Protein AF-0000000087712975 (afdb_homodimer)

Secondary structure (DSSP, 8-state):
-----TTS-----SS-S-S-------HHHHHHHHHHHHT---GGGS-HHHHHHHHHTS-HHHHHHHHHHHHHHHHHH--HHHHHHHHHHHHHTT--HHHHHHHHHHHHHHHHHHHHHHHHHHHHSTTTTTT---SSHHHHHHHHHHHHHHHHHHHHHHHHHHHHHHS-HHHHHHHHHHHHHHHHHHHHHHHHH-S-HHHHHHHHHHHHHHHHHHHHHHHHHHHHGGG--HHHHHHHHHHHHHHHHHHHHHHS---TTT----TTHHHHHHHHHHHHHHTT-----HHHHHHHHHHHHHHHHHHHHTTTPPPBPBGGGTB--B-----TTT-----/-----TTS-----SS-S-S-------HHHHHHHHHHHHT---GGGS-HHHHHHHHHTS-HHHHHHHHHHHHHHHHHH--HHHHHHHHHHHHHTT--HHHHHHHHHHHHHHHHHHHHHHHHHHHHSTTTTTT---SSHHHHHHHHHHHHHHHHHHHHHHHHHHHHHHS-HHHHHHHHHHHHHHHHHHHHHHHHH-S-HHHHHHHHHHHHHHHHHHHHHHHHHHHHGGG--HHHHHHHHHHHHHHHHHHHHHHS---TTT----TTHHHHHHHHHHHHHHTT-----HHHHHHHHHHHHHHHHHHHHTTTPPPBPBGGGTB--B-----TTT-----

Nearest PDB structures (foldseek):
  6f6f-assembly1_A-2  TM=6.520E-01  e=4.784E-04  Geobacillus kaustophilus HTA426
  6f6l-assembly1_B  TM=7.076E-01  e=1.987E-03  Geobacillus kaustophilus HTA426
  6i90-assembly1_A-2  TM=5.930E-01  e=4.377E-04  Geobacillus kaustophilus HTA426
  6qk1-assembly1_A-2  TM=6.356E-01  e=1.114E-03  Geobacillus kaustophilus HTA426
  6qjv-assembly1_A  TM=6.349E-01  e=1.455E-03  Geobacillus kaustophilus HTA426

InterPro domains:
  IPR009078 Ferritin-like superfamily [SSF47240] (3-262)
  IPR012348 Ribonucleotide reductase-like [G3DSA:1.10.620.20] (21-248)

Structure (mmCIF, N/CA/C/O backbone):
data_AF-0000000087712975-model_v1
#
loop_
_entity.id
_entity.type
_entity.pdbx_description
1 polymer 'Aminobenzoate oxygenase'
#
loop_
_atom_site.group_PDB
_atom_site.id
_atom_site.type_symbol
_atom_site.label_atom_id
_atom_site.label_alt_id
_atom_site.label_comp_id
_atom_site.label_asym_id
_atom_site.label_entity_id
_atom_site.label_seq_id
_atom_site.pdbx_PDB_ins_code
_atom_site.Cartn_x
_atom_site.Cartn_y
_atom_site.Cartn_z
_atom_site.occupancy
_atom_site.B_iso_or_equiv
_atom_site.auth_seq_id
_atom_site.auth_comp_id
_atom_site.auth_asym_id
_atom_site.auth_atom_id
_atom_site.pdbx_PDB_model_num
ATOM 1 N N . MET A 1 1 ? 2.123 -36.719 13.398 1 41.59 1 MET A N 1
ATOM 2 C CA . MET A 1 1 ? 1.672 -35.688 12.477 1 41.59 1 MET A CA 1
ATOM 3 C C . MET A 1 1 ? 0.55 -36.188 11.586 1 41.59 1 MET A C 1
ATOM 5 O O . MET A 1 1 ? 0.686 -37.25 10.953 1 41.59 1 MET A O 1
ATOM 9 N N . SER A 1 2 ? -0.653 -35.969 11.922 1 53.62 2 SER A N 1
ATOM 10 C CA . SER A 1 2 ? -1.784 -36.594 11.219 1 53.62 2 SER A CA 1
ATOM 11 C C . SER A 1 2 ? -1.563 -36.594 9.711 1 53.62 2 SER A C 1
ATOM 13 O O . SER A 1 2 ? -0.982 -35.656 9.164 1 53.62 2 SER A O 1
ATOM 15 N N . GLU A 1 3 ? -1.509 -37.594 9.039 1 76.5 3 GLU A N 1
ATOM 16 C CA . GLU A 1 3 ? -1.251 -37.875 7.625 1 76.5 3 GLU A CA 1
ATOM 17 C C . GLU A 1 3 ? -2.123 -37 6.734 1 76.5 3 GLU A C 1
ATOM 19 O O . GLU A 1 3 ? -3.342 -36.938 6.91 1 76.5 3 GLU A O 1
ATOM 24 N N . ILE A 1 4 ? -1.641 -35.969 6.012 1 86.31 4 ILE A N 1
ATOM 25 C CA . ILE A 1 4 ? -2.338 -35.094 5.082 1 86.31 4 ILE A CA 1
ATOM 26 C C . ILE A 1 4 ? -3.057 -35.906 4.02 1 86.31 4 ILE A C 1
ATOM 28 O O . ILE A 1 4 ? -2.469 -36.812 3.426 1 86.31 4 ILE A O 1
ATOM 32 N N . ASP A 1 5 ? -4.355 -35.875 3.984 1 94.31 5 ASP A N 1
ATOM 33 C CA . ASP A 1 5 ? -5.109 -36.469 2.885 1 94.31 5 ASP A CA 1
ATOM 34 C C . ASP A 1 5 ? -5.223 -35.5 1.711 1 94.31 5 ASP A C 1
ATOM 36 O O . ASP A 1 5 ? -6.109 -34.656 1.688 1 94.31 5 ASP A O 1
ATOM 40 N N . TYR A 1 6 ? -4.363 -35.719 0.709 1 95.69 6 TYR A N 1
ATOM 41 C CA . TYR A 1 6 ? -4.254 -34.781 -0.417 1 95.69 6 TYR A CA 1
ATOM 42 C C . TYR A 1 6 ? -5.445 -34.938 -1.359 1 95.69 6 TYR A C 1
ATOM 44 O O . TYR A 1 6 ? -5.594 -34.156 -2.305 1 95.69 6 TYR A O 1
ATOM 52 N N . TYR A 1 7 ? -6.352 -35.875 -1.099 1 95.25 7 TYR A N 1
ATOM 53 C CA . TYR A 1 7 ? -7.52 -36.062 -1.947 1 95.25 7 TYR A CA 1
ATOM 54 C C . TYR A 1 7 ? -8.703 -35.25 -1.451 1 95.25 7 TYR A C 1
ATOM 56 O O . TYR A 1 7 ? -9.766 -35.25 -2.072 1 95.25 7 TYR A O 1
ATOM 64 N N . THR A 1 8 ? -8.422 -34.562 -0.424 1 95.12 8 THR A N 1
ATOM 65 C CA . THR A 1 8 ? -9.445 -33.656 0.104 1 95.12 8 THR A CA 1
ATOM 66 C C . THR A 1 8 ? -8.992 -32.219 0.002 1 95.12 8 THR A C 1
ATOM 68 O O . THR A 1 8 ? -7.797 -31.922 -0.064 1 95.12 8 THR A O 1
ATOM 71 N N . ASP A 1 9 ? -9.969 -31.297 -0.095 1 94.81 9 ASP A N 1
ATOM 72 C CA . ASP A 1 9 ? -9.656 -29.875 -0.109 1 94.81 9 ASP A CA 1
ATOM 73 C C . ASP A 1 9 ? -8.961 -29.453 1.185 1 94.81 9 ASP A C 1
ATOM 75 O O . ASP A 1 9 ? -9.367 -29.859 2.275 1 94.81 9 ASP A O 1
ATOM 79 N N . PRO A 1 10 ? -7.887 -28.719 1.038 1 96.5 10 PRO A N 1
ATOM 80 C CA . PRO A 1 10 ? -7.238 -28.25 2.268 1 96.5 10 PRO A CA 1
ATOM 81 C C . PRO A 1 10 ? -8.07 -27.219 3.027 1 96.5 10 PRO A C 1
ATOM 83 O O . PRO A 1 10 ? -8.984 -26.625 2.455 1 96.5 10 PRO A O 1
ATOM 86 N N . VAL A 1 11 ? -7.762 -27.047 4.305 1 94.81 11 VAL A N 1
ATOM 87 C CA . VAL A 1 11 ? -8.367 -26.031 5.156 1 94.81 11 VAL A CA 1
ATOM 88 C C . VAL A 1 11 ? -7.379 -24.891 5.367 1 94.81 11 VAL A C 1
ATOM 90 O O . VAL A 1 11 ? -6.223 -25.109 5.73 1 94.81 11 VAL A O 1
ATOM 93 N N . TYR A 1 12 ? -7.816 -23.719 5.141 1 95.31 12 TYR A N 1
ATOM 94 C CA . TYR A 1 12 ? -6.977 -22.531 5.293 1 95.31 12 TYR A CA 1
ATOM 95 C C . TYR A 1 12 ? -7.223 -21.859 6.637 1 95.31 12 TYR A C 1
ATOM 97 O O . TYR A 1 12 ? -8.375 -21.703 7.062 1 95.31 12 TYR A O 1
ATOM 105 N N . PRO A 1 13 ? -6.164 -21.484 7.266 1 92.56 13 PRO A N 1
ATOM 106 C CA . PRO A 1 13 ? -6.367 -20.703 8.492 1 92.56 13 PRO A CA 1
ATOM 107 C C . PRO A 1 13 ? -6.969 -19.328 8.227 1 92.56 13 PRO A C 1
ATOM 109 O O . PRO A 1 13 ? -6.812 -18.781 7.129 1 92.56 13 PRO A O 1
ATOM 112 N N . THR A 1 14 ? -7.73 -18.766 9.234 1 90.31 14 THR A N 1
ATOM 113 C CA . THR A 1 14 ? -8.273 -17.422 9.18 1 90.31 14 THR A CA 1
ATOM 114 C C . THR A 1 14 ? -7.855 -16.609 10.406 1 90.31 14 THR A C 1
ATOM 116 O O . THR A 1 14 ? -7.793 -17.141 11.516 1 90.31 14 THR A O 1
ATOM 119 N N . PRO A 1 15 ? -7.523 -15.398 10.234 1 92.12 15 PRO A N 1
ATOM 120 C CA . PRO A 1 15 ? -7.406 -14.695 8.961 1 92.12 15 PRO A CA 1
ATOM 121 C C . PRO A 1 15 ? -6.137 -15.055 8.195 1 92.12 15 PRO A C 1
ATOM 123 O O . PRO A 1 15 ? -5.113 -15.367 8.805 1 92.12 15 PRO A O 1
ATOM 126 N N . ASN A 1 16 ? -6.219 -15.102 6.875 1 96.5 16 ASN A N 1
ATOM 127 C CA . ASN A 1 16 ? -5.094 -15.406 5.992 1 96.5 16 ASN A CA 1
ATOM 128 C C . ASN A 1 16 ? -5.281 -14.789 4.613 1 96.5 16 ASN A C 1
ATOM 130 O O . ASN A 1 16 ? -6.41 -14.57 4.168 1 96.5 16 ASN A O 1
ATOM 134 N N . VAL A 1 17 ? -4.188 -14.484 3.943 1 97.12 17 VAL A N 1
ATOM 135 C CA . VAL A 1 17 ? -4.301 -13.867 2.625 1 97.12 17 VAL A CA 1
ATOM 136 C C . VAL A 1 17 ? -4.512 -14.953 1.567 1 97.12 17 VAL A C 1
ATOM 138 O O . VAL A 1 17 ? -4.746 -14.641 0.396 1 97.12 17 VAL A O 1
ATOM 141 N N . TYR A 1 18 ? -4.422 -16.234 1.987 1 97.19 18 TYR A N 1
ATOM 142 C CA . TYR A 1 18 ? -4.699 -17.375 1.114 1 97.19 18 TYR A CA 1
ATOM 143 C C . TYR A 1 18 ? -5.988 -18.078 1.526 1 97.19 18 TYR A C 1
ATOM 145 O O . TYR A 1 18 ? -6.359 -18.062 2.701 1 97.19 18 TYR A O 1
ATOM 153 N N . PRO A 1 19 ? -6.59 -18.797 0.559 1 97.31 19 PRO A N 1
ATOM 154 C CA . PRO A 1 19 ? -6.281 -18.766 -0.873 1 97.31 19 PRO A CA 1
ATOM 155 C C . PRO A 1 19 ? -6.594 -17.406 -1.517 1 97.31 19 PRO A C 1
ATOM 157 O O . PRO A 1 19 ? -7.395 -16.641 -0.984 1 97.31 19 PRO A O 1
ATOM 160 N N . PRO A 1 20 ? -5.867 -17.109 -2.645 1 96.38 20 PRO A N 1
ATOM 161 C CA . PRO A 1 20 ? -6.344 -15.93 -3.377 1 96.38 20 PRO A CA 1
ATOM 162 C C . PRO A 1 20 ? -7.766 -16.094 -3.906 1 96.38 20 PRO A C 1
ATOM 164 O O . PRO A 1 20 ? -8.141 -17.188 -4.336 1 96.38 20 PRO A O 1
ATOM 167 N N . LYS A 1 21 ? -8.531 -15.141 -3.752 1 95 21 LYS A N 1
ATOM 168 C CA . LYS A 1 21 ? -9.906 -15.125 -4.246 1 95 21 LYS A CA 1
ATOM 169 C C . LYS A 1 21 ? -10.188 -13.859 -5.047 1 95 21 LYS A C 1
ATOM 171 O O . LYS A 1 21 ? -9.656 -12.789 -4.73 1 95 21 LYS A O 1
ATOM 176 N N . TRP A 1 22 ? -11 -14.086 -6.066 1 96.88 22 TRP A N 1
ATOM 177 C CA . TRP A 1 22 ? -11.336 -12.938 -6.902 1 96.88 22 TRP A CA 1
ATOM 178 C C . TRP A 1 22 ? -12.836 -12.883 -7.18 1 96.88 22 TRP A C 1
ATOM 180 O O . TRP A 1 22 ? -13.477 -13.922 -7.379 1 96.88 22 TRP A O 1
ATOM 190 N N . THR A 1 23 ? -13.391 -11.703 -7.039 1 94.19 23 THR A N 1
ATOM 191 C CA . THR A 1 23 ? -14.719 -11.383 -7.531 1 94.19 23 THR A CA 1
ATOM 192 C C . THR A 1 23 ? -14.664 -10.203 -8.5 1 94.19 23 THR A C 1
ATOM 194 O O . THR A 1 23 ? -13.914 -9.25 -8.289 1 94.19 23 THR A O 1
ATOM 197 N N . PHE A 1 24 ? -15.414 -10.32 -9.617 1 94.12 24 PHE A N 1
ATOM 198 C CA . PHE A 1 24 ? -15.344 -9.281 -10.641 1 94.12 24 PHE A CA 1
ATOM 199 C C . PHE A 1 24 ? -16.734 -8.742 -10.961 1 94.12 24 PHE A C 1
ATOM 201 O O . PHE A 1 24 ? -16.922 -8.086 -11.984 1 94.12 24 PHE A O 1
ATOM 208 N N . ASP A 1 25 ? -17.672 -8.953 -10.047 1 93.19 25 ASP A N 1
ATOM 209 C CA . ASP A 1 25 ? -19.062 -8.656 -10.344 1 93.19 25 ASP A CA 1
ATOM 210 C C . ASP A 1 25 ? -19.516 -7.383 -9.633 1 93.19 25 ASP A C 1
ATOM 212 O O . ASP A 1 25 ? -20.656 -6.934 -9.812 1 93.19 25 ASP A O 1
ATOM 216 N N . ASN A 1 26 ? -18.719 -6.711 -8.836 1 95.12 26 ASN A N 1
ATOM 217 C CA . ASN A 1 26 ? -19.062 -5.477 -8.141 1 95.12 26 ASN A CA 1
ATOM 218 C C . ASN A 1 26 ? -18.797 -4.25 -9.008 1 95.12 26 ASN A C 1
ATOM 220 O O . ASN A 1 26 ? -17.828 -3.527 -8.789 1 95.12 26 ASN A O 1
ATOM 224 N N . GLU A 1 27 ? -19.719 -3.924 -9.898 1 96 27 GLU A N 1
ATOM 225 C CA . GLU A 1 27 ? -19.5 -2.92 -10.938 1 96 27 GLU A CA 1
ATOM 226 C C . GLU A 1 27 ? -19.297 -1.536 -10.328 1 96 27 GLU A C 1
ATOM 228 O O . GLU A 1 27 ? -18.484 -0.753 -10.82 1 96 27 GLU A O 1
ATOM 233 N N . LYS A 1 28 ? -20.047 -1.222 -9.273 1 95.56 28 LYS A N 1
ATOM 234 C CA . LYS A 1 28 ? -19.859 0.078 -8.633 1 95.56 28 LYS A CA 1
ATOM 235 C C . LYS A 1 28 ? -18.438 0.24 -8.102 1 95.56 28 LYS A C 1
ATOM 237 O O . LYS A 1 28 ? -17.812 1.281 -8.297 1 95.56 28 LYS A O 1
ATOM 242 N N . ALA A 1 29 ? -17.922 -0.787 -7.441 1 96.75 29 ALA A N 1
ATOM 243 C CA . ALA A 1 29 ? -16.562 -0.75 -6.934 1 96.75 29 ALA A CA 1
ATOM 244 C C . ALA A 1 29 ? -15.547 -0.682 -8.078 1 96.75 29 ALA A C 1
ATOM 246 O O . ALA A 1 29 ? -14.555 0.04 -7.996 1 96.75 29 ALA A O 1
ATOM 247 N N . TRP A 1 30 ? -15.828 -1.368 -9.133 1 97.38 30 TRP A N 1
ATOM 248 C CA . TRP A 1 30 ? -14.906 -1.392 -10.266 1 97.38 30 TRP A CA 1
ATOM 249 C C . TRP A 1 30 ? -14.852 -0.029 -10.945 1 97.38 30 TRP A C 1
ATOM 251 O O . TRP A 1 30 ? -13.789 0.399 -11.406 1 97.38 30 TRP A O 1
ATOM 261 N N . GLN A 1 31 ? -16 0.615 -11.062 1 97.44 31 GLN A N 1
ATOM 262 C CA . GLN A 1 31 ? -16.016 1.95 -11.656 1 97.44 31 GLN A CA 1
ATOM 263 C C . GLN A 1 31 ? -15.141 2.914 -10.859 1 97.44 31 GLN A C 1
ATOM 265 O O . GLN A 1 31 ? -14.398 3.707 -11.438 1 97.44 31 GLN A O 1
ATOM 270 N N . LEU A 1 32 ? -15.289 2.801 -9.555 1 97.81 32 LEU A N 1
ATOM 271 C CA . LEU A 1 32 ? -14.469 3.648 -8.703 1 97.81 32 LEU A CA 1
ATOM 272 C C . LEU A 1 32 ? -12.992 3.287 -8.836 1 97.81 32 LEU A C 1
ATOM 274 O O . LEU A 1 32 ? -12.133 4.172 -8.875 1 97.81 32 LEU A O 1
ATOM 278 N N . TYR A 1 33 ? -12.656 2.014 -8.891 1 98.25 33 TYR A N 1
ATOM 279 C CA . TYR A 1 33 ? -11.281 1.556 -9.055 1 98.25 33 TYR A CA 1
ATOM 280 C C . TYR A 1 33 ? -10.695 2.051 -10.375 1 98.25 33 TYR A C 1
ATOM 282 O O . TYR A 1 33 ? -9.57 2.557 -10.414 1 98.25 33 TYR A O 1
ATOM 290 N N . ARG A 1 34 ? -11.445 1.94 -11.43 1 97.75 34 ARG A N 1
ATOM 291 C CA . ARG A 1 34 ? -11.008 2.416 -12.742 1 97.75 34 ARG A CA 1
ATOM 292 C C . ARG A 1 34 ? -10.75 3.916 -12.719 1 97.75 34 ARG A C 1
ATOM 294 O O . ARG A 1 34 ? -9.75 4.383 -13.273 1 97.75 34 ARG A O 1
ATOM 301 N N . ARG A 1 35 ? -11.633 4.625 -12.086 1 97.69 35 ARG A N 1
ATOM 302 C CA . ARG A 1 35 ? -11.461 6.066 -11.961 1 97.69 35 ARG A CA 1
ATOM 303 C C . ARG A 1 35 ? -10.188 6.402 -11.195 1 97.69 35 ARG A C 1
ATOM 305 O O . ARG A 1 35 ? -9.461 7.328 -11.562 1 97.69 35 ARG A O 1
ATOM 312 N N . SER A 1 36 ? -9.961 5.637 -10.133 1 97.88 36 SER A N 1
ATOM 313 C CA . SER A 1 36 ? -8.781 5.875 -9.305 1 97.88 36 SER A CA 1
ATOM 314 C C . SER A 1 36 ? -7.496 5.684 -10.109 1 97.88 36 SER A C 1
ATOM 316 O O . SER A 1 36 ? -6.52 6.41 -9.914 1 97.88 36 SER A O 1
ATOM 318 N N . LYS A 1 37 ? -7.453 4.746 -11.016 1 97.5 37 LYS A N 1
ATOM 319 C CA . LYS A 1 37 ? -6.273 4.508 -11.844 1 97.5 37 LYS A CA 1
ATOM 320 C C . LYS A 1 37 ? -6.102 5.602 -12.891 1 97.5 37 LYS A C 1
ATOM 322 O O . LYS A 1 37 ? -4.988 6.078 -13.125 1 97.5 37 LYS A O 1
ATOM 327 N N . ARG A 1 38 ? -7.156 6.066 -13.406 1 96.56 38 ARG A N 1
ATOM 328 C CA . ARG A 1 38 ? -7.129 7.043 -14.492 1 96.56 38 ARG A CA 1
ATOM 329 C C . ARG A 1 38 ? -6.746 8.422 -13.977 1 96.56 38 ARG A C 1
ATOM 331 O O . ARG A 1 38 ? -6.098 9.203 -14.68 1 96.56 38 ARG A O 1
ATOM 338 N N . GLU A 1 39 ? -7.109 8.703 -12.75 1 97.19 39 GLU A N 1
ATOM 339 C CA . GLU A 1 39 ? -6.992 10.062 -12.242 1 97.19 39 GLU A CA 1
ATOM 340 C C . GLU A 1 39 ? -5.75 10.227 -11.375 1 97.19 39 GLU A C 1
ATOM 342 O O . GLU A 1 39 ? -5.629 11.203 -10.633 1 97.19 39 GLU A O 1
ATOM 347 N N . GLN A 1 40 ? -4.84 9.25 -11.469 1 97.19 40 GLN A N 1
ATOM 348 C CA . GLN A 1 40 ? -3.574 9.414 -10.766 1 97.19 40 GLN A CA 1
ATOM 349 C C . GLN A 1 40 ? -2.809 10.625 -11.289 1 97.19 40 GLN A C 1
ATOM 351 O O . GLN A 1 40 ? -2.906 10.969 -12.469 1 97.19 40 GLN A O 1
ATOM 356 N N . TRP A 1 41 ? -2.129 11.281 -10.461 1 97.69 41 TRP A N 1
ATOM 357 C CA . TRP A 1 41 ? -1.255 12.398 -10.812 1 97.69 41 TRP A CA 1
ATOM 358 C C . TRP A 1 41 ? 0.092 12.273 -10.102 1 97.69 41 TRP A C 1
ATOM 360 O O . TRP A 1 41 ? 0.287 11.383 -9.273 1 97.69 41 TRP A O 1
ATOM 370 N N . ASP A 1 42 ? 1.101 13.07 -10.578 1 97.62 42 ASP A N 1
ATOM 371 C CA . ASP A 1 42 ? 2.479 13.016 -10.102 1 97.62 42 ASP A CA 1
ATOM 372 C C . ASP A 1 42 ? 2.848 14.281 -9.328 1 97.62 42 ASP A C 1
ATOM 374 O O . ASP A 1 42 ? 2.73 15.391 -9.852 1 97.62 42 ASP A O 1
ATOM 378 N N . GLU A 1 43 ? 3.229 14.117 -8.047 1 97.62 43 GLU A N 1
ATOM 379 C CA . GLU A 1 43 ? 3.613 15.266 -7.227 1 97.62 43 GLU A CA 1
ATOM 380 C C . GLU A 1 43 ? 4.75 16.047 -7.875 1 97.62 43 GLU A C 1
ATOM 382 O O . GLU A 1 43 ? 4.898 17.25 -7.641 1 97.62 43 GLU A O 1
ATOM 387 N N . GLU A 1 44 ? 5.512 15.438 -8.766 1 95.62 44 GLU A N 1
ATOM 388 C CA . GLU A 1 44 ? 6.621 16.125 -9.414 1 95.62 44 GLU A CA 1
ATOM 389 C C . GLU A 1 44 ? 6.133 16.984 -10.578 1 95.62 44 GLU A C 1
ATOM 391 O O . GLU A 1 44 ? 6.895 17.781 -11.133 1 95.62 44 GLU A O 1
ATOM 396 N N . ASP A 1 45 ? 4.875 16.828 -10.906 1 96.06 45 ASP A N 1
ATOM 397 C CA . ASP A 1 45 ? 4.297 17.703 -11.922 1 96.06 45 ASP A CA 1
ATOM 398 C C . ASP A 1 45 ? 4.027 19.094 -11.352 1 96.06 45 ASP A C 1
ATOM 400 O O . ASP A 1 45 ? 3.779 20.047 -12.102 1 96.06 45 ASP A O 1
ATOM 404 N N . ILE A 1 46 ? 3.938 19.25 -10.016 1 98 46 ILE A N 1
ATOM 405 C CA . ILE A 1 46 ? 3.969 20.562 -9.398 1 98 46 ILE A CA 1
ATOM 406 C C . ILE A 1 46 ? 5.328 21.219 -9.641 1 98 46 ILE A C 1
ATOM 408 O O . ILE A 1 46 ? 6.367 20.578 -9.477 1 98 46 ILE A O 1
ATOM 412 N N . ASN A 1 47 ? 5.316 22.438 -10.086 1 98.25 47 ASN A N 1
ATOM 413 C CA . ASN A 1 47 ? 6.57 23.141 -10.344 1 98.25 47 ASN A CA 1
ATOM 414 C C . ASN A 1 47 ? 7.207 23.656 -9.055 1 98.25 47 ASN A C 1
ATOM 416 O O . ASN A 1 47 ? 7.07 24.828 -8.719 1 98.25 47 ASN A O 1
ATOM 420 N N . TRP A 1 48 ? 7.977 22.844 -8.406 1 97.81 48 TRP A N 1
ATOM 421 C CA . TRP A 1 48 ? 8.562 23.156 -7.102 1 97.81 48 TRP A CA 1
ATOM 422 C C . TRP A 1 48 ? 9.609 24.25 -7.23 1 97.81 48 TRP A C 1
ATOM 424 O O . TRP A 1 48 ? 9.852 25 -6.285 1 97.81 48 TRP A O 1
ATOM 434 N N . GLU A 1 49 ? 10.25 24.328 -8.406 1 97.75 49 GLU A N 1
ATOM 435 C CA . GLU A 1 49 ? 11.188 25.422 -8.648 1 97.75 49 GLU A CA 1
ATOM 436 C C . GLU A 1 49 ? 10.484 26.766 -8.617 1 97.75 49 GLU A C 1
ATOM 438 O O . GLU A 1 49 ? 11 27.734 -8.055 1 97.75 49 GLU A O 1
ATOM 443 N N . LYS A 1 50 ? 9.359 26.797 -9.211 1 98.12 50 LYS A N 1
ATOM 444 C CA . LYS A 1 50 ? 8.57 28.031 -9.18 1 98.12 50 LYS A CA 1
ATOM 445 C C . LYS A 1 50 ? 8.148 28.391 -7.758 1 98.12 50 LYS A C 1
ATOM 447 O O . LYS A 1 50 ? 8.141 29.562 -7.383 1 98.12 50 LYS A O 1
ATOM 452 N N . ILE A 1 51 ? 7.797 27.422 -6.949 1 97.94 51 ILE A N 1
ATOM 453 C CA . ILE A 1 51 ? 7.434 27.641 -5.555 1 97.94 51 ILE A CA 1
ATOM 454 C C . ILE A 1 51 ? 8.633 28.203 -4.793 1 97.94 51 ILE A C 1
ATOM 456 O O . ILE A 1 51 ? 8.484 29.156 -4.016 1 97.94 51 ILE A O 1
ATOM 460 N N . ARG A 1 52 ? 9.773 27.688 -5.074 1 98.12 52 ARG A N 1
ATOM 461 C CA . ARG A 1 52 ? 10.977 28.203 -4.422 1 98.12 52 ARG A CA 1
ATOM 462 C C . ARG A 1 52 ? 11.281 29.625 -4.871 1 98.12 52 ARG A C 1
ATOM 464 O O . ARG A 1 52 ? 11.75 30.438 -4.078 1 98.12 52 ARG A O 1
ATOM 471 N N . GLU A 1 53 ? 11.023 29.859 -6.113 1 98.12 53 GLU A N 1
ATOM 472 C CA . GLU A 1 53 ? 11.18 31.219 -6.617 1 98.12 53 GLU A CA 1
ATOM 473 C C . GLU A 1 53 ? 10.234 32.188 -5.906 1 98.12 53 GLU A C 1
ATOM 475 O O . GLU A 1 53 ? 10.633 33.281 -5.5 1 98.12 53 GLU A O 1
ATOM 480 N N . ILE A 1 54 ? 9.008 31.844 -5.746 1 97.5 54 ILE A N 1
ATOM 481 C CA . ILE A 1 54 ? 8.023 32.656 -5.023 1 97.5 54 ILE A CA 1
ATOM 482 C C . ILE A 1 54 ? 8.477 32.844 -3.58 1 97.5 54 ILE A C 1
ATOM 484 O O . ILE A 1 54 ? 8.438 33.938 -3.049 1 97.5 54 ILE A O 1
ATOM 488 N N . ALA A 1 55 ? 8.938 31.781 -2.959 1 97.88 55 ALA A N 1
ATOM 489 C CA . ALA A 1 55 ? 9.406 31.812 -1.577 1 97.88 55 ALA A CA 1
ATOM 490 C C . ALA A 1 55 ? 10.547 32.812 -1.409 1 97.88 55 ALA A C 1
ATOM 492 O O . ALA A 1 55 ? 10.625 33.5 -0.396 1 97.88 55 ALA A O 1
ATOM 493 N N . SER A 1 56 ? 11.422 32.844 -2.4 1 97.81 56 SER A N 1
ATOM 494 C CA . SER A 1 56 ? 12.578 33.75 -2.318 1 97.81 56 SER A CA 1
ATOM 495 C C . SER A 1 56 ? 12.148 35.188 -2.287 1 97.81 56 SER A C 1
ATOM 497 O O . SER A 1 56 ? 12.906 36.062 -1.847 1 97.81 56 SER A O 1
ATOM 499 N N . GLY A 1 57 ? 10.922 35.469 -2.711 1 97.56 57 GLY A N 1
ATOM 500 C CA . GLY A 1 57 ? 10.414 36.844 -2.701 1 97.56 57 GLY A CA 1
ATOM 501 C C . GLY A 1 57 ? 9.578 37.156 -1.475 1 97.56 57 GLY A C 1
ATOM 502 O O . GLY A 1 57 ? 9.164 38.281 -1.277 1 97.56 57 GLY A O 1
ATOM 503 N N . LEU A 1 58 ? 9.375 36.219 -0.601 1 97.81 58 LEU A N 1
ATOM 504 C CA . LEU A 1 58 ? 8.57 36.406 0.602 1 97.81 58 LEU A CA 1
ATOM 505 C C . LEU A 1 58 ? 9.453 36.688 1.812 1 97.81 58 LEU A C 1
ATOM 507 O O . LEU A 1 58 ? 10.625 36.312 1.837 1 97.81 58 LEU A O 1
ATOM 511 N N . ASP A 1 59 ? 8.867 37.375 2.746 1 97.38 59 ASP A N 1
ATOM 512 C CA . ASP A 1 59 ? 9.578 37.531 4.012 1 97.38 59 ASP A CA 1
ATOM 513 C C . ASP A 1 59 ? 9.68 36.219 4.77 1 97.38 59 ASP A C 1
ATOM 515 O O . ASP A 1 59 ? 8.922 35.281 4.508 1 97.38 59 ASP A O 1
ATOM 519 N N . ARG A 1 60 ? 10.625 36.156 5.652 1 98.06 60 ARG A N 1
ATOM 520 C CA . ARG A 1 60 ? 10.922 34.938 6.414 1 98.06 60 ARG A CA 1
ATOM 521 C C . ARG A 1 60 ? 9.68 34.406 7.113 1 98.06 60 ARG A C 1
ATOM 523 O O . ARG A 1 60 ? 9.383 33.219 7.059 1 98.06 60 ARG A O 1
ATOM 530 N N . LYS A 1 61 ? 8.914 35.344 7.703 1 98.5 61 LYS A N 1
ATOM 531 C CA . LYS A 1 61 ? 7.75 34.906 8.477 1 98.5 61 LYS A CA 1
ATOM 532 C C . LYS A 1 61 ? 6.648 34.375 7.562 1 98.5 61 LYS A C 1
ATOM 534 O O . LYS A 1 61 ? 5.91 33.469 7.938 1 98.5 61 LYS A O 1
ATOM 539 N N . GLN A 1 62 ? 6.59 35 6.406 1 98.56 62 GLN A N 1
ATOM 540 C CA . GLN A 1 62 ? 5.625 34.5 5.43 1 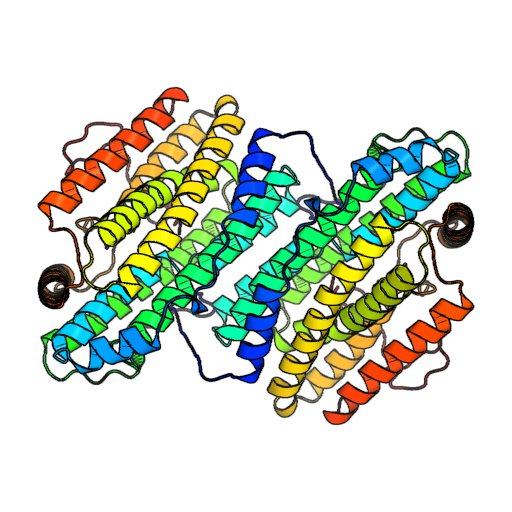98.56 62 GLN A CA 1
ATOM 541 C C . GLN A 1 62 ? 5.969 33.094 4.98 1 98.56 62 GLN A C 1
ATOM 543 O O . GLN A 1 62 ? 5.098 32.219 4.922 1 98.56 62 GLN A O 1
ATOM 548 N N . ARG A 1 63 ? 7.273 32.875 4.695 1 98.69 63 ARG A N 1
ATOM 549 C CA . ARG A 1 63 ? 7.727 31.531 4.324 1 98.69 63 ARG A CA 1
ATOM 550 C C . ARG A 1 63 ? 7.465 30.531 5.445 1 98.69 63 ARG A C 1
ATOM 552 O O . ARG A 1 63 ? 6.945 29.438 5.203 1 98.69 63 ARG A O 1
ATOM 559 N N . LEU A 1 64 ? 7.742 30.938 6.652 1 98.81 64 LEU A N 1
ATOM 560 C CA . LEU A 1 64 ? 7.551 30.078 7.816 1 98.81 64 LEU A CA 1
ATOM 561 C C . LEU A 1 64 ? 6.07 29.75 8.016 1 98.81 64 LEU A C 1
ATOM 563 O O . LEU A 1 64 ? 5.719 28.609 8.328 1 98.81 64 LEU A O 1
ATOM 567 N N . ALA A 1 65 ? 5.27 30.75 7.844 1 98.75 65 ALA A N 1
ATOM 568 C CA . ALA A 1 65 ? 3.84 30.562 8.078 1 98.75 65 ALA A CA 1
ATOM 569 C C . ALA A 1 65 ? 3.256 29.547 7.098 1 98.75 65 ALA A C 1
ATOM 571 O O . ALA A 1 65 ? 2.41 28.719 7.477 1 98.75 65 ALA A O 1
ATOM 572 N N . ILE A 1 66 ? 3.678 29.578 5.859 1 98.62 66 ILE A N 1
ATOM 573 C CA . ILE A 1 66 ? 3.215 28.625 4.863 1 98.62 66 ILE A CA 1
ATOM 574 C C . ILE A 1 66 ? 3.746 27.234 5.207 1 98.62 66 ILE A C 1
ATOM 576 O O . ILE A 1 66 ? 2.996 26.25 5.191 1 98.62 66 ILE A O 1
ATOM 580 N N . ALA A 1 67 ? 5.004 27.141 5.543 1 98.81 67 ALA A N 1
ATOM 581 C CA . ALA A 1 67 ? 5.582 25.859 5.969 1 98.81 67 ALA A CA 1
ATOM 582 C C . ALA A 1 67 ? 4.859 25.312 7.199 1 98.81 67 ALA A C 1
ATOM 584 O O . ALA A 1 67 ? 4.633 24.109 7.309 1 98.81 67 ALA A O 1
ATOM 585 N N . TYR A 1 68 ? 4.516 26.219 8.086 1 98.62 68 TYR A N 1
ATOM 586 C CA . TYR A 1 68 ? 3.775 25.875 9.297 1 98.62 68 TYR A CA 1
ATOM 587 C C . TYR A 1 68 ? 2.445 25.219 8.953 1 98.62 68 TYR A C 1
ATOM 589 O O . TYR A 1 68 ? 2.117 24.156 9.492 1 98.62 68 TYR A O 1
ATOM 597 N N . TRP A 1 69 ? 1.734 25.812 8.062 1 97.75 69 TRP A N 1
ATOM 598 C CA . TRP A 1 69 ? 0.438 25.25 7.68 1 97.75 69 TRP A CA 1
ATOM 599 C C . TRP A 1 69 ? 0.595 23.859 7.086 1 97.75 69 TRP A C 1
ATOM 601 O O . TRP A 1 69 ? -0.134 22.938 7.457 1 97.75 69 TRP A O 1
ATOM 611 N N . TRP A 1 70 ? 1.537 23.703 6.195 1 98.12 70 TRP A N 1
ATOM 612 C CA . TRP A 1 70 ? 1.782 22.406 5.57 1 98.12 70 TRP A CA 1
ATOM 613 C C . TRP A 1 70 ? 2.215 21.375 6.605 1 98.12 70 TRP A C 1
ATOM 615 O O . TRP A 1 70 ? 1.908 20.188 6.477 1 98.12 70 TRP A O 1
ATOM 625 N N . SER A 1 71 ? 2.904 21.797 7.617 1 98.12 71 SER A N 1
ATOM 626 C CA . SER A 1 71 ? 3.334 20.891 8.672 1 98.12 71 SER A CA 1
ATOM 627 C C . SER A 1 71 ? 2.145 20.391 9.484 1 98.12 71 SER A C 1
ATOM 629 O O . SER A 1 71 ? 2.068 19.203 9.82 1 98.12 71 SER A O 1
ATOM 631 N N . LEU A 1 72 ? 1.26 21.297 9.805 1 96.56 72 LEU A N 1
ATOM 632 C CA . LEU A 1 72 ? 0.057 20.859 10.508 1 96.56 72 LEU A CA 1
ATOM 633 C C . LEU A 1 72 ? -0.737 19.875 9.648 1 96.56 72 LEU A C 1
ATOM 635 O O . LEU A 1 72 ? -1.208 18.859 10.148 1 96.56 72 LEU A O 1
ATOM 639 N N . LEU A 1 73 ? -0.885 20.188 8.359 1 96 73 LEU A N 1
ATOM 640 C CA . LEU A 1 73 ? -1.603 19.312 7.438 1 96 73 LEU A CA 1
ATOM 641 C C . LEU A 1 73 ? -0.962 17.938 7.387 1 96 73 LEU A C 1
ATOM 643 O O . LEU A 1 73 ? -1.663 16.922 7.281 1 96 73 LEU A O 1
ATOM 647 N N . SER A 1 74 ? 0.35 17.859 7.434 1 96.88 74 SER A N 1
ATOM 648 C CA . SER A 1 74 ? 1.083 16.609 7.27 1 96.88 74 SER A CA 1
ATOM 649 C C . SER A 1 74 ? 0.752 15.625 8.391 1 96.88 74 SER A C 1
ATOM 651 O O . SER A 1 74 ? 0.944 14.414 8.234 1 96.88 74 SER A O 1
ATOM 653 N N . ASN A 1 75 ? 0.33 16.141 9.547 1 95.06 75 ASN A N 1
ATOM 654 C CA . ASN A 1 75 ? -0.11 15.242 10.617 1 95.06 75 ASN A CA 1
ATOM 655 C C . ASN A 1 75 ? -1.229 14.32 10.148 1 95.06 75 ASN A C 1
ATOM 657 O O . ASN A 1 75 ? -1.285 13.156 10.547 1 95.06 75 ASN A O 1
ATOM 661 N N . PHE A 1 76 ? -2.039 14.852 9.32 1 92.12 76 PHE A N 1
ATOM 662 C CA . PHE A 1 76 ? -3.227 14.125 8.883 1 92.12 76 PHE A CA 1
ATOM 663 C C . PHE A 1 76 ? -2.971 13.406 7.57 1 92.12 76 PHE A C 1
ATOM 665 O O . PHE A 1 76 ? -3.557 12.352 7.309 1 92.12 76 PHE A O 1
ATOM 672 N N . ASP A 1 77 ? -2.053 13.945 6.785 1 94 77 ASP A N 1
ATOM 673 C CA . ASP A 1 77 ? -1.761 13.367 5.477 1 94 77 ASP A CA 1
ATOM 674 C C . ASP A 1 77 ? -0.698 12.273 5.586 1 94 77 ASP A C 1
ATOM 676 O O . ASP A 1 77 ? -0.291 11.695 4.578 1 94 77 ASP A O 1
ATOM 680 N N . ASN A 1 78 ? -0.256 12.023 6.781 1 94.94 78 ASN A N 1
ATOM 681 C CA . ASN A 1 78 ? 0.605 10.867 7.008 1 94.94 78 ASN A CA 1
ATOM 682 C C . ASN A 1 78 ? -0.207 9.586 7.188 1 94.94 78 ASN A C 1
ATOM 684 O O . ASN A 1 78 ? -0.011 8.852 8.156 1 94.94 78 ASN A O 1
ATOM 688 N N . ALA A 1 79 ? -1.073 9.328 6.242 1 93.69 79 ALA A N 1
ATOM 689 C CA . ALA A 1 79 ? -2.08 8.281 6.383 1 93.69 79 ALA A CA 1
ATOM 690 C C . ALA A 1 79 ? -1.686 7.027 5.602 1 93.69 79 ALA A C 1
ATOM 692 O O . ALA A 1 79 ? -2.395 6.02 5.629 1 93.69 79 ALA A O 1
ATOM 693 N N . THR A 1 80 ? -0.526 7.023 4.91 1 97.06 80 THR A N 1
ATOM 694 C CA . THR A 1 80 ? -0.103 5.91 4.066 1 97.06 80 THR A CA 1
ATOM 695 C C . THR A 1 80 ? -0.103 4.602 4.855 1 97.06 80 THR A C 1
ATOM 697 O O . THR A 1 80 ? -0.693 3.611 4.422 1 97.06 80 THR A O 1
ATOM 700 N N . PRO A 1 81 ? 0.505 4.594 6.074 1 96.5 81 PRO A N 1
ATOM 701 C CA . PRO A 1 81 ? 0.535 3.32 6.797 1 96.5 81 PRO A CA 1
ATOM 702 C C . PRO A 1 81 ? -0.848 2.875 7.266 1 96.5 81 PRO A C 1
ATOM 704 O O . PRO A 1 81 ? -1.111 1.675 7.371 1 96.5 81 PRO A O 1
ATOM 707 N N . VAL A 1 82 ? -1.741 3.809 7.52 1 93.38 82 VAL A N 1
ATOM 708 C CA . VAL A 1 82 ? -3.105 3.479 7.914 1 93.38 82 VAL A CA 1
ATOM 709 C C . VAL A 1 82 ? -3.789 2.684 6.805 1 93.38 82 VAL A C 1
ATOM 711 O O . VAL A 1 82 ? -4.387 1.636 7.062 1 93.38 82 VAL A O 1
ATOM 714 N N . PHE A 1 83 ? -3.633 3.148 5.641 1 94.69 83 PHE A N 1
ATOM 715 C CA . PHE A 1 83 ? -4.312 2.49 4.531 1 94.69 83 PHE A CA 1
ATOM 716 C C . PHE A 1 83 ? -3.562 1.231 4.109 1 94.69 83 PHE A C 1
ATOM 718 O O . PHE A 1 83 ? -4.164 0.287 3.596 1 94.69 83 PHE A O 1
ATOM 725 N N . ALA A 1 84 ? -2.219 1.196 4.352 1 96.88 84 ALA A N 1
ATOM 726 C CA . ALA A 1 84 ? -1.505 -0.061 4.148 1 96.88 84 ALA A CA 1
ATOM 727 C C . ALA A 1 84 ? -2.064 -1.163 5.043 1 96.88 84 ALA A C 1
ATOM 729 O O . ALA A 1 84 ? -2.23 -2.303 4.605 1 96.88 84 ALA A O 1
ATOM 730 N N . TYR A 1 85 ? -2.408 -0.812 6.25 1 95.25 85 TYR A N 1
ATOM 731 C CA . TYR A 1 85 ? -3.051 -1.773 7.141 1 95.25 85 TYR A CA 1
ATOM 732 C C . TYR A 1 85 ? -4.41 -2.195 6.598 1 95.25 85 TYR A C 1
ATOM 734 O O . TYR A 1 85 ? -4.801 -3.359 6.719 1 95.25 85 TYR A O 1
ATOM 742 N N . ALA A 1 86 ? -5.102 -1.256 6.035 1 93.81 86 ALA A N 1
ATOM 743 C CA . ALA A 1 86 ? -6.402 -1.579 5.457 1 93.81 86 ALA A CA 1
ATOM 744 C C . ALA A 1 86 ? -6.262 -2.564 4.301 1 93.81 86 ALA A C 1
ATOM 746 O O . ALA A 1 86 ? -7.094 -3.459 4.137 1 93.81 86 ALA A O 1
ATOM 747 N N . VAL A 1 87 ? -5.223 -2.42 3.494 1 96.56 87 VAL A N 1
ATOM 748 C CA . VAL A 1 87 ? -4.945 -3.35 2.404 1 96.56 87 VAL A CA 1
ATOM 749 C C . VAL A 1 87 ? -4.727 -4.754 2.963 1 96.56 87 VAL A C 1
ATOM 751 O O . VAL A 1 87 ? -5.336 -5.719 2.494 1 96.56 87 VAL A O 1
ATOM 754 N N . ILE A 1 88 ? -3.877 -4.82 4.004 1 96.38 88 ILE A N 1
ATOM 755 C CA . ILE A 1 88 ? -3.555 -6.109 4.605 1 96.38 88 ILE A CA 1
ATOM 756 C C . ILE A 1 88 ? -4.832 -6.773 5.113 1 96.38 88 ILE A C 1
ATOM 758 O O . ILE A 1 88 ? -5.105 -7.934 4.797 1 96.38 88 ILE A O 1
ATOM 762 N N . LYS A 1 89 ? -5.641 -6.039 5.793 1 94.75 89 LYS A N 1
ATOM 763 C CA . LYS A 1 89 ? -6.887 -6.57 6.34 1 94.75 89 LYS A CA 1
ATOM 764 C C . LYS A 1 89 ? -7.844 -6.984 5.227 1 94.75 89 LYS A C 1
ATOM 766 O O . LYS A 1 89 ? -8.562 -7.977 5.355 1 94.75 89 LYS A O 1
ATOM 771 N N . GLY A 1 90 ? -7.895 -6.16 4.16 1 94.62 90 GLY A N 1
ATOM 772 C CA . GLY A 1 90 ? -8.719 -6.5 3.012 1 94.62 90 GLY A CA 1
ATOM 773 C C . GLY A 1 90 ? -8.367 -7.844 2.398 1 94.62 90 GLY A C 1
ATOM 774 O O . GLY A 1 90 ? -9.258 -8.617 2.043 1 94.62 90 GLY A O 1
ATOM 775 N N . PHE A 1 91 ? -7.086 -8.141 2.322 1 96.75 91 PHE A N 1
ATOM 776 C CA . PHE A 1 91 ? -6.648 -9.422 1.778 1 96.75 91 PHE A CA 1
ATOM 777 C C . PHE A 1 91 ? -6.926 -10.547 2.762 1 96.75 91 PHE A C 1
ATOM 779 O O . PHE A 1 91 ? -7.41 -11.617 2.373 1 96.75 91 PHE A O 1
ATOM 786 N N . GLU A 1 92 ? -6.68 -10.305 4.008 1 95.81 92 GLU A N 1
ATOM 787 C CA . GLU A 1 92 ? -6.824 -11.344 5.02 1 95.81 92 GLU A CA 1
ATOM 788 C C . GLU A 1 92 ? -8.281 -11.766 5.172 1 95.81 92 GLU A C 1
ATOM 790 O O . GLU A 1 92 ? -8.57 -12.914 5.508 1 95.81 92 GLU A O 1
ATOM 795 N N . HIS A 1 93 ? -9.18 -10.867 4.863 1 93.12 93 HIS A N 1
ATOM 796 C CA . HIS A 1 93 ? -10.602 -11.156 5.004 1 93.12 93 HIS A CA 1
ATOM 797 C C . HIS A 1 93 ? -11.266 -11.336 3.645 1 93.12 93 HIS A C 1
ATOM 799 O O . HIS A 1 93 ? -12.492 -11.367 3.549 1 93.12 93 HIS A O 1
ATOM 805 N N . HIS A 1 94 ? -10.492 -11.359 2.639 1 94.5 94 HIS A N 1
ATOM 806 C CA . HIS A 1 94 ? -10.93 -11.672 1.28 1 94.5 94 HIS A CA 1
ATOM 807 C C . HIS A 1 94 ? -12.047 -10.734 0.83 1 94.5 94 HIS A C 1
ATOM 809 O O . HIS A 1 94 ? -13.086 -11.195 0.347 1 94.5 94 HIS A O 1
ATOM 815 N N . LEU A 1 95 ? -11.797 -9.438 1.018 1 93.5 95 LEU A N 1
ATOM 816 C CA . LEU A 1 95 ? -12.758 -8.453 0.541 1 93.5 95 LEU A CA 1
ATOM 817 C C . LEU A 1 95 ? -12.875 -8.492 -0.979 1 93.5 95 LEU A C 1
ATOM 819 O O . LEU A 1 95 ? -12.055 -9.125 -1.65 1 93.5 95 LEU A O 1
ATOM 823 N N . ASP A 1 96 ? -13.883 -7.805 -1.428 1 94.94 96 ASP A N 1
ATOM 824 C CA . ASP A 1 96 ? -14.117 -7.695 -2.865 1 94.94 96 ASP A CA 1
ATOM 825 C C . ASP A 1 96 ? -12.852 -7.262 -3.596 1 94.94 96 ASP A C 1
ATOM 827 O O . ASP A 1 96 ? -12.117 -6.391 -3.119 1 94.94 96 ASP A O 1
ATOM 831 N N . THR A 1 97 ? -12.641 -7.848 -4.793 1 97.06 97 THR A N 1
ATOM 832 C CA . THR A 1 97 ? -11.422 -7.629 -5.566 1 97.06 97 THR A CA 1
ATOM 833 C C . THR A 1 97 ? -11.211 -6.145 -5.836 1 97.06 97 THR A C 1
ATOM 835 O O . THR A 1 97 ? -10.117 -5.613 -5.613 1 97.06 97 THR A O 1
ATOM 838 N N . ALA A 1 98 ? -12.297 -5.527 -6.262 1 97.12 98 ALA A N 1
ATOM 839 C CA . ALA A 1 98 ? -12.18 -4.113 -6.602 1 97.12 98 ALA A CA 1
ATOM 840 C C . ALA A 1 98 ? -11.938 -3.266 -5.355 1 97.12 98 ALA A C 1
ATOM 842 O O . ALA A 1 98 ? -11.227 -2.258 -5.41 1 97.12 98 ALA A O 1
ATOM 843 N N . VAL A 1 99 ? -12.508 -3.684 -4.207 1 95.31 99 VAL A N 1
ATOM 844 C CA . VAL A 1 99 ? -12.328 -2.963 -2.953 1 95.31 99 VAL A CA 1
ATOM 845 C C . VAL A 1 99 ? -10.852 -3.008 -2.541 1 95.31 99 VAL A C 1
ATOM 847 O O . VAL A 1 99 ? -10.273 -1.982 -2.176 1 95.31 99 VAL A O 1
ATOM 850 N N . ARG A 1 100 ? -10.234 -4.148 -2.686 1 97 100 ARG A N 1
ATOM 851 C CA . ARG A 1 100 ? -8.812 -4.258 -2.385 1 97 100 ARG A CA 1
ATOM 852 C C . ARG A 1 100 ? -7.98 -3.398 -3.332 1 97 100 ARG A C 1
ATOM 854 O O . ARG A 1 100 ? -7 -2.779 -2.918 1 97 100 ARG A O 1
ATOM 861 N N . GLY A 1 101 ? -8.422 -3.373 -4.566 1 97.94 101 GLY A N 1
ATOM 862 C CA . GLY A 1 101 ? -7.766 -2.498 -5.527 1 97.94 101 GLY A CA 1
ATOM 863 C C . GLY A 1 101 ? -7.855 -1.03 -5.156 1 97.94 101 GLY A C 1
ATOM 864 O O . GLY A 1 101 ? -6.855 -0.311 -5.207 1 97.94 101 GLY A O 1
ATOM 865 N N . ILE A 1 102 ? -9.031 -0.605 -4.75 1 97.19 102 ILE A N 1
ATOM 866 C CA . ILE A 1 102 ? -9.242 0.788 -4.375 1 97.19 102 ILE A CA 1
ATOM 867 C C . ILE A 1 102 ? -8.375 1.136 -3.168 1 97.19 102 ILE A C 1
ATOM 869 O O . ILE A 1 102 ? -7.73 2.186 -3.143 1 97.19 102 ILE A O 1
ATOM 873 N N . LEU A 1 103 ? -8.328 0.211 -2.186 1 96.56 103 LEU A N 1
ATOM 874 C CA . LEU A 1 103 ? -7.516 0.446 -0.994 1 96.56 103 LEU A CA 1
ATOM 875 C C . LEU A 1 103 ? -6.047 0.618 -1.36 1 96.56 103 LEU A C 1
ATOM 877 O O . LEU A 1 103 ? -5.352 1.456 -0.781 1 96.56 103 LEU A O 1
ATOM 881 N N . THR A 1 104 ? -5.582 -0.116 -2.289 1 98.25 104 THR A N 1
ATOM 882 C CA . THR A 1 104 ? -4.195 -0.008 -2.727 1 98.25 104 THR A CA 1
ATOM 883 C C . THR A 1 104 ? -3.938 1.346 -3.385 1 98.25 104 THR A C 1
ATOM 885 O O . THR A 1 104 ? -2.885 1.951 -3.18 1 98.25 104 THR A O 1
ATOM 888 N N . THR A 1 105 ? -4.914 1.854 -4.152 1 98.19 105 THR A N 1
ATOM 889 C CA . THR A 1 105 ? -4.742 3.152 -4.797 1 98.19 105 THR A CA 1
ATOM 890 C C . THR A 1 105 ? -4.773 4.273 -3.764 1 98.19 105 THR A C 1
ATOM 892 O O . THR A 1 105 ? -4.07 5.273 -3.904 1 98.19 105 THR A O 1
ATOM 895 N N . ILE A 1 106 ? -5.598 4.109 -2.744 1 96.88 106 ILE A N 1
ATOM 896 C CA . ILE A 1 106 ? -5.648 5.113 -1.69 1 96.88 106 ILE A CA 1
ATOM 897 C C . ILE A 1 106 ? -4.301 5.184 -0.976 1 96.88 106 ILE A C 1
ATOM 899 O O . ILE A 1 106 ? -3.816 6.273 -0.655 1 96.88 106 ILE A O 1
ATOM 903 N N . THR A 1 107 ? -3.684 4.027 -0.727 1 97.88 107 THR A N 1
ATOM 904 C CA . THR A 1 107 ? -2.363 3.998 -0.109 1 97.88 107 THR A CA 1
ATOM 905 C C . THR A 1 107 ? -1.366 4.816 -0.924 1 97.88 107 THR A C 1
ATOM 907 O O . THR A 1 107 ? -0.577 5.582 -0.364 1 97.88 107 THR A O 1
ATOM 910 N N . TYR A 1 108 ? -1.468 4.629 -2.162 1 98 108 TYR A N 1
ATOM 911 C CA . TYR A 1 108 ? -0.6 5.344 -3.09 1 98 108 TYR A CA 1
ATOM 912 C C . TYR A 1 108 ? -0.897 6.84 -3.07 1 98 108 TYR A C 1
ATOM 914 O O . TYR A 1 108 ? 0.022 7.66 -3.051 1 98 108 TYR A O 1
ATOM 922 N N . ASP A 1 109 ? -2.168 7.238 -3.064 1 97.94 109 ASP A N 1
ATOM 923 C CA . ASP A 1 109 ? -2.588 8.633 -2.982 1 97.94 109 ASP A CA 1
ATOM 924 C C . ASP A 1 109 ? -2.033 9.297 -1.727 1 97.94 109 ASP A C 1
ATOM 926 O O . ASP A 1 109 ? -1.488 10.406 -1.793 1 97.94 109 ASP A O 1
ATOM 930 N N . GLU A 1 110 ? -2.221 8.578 -0.657 1 97.12 110 GLU A N 1
ATOM 931 C CA . GLU A 1 110 ? -1.825 9.156 0.623 1 97.12 110 GLU A CA 1
ATOM 932 C C . GLU A 1 110 ? -0.317 9.383 0.683 1 97.12 110 GLU A C 1
ATOM 934 O O . GLU A 1 110 ? 0.148 10.336 1.312 1 97.12 110 GLU A O 1
ATOM 939 N N . ASN A 1 111 ? 0.423 8.5 0.11 1 98.19 111 ASN A N 1
ATOM 940 C CA . ASN A 1 111 ? 1.862 8.734 0.045 1 98.19 111 ASN A CA 1
ATOM 941 C C . ASN A 1 111 ? 2.191 10.008 -0.73 1 98.19 111 ASN A C 1
ATOM 943 O O . ASN A 1 111 ? 3.086 10.766 -0.345 1 98.19 111 ASN A O 1
ATOM 947 N N . ARG A 1 112 ? 1.474 10.211 -1.832 1 98.06 112 ARG A N 1
ATOM 948 C CA . ARG A 1 112 ? 1.671 11.414 -2.629 1 98.06 112 ARG A CA 1
ATOM 949 C C . ARG A 1 112 ? 1.34 12.664 -1.819 1 98.06 112 ARG A C 1
ATOM 951 O O . ARG A 1 112 ? 2.055 13.664 -1.894 1 98.06 112 ARG A O 1
ATOM 958 N N . HIS A 1 113 ? 0.25 12.578 -1.04 1 97.75 113 HIS A N 1
ATOM 959 C CA . HIS A 1 113 ? -0.119 13.695 -0.183 1 97.75 113 HIS A CA 1
ATOM 960 C C . HIS A 1 113 ? 0.992 14.016 0.811 1 97.75 113 HIS A C 1
ATOM 962 O O . HIS A 1 113 ? 1.329 15.188 1.015 1 97.75 113 HIS A O 1
ATOM 968 N N . ASN A 1 114 ? 1.482 12.977 1.394 1 97.56 114 ASN A N 1
ATOM 969 C CA . ASN A 1 114 ? 2.58 13.133 2.344 1 97.56 114 ASN A CA 1
ATOM 970 C C . ASN A 1 114 ? 3.805 13.766 1.687 1 97.56 114 ASN A C 1
ATOM 972 O O . ASN A 1 114 ? 4.422 14.664 2.256 1 97.56 114 ASN A O 1
ATOM 976 N N . MET A 1 115 ? 4.105 13.375 0.503 1 97.31 115 MET A N 1
ATOM 977 C CA . MET A 1 115 ? 5.242 13.906 -0.243 1 97.31 115 MET A CA 1
ATOM 978 C C . MET A 1 115 ? 5.043 15.383 -0.568 1 97.31 115 MET A C 1
ATOM 980 O O . MET A 1 115 ? 5.98 16.172 -0.472 1 97.31 115 MET A O 1
ATOM 984 N N . VAL A 1 116 ? 3.881 15.703 -0.942 1 98.19 116 VAL A N 1
ATOM 985 C CA . VAL A 1 116 ? 3.566 17.094 -1.274 1 98.19 116 VAL A CA 1
ATOM 986 C C . VAL A 1 116 ? 3.779 17.984 -0.049 1 98.19 116 VAL A C 1
ATOM 988 O O . VAL A 1 116 ? 4.352 19.062 -0.154 1 98.19 116 VAL A O 1
ATOM 991 N N . CYS A 1 117 ? 3.352 17.5 1.111 1 98.31 117 CYS A N 1
ATOM 992 C CA . CYS A 1 117 ? 3.578 18.25 2.34 1 98.31 117 CYS A CA 1
ATOM 993 C C . CYS A 1 117 ? 5.066 18.469 2.578 1 98.31 117 CYS A C 1
ATOM 995 O O . CYS A 1 117 ? 5.5 19.594 2.828 1 98.31 117 CYS A O 1
ATOM 997 N N . GLY A 1 118 ? 5.828 17.406 2.463 1 98.31 118 GLY A N 1
ATOM 998 C CA . GLY A 1 118 ? 7.262 17.516 2.678 1 98.31 118 GLY A CA 1
ATOM 999 C C . GLY A 1 118 ? 7.941 18.469 1.708 1 98.31 118 GLY A C 1
ATOM 1000 O O . GLY A 1 118 ? 8.766 19.297 2.111 1 98.31 118 GLY A O 1
ATOM 1001 N N . LEU A 1 119 ? 7.586 18.344 0.453 1 98.25 119 LEU A N 1
ATOM 1002 C CA . LEU A 1 119 ? 8.164 19.188 -0.583 1 98.25 119 LEU A CA 1
ATOM 1003 C C . LEU A 1 119 ? 7.789 20.656 -0.366 1 98.25 119 LEU A C 1
ATOM 1005 O O . LEU A 1 119 ? 8.617 21.547 -0.557 1 98.25 119 LEU A O 1
ATOM 1009 N N . ALA A 1 120 ? 6.543 20.891 0.054 1 98.62 120 ALA A N 1
ATOM 1010 C CA . ALA A 1 120 ? 6.086 22.266 0.316 1 98.62 120 ALA A CA 1
ATOM 1011 C C . ALA A 1 120 ? 6.852 22.875 1.481 1 98.62 120 ALA A C 1
ATOM 1013 O O . ALA A 1 120 ? 7.328 24.016 1.386 1 98.62 120 ALA A O 1
ATOM 1014 N N . ILE A 1 121 ? 6.996 22.125 2.533 1 98.69 121 ILE A N 1
ATOM 1015 C CA . ILE A 1 121 ? 7.711 22.594 3.713 1 98.69 121 ILE A CA 1
ATOM 1016 C C . ILE A 1 121 ? 9.164 22.891 3.352 1 98.69 121 ILE A C 1
ATOM 1018 O O . ILE A 1 121 ? 9.68 23.969 3.65 1 98.69 121 ILE A O 1
ATOM 1022 N N . ASP A 1 122 ? 9.75 21.953 2.656 1 97.88 122 ASP A N 1
ATOM 1023 C CA . ASP A 1 122 ? 11.156 22.078 2.271 1 97.88 122 ASP A CA 1
ATOM 1024 C C . ASP A 1 122 ? 11.367 23.266 1.349 1 97.88 122 ASP A C 1
ATOM 1026 O O . ASP A 1 122 ? 12.383 23.969 1.441 1 97.88 122 ASP A O 1
ATOM 1030 N N . SER A 1 123 ? 10.438 23.516 0.483 1 98 123 SER A N 1
ATOM 1031 C CA . SER A 1 123 ? 10.539 24.594 -0.486 1 98 123 SER A CA 1
ATOM 1032 C C . SER A 1 123 ? 10.352 25.953 0.184 1 98 123 SER A C 1
ATOM 1034 O O . SER A 1 123 ? 11 26.938 -0.197 1 98 123 SER A O 1
ATOM 1036 N N . MET A 1 124 ? 9.531 26.031 1.188 1 98.5 124 MET A N 1
ATOM 1037 C CA . MET A 1 124 ? 9.203 27.312 1.819 1 98.5 124 MET A CA 1
ATOM 1038 C C . MET A 1 124 ? 10.18 27.625 2.945 1 98.5 124 MET A C 1
ATOM 1040 O O . MET A 1 124 ? 10.57 28.781 3.129 1 98.5 124 MET A O 1
ATOM 1044 N N . MET A 1 125 ? 10.57 26.609 3.713 1 98.12 125 MET A N 1
ATOM 1045 C CA . MET A 1 125 ? 11.453 26.797 4.863 1 98.12 125 MET A CA 1
ATOM 1046 C C . MET A 1 125 ? 12.273 25.531 5.121 1 98.12 125 MET A C 1
ATOM 1048 O O . MET A 1 125 ? 11.984 24.781 6.051 1 98.12 125 MET A O 1
ATOM 1052 N N . LYS A 1 126 ? 13.312 25.391 4.363 1 95.81 126 LYS A N 1
ATOM 1053 C CA . LYS A 1 126 ? 14.164 24.203 4.461 1 95.81 126 LYS A CA 1
ATOM 1054 C C . LYS A 1 126 ? 14.641 23.984 5.891 1 95.81 126 LYS A C 1
ATOM 1056 O O . LYS A 1 126 ? 15.086 24.938 6.555 1 95.81 126 LYS A O 1
ATOM 1061 N N . GLY A 1 127 ? 14.508 22.75 6.367 1 95.75 127 GLY A N 1
ATOM 1062 C CA . GLY A 1 127 ? 14.977 22.391 7.699 1 95.75 127 GLY A CA 1
ATOM 1063 C C . GLY A 1 127 ? 13.891 22.484 8.758 1 95.75 127 GLY A C 1
ATOM 1064 O O . GLY A 1 127 ? 14.062 21.969 9.867 1 95.75 127 GLY A O 1
ATOM 1065 N N . PHE A 1 128 ? 12.758 23.219 8.539 1 97.62 128 PHE A N 1
ATOM 1066 C CA . PHE A 1 128 ? 11.664 23.375 9.484 1 97.62 128 PHE A CA 1
ATOM 1067 C C . PHE A 1 128 ? 10.945 22.047 9.711 1 97.62 128 PHE A C 1
ATOM 1069 O O . PHE A 1 128 ? 10.688 21.312 8.766 1 97.62 128 PHE A O 1
ATOM 1076 N N . PRO A 1 129 ? 10.672 21.641 10.914 1 96.88 129 PRO A N 1
ATOM 1077 C CA . PRO A 1 129 ? 10.977 22.422 12.125 1 96.88 129 PRO A CA 1
ATOM 1078 C C . PRO A 1 129 ? 12.227 21.906 12.844 1 96.88 129 PRO A C 1
ATOM 1080 O O . PRO A 1 129 ? 12.727 22.562 13.758 1 96.88 129 PRO A O 1
ATOM 1083 N N . PHE A 1 130 ? 12.742 20.812 12.367 1 95 130 PHE A N 1
ATOM 1084 C CA . PHE A 1 130 ? 13.719 20.094 13.18 1 95 130 PHE A CA 1
ATOM 1085 C C . PHE A 1 130 ? 15.07 20.797 13.133 1 95 130 PHE A C 1
ATOM 1087 O O . PHE A 1 130 ? 15.789 20.828 14.133 1 95 130 PHE A O 1
ATOM 1094 N N . ASP A 1 131 ? 15.492 21.219 12.039 1 95.56 131 ASP A N 1
ATOM 1095 C CA . ASP A 1 131 ? 16.75 21.953 11.859 1 95.56 131 ASP A CA 1
ATOM 1096 C C . ASP A 1 131 ? 16.5 23.453 11.695 1 95.56 131 ASP A C 1
ATOM 1098 O O . ASP A 1 131 ? 17.141 24.109 10.875 1 95.56 131 ASP A O 1
ATOM 1102 N N . PHE A 1 132 ? 15.516 23.938 12.352 1 96.81 132 PHE A N 1
ATOM 1103 C CA . PHE A 1 132 ? 15.062 25.312 12.289 1 96.81 132 PHE A CA 1
ATOM 1104 C C . PHE A 1 132 ? 15.562 26.109 13.492 1 96.81 132 PHE A C 1
ATOM 1106 O O . PHE A 1 132 ? 15.547 25.625 14.617 1 96.81 132 PHE A O 1
ATOM 1113 N N . LYS A 1 133 ? 16.172 27.25 13.312 1 97.25 133 LYS A N 1
ATOM 1114 C CA . LYS A 1 133 ? 16.609 28.156 14.375 1 97.25 133 LYS A CA 1
ATOM 1115 C C . LYS A 1 133 ? 15.68 29.359 14.5 1 97.25 133 LYS A C 1
ATOM 1117 O O . LYS A 1 133 ? 15.82 30.344 13.773 1 97.25 133 LYS A O 1
ATOM 1122 N N . PRO A 1 134 ? 14.812 29.281 15.508 1 97.88 134 PRO A N 1
ATOM 1123 C CA . PRO A 1 134 ? 13.883 30.391 15.672 1 97.88 134 PRO A CA 1
ATOM 1124 C C . PRO A 1 134 ? 14.594 31.719 15.977 1 97.88 134 PRO A C 1
ATOM 1126 O O . PRO A 1 134 ? 15.586 31.734 16.703 1 97.88 134 PRO A O 1
ATOM 1129 N N . GLN A 1 135 ? 14.062 32.781 15.445 1 98.25 135 GLN A N 1
ATOM 1130 C CA . GLN A 1 135 ? 14.68 34.094 15.625 1 98.25 135 GLN A CA 1
ATOM 1131 C C . GLN A 1 135 ? 13.93 34.906 16.656 1 98.25 135 GLN A C 1
ATOM 1133 O O . GLN A 1 135 ? 14.422 35.938 17.125 1 98.25 135 GLN A O 1
ATOM 1138 N N . ASP A 1 136 ? 12.758 34.562 17.047 1 98.19 136 ASP A N 1
ATOM 1139 C CA . ASP A 1 136 ? 11.969 35.188 18.078 1 98.19 136 ASP A CA 1
ATOM 1140 C C . ASP A 1 136 ? 10.961 34.219 18.703 1 98.19 136 ASP A C 1
ATOM 1142 O O . ASP A 1 136 ? 10.969 33.031 18.391 1 98.19 136 ASP A O 1
ATOM 1146 N N . ASP A 1 137 ? 10.172 34.75 19.547 1 98.12 137 ASP A N 1
ATOM 1147 C CA . ASP A 1 137 ? 9.258 33.938 20.312 1 98.12 137 ASP A CA 1
ATOM 1148 C C . ASP A 1 137 ? 8.164 33.344 19.438 1 98.12 137 ASP A C 1
ATOM 1150 O O . ASP A 1 137 ? 7.73 32.188 19.641 1 98.12 137 ASP A O 1
ATOM 1154 N N . LEU A 1 138 ? 7.691 34.062 18.469 1 98.44 138 LEU A N 1
ATOM 1155 C CA . LEU A 1 138 ? 6.652 33.562 17.562 1 98.44 138 LEU A CA 1
ATOM 1156 C C . LEU A 1 138 ? 7.141 32.344 16.766 1 98.44 138 LEU A C 1
ATOM 1158 O O . LEU A 1 138 ? 6.438 31.359 16.656 1 98.44 138 LEU A O 1
ATOM 1162 N N . GLU A 1 139 ? 8.367 32.469 16.281 1 98.5 139 GLU A N 1
ATOM 1163 C CA . GLU A 1 139 ? 8.953 31.391 15.508 1 98.5 139 GLU A CA 1
ATOM 1164 C C . GLU A 1 139 ? 9.156 30.141 16.375 1 98.5 139 GLU A C 1
ATOM 1166 O O . GLU A 1 139 ? 8.891 29.031 15.938 1 98.5 139 GLU A O 1
ATOM 1171 N N . ARG A 1 140 ? 9.617 30.391 17.562 1 98.31 140 ARG A N 1
ATOM 1172 C CA . ARG A 1 140 ? 9.836 29.281 18.484 1 98.31 140 ARG A CA 1
ATOM 1173 C C . ARG A 1 140 ? 8.523 28.562 18.797 1 98.31 140 ARG A C 1
ATOM 1175 O O . ARG A 1 140 ? 8.461 27.328 18.75 1 98.31 140 ARG A O 1
ATOM 1182 N N . LYS A 1 141 ? 7.543 29.344 19.062 1 98.62 141 LYS A N 1
ATOM 1183 C CA . LYS A 1 141 ? 6.242 28.781 19.422 1 98.62 141 LYS A CA 1
ATOM 1184 C C . LYS A 1 141 ? 5.602 28.094 18.219 1 98.62 141 LYS A C 1
ATOM 1186 O O . LYS A 1 141 ? 4.922 27.078 18.359 1 98.62 141 LYS A O 1
ATOM 1191 N N . ALA A 1 142 ? 5.832 28.594 17.016 1 98.69 142 ALA A N 1
ATOM 1192 C CA . ALA A 1 142 ? 5.332 27.938 15.797 1 98.69 142 ALA A CA 1
ATOM 1193 C C . ALA A 1 142 ? 5.957 26.562 15.609 1 98.69 142 ALA A C 1
ATOM 1195 O O . ALA A 1 142 ? 5.258 25.594 15.305 1 98.69 142 ALA A O 1
ATOM 1196 N N . ALA A 1 143 ? 7.262 26.531 15.82 1 98.69 143 ALA A N 1
ATOM 1197 C CA . ALA A 1 143 ? 7.953 25.25 15.703 1 98.69 143 ALA A CA 1
ATOM 1198 C C . ALA A 1 143 ? 7.43 24.25 16.734 1 98.69 143 ALA A C 1
ATOM 1200 O O . ALA A 1 143 ? 7.184 23.078 16.406 1 98.69 143 ALA A O 1
ATOM 1201 N N . LEU A 1 144 ? 7.199 24.719 17.922 1 98.31 144 LEU A N 1
ATOM 1202 C CA . LEU A 1 144 ? 6.711 23.844 19 1 98.31 144 LEU A CA 1
ATOM 1203 C C . LEU A 1 144 ? 5.277 23.406 18.734 1 98.31 144 LEU A C 1
ATOM 1205 O O . LEU A 1 144 ? 4.895 22.281 19.047 1 98.31 144 LEU A O 1
ATOM 1209 N N . ASN A 1 145 ? 4.434 24.297 18.172 1 97.75 145 ASN A N 1
ATOM 1210 C CA . ASN A 1 145 ? 3.09 23.906 17.766 1 97.75 145 ASN A CA 1
ATOM 1211 C C . ASN A 1 145 ? 3.117 22.703 16.844 1 97.75 145 ASN A C 1
ATOM 1213 O O . ASN A 1 145 ? 2.342 21.75 17.016 1 97.75 145 ASN A O 1
ATOM 1217 N N . VAL A 1 146 ? 4.008 22.734 15.844 1 98.19 146 VAL A N 1
ATOM 1218 C CA . VAL A 1 146 ? 4.102 21.656 14.859 1 98.19 146 VAL A CA 1
ATOM 1219 C C . VAL A 1 146 ? 4.547 20.359 15.539 1 98.19 146 VAL A C 1
ATOM 1221 O O . VAL A 1 146 ? 3.916 19.312 15.375 1 98.19 146 VAL A O 1
ATOM 1224 N N . GLU A 1 147 ? 5.555 20.453 16.328 1 98.12 147 GLU A N 1
ATOM 1225 C CA . GLU A 1 147 ? 6.117 19.266 16.969 1 98.12 147 GLU A CA 1
ATOM 1226 C C . GLU A 1 147 ? 5.109 18.625 17.922 1 98.12 147 GLU A C 1
ATOM 1228 O O . GLU A 1 147 ? 4.988 17.391 17.969 1 98.12 147 GLU A O 1
ATOM 1233 N N . TRP A 1 148 ? 4.41 19.438 18.625 1 95.94 148 TRP A N 1
ATOM 1234 C CA . TRP A 1 148 ? 3.449 18.891 19.578 1 95.94 148 TRP A CA 1
ATOM 1235 C C . TRP A 1 148 ? 2.211 18.375 18.844 1 95.94 148 TRP A C 1
ATOM 1237 O O . TRP A 1 148 ? 1.539 17.453 19.328 1 95.94 148 TRP A O 1
ATOM 1247 N N . THR A 1 149 ? 1.854 18.938 17.688 1 95.5 149 THR A N 1
ATOM 1248 C CA . THR A 1 149 ? 0.843 18.328 16.828 1 95.5 149 THR A CA 1
ATOM 1249 C C . THR A 1 149 ? 1.267 16.922 16.422 1 95.5 149 THR A C 1
ATOM 1251 O O . THR A 1 149 ? 0.486 15.977 16.516 1 95.5 149 THR A O 1
ATOM 1254 N N . TRP A 1 150 ? 2.527 16.766 16.016 1 96.94 150 TRP A N 1
ATOM 1255 C CA . TRP A 1 150 ? 3.027 15.461 15.586 1 96.94 150 TRP A CA 1
ATOM 1256 C C . TRP A 1 150 ? 3.131 14.5 16.766 1 96.94 150 TRP A C 1
ATOM 1258 O O . TRP A 1 150 ? 2.959 13.289 16.594 1 96.94 150 TRP A O 1
ATOM 1268 N N . TYR A 1 151 ? 3.391 15.047 17.953 1 95.56 151 TYR A N 1
ATOM 1269 C CA . TYR A 1 151 ? 3.338 14.211 19.141 1 95.56 151 TYR A CA 1
ATOM 1270 C C . TYR A 1 151 ? 1.958 13.586 19.312 1 95.56 151 TYR A C 1
ATOM 1272 O O . TYR A 1 151 ? 1.841 12.406 19.656 1 95.56 151 TYR A O 1
ATOM 1280 N N . ASN A 1 152 ? 0.949 14.398 19.188 1 92.12 152 ASN A N 1
ATOM 1281 C CA . ASN A 1 152 ? -0.402 13.852 19.203 1 92.12 152 ASN A CA 1
ATOM 1282 C C . ASN A 1 152 ? -0.601 12.82 18.094 1 92.12 152 ASN A C 1
ATOM 1284 O O . ASN A 1 152 ? -1.275 11.805 18.297 1 92.12 152 ASN A O 1
ATOM 1288 N N . GLY A 1 153 ? -0.052 13.07 16.891 1 92.62 153 GLY A N 1
ATOM 1289 C CA . GLY A 1 153 ? -0.082 12.07 15.836 1 92.62 153 GLY A CA 1
ATOM 1290 C C . GLY A 1 153 ? 0.473 10.727 16.266 1 92.62 153 GLY A C 1
ATOM 1291 O O . GLY A 1 153 ? -0.107 9.688 15.969 1 92.62 153 GLY A O 1
ATOM 1292 N N . ALA A 1 154 ? 1.565 10.75 17 1 94.75 154 ALA A N 1
ATOM 1293 C CA . ALA A 1 154 ? 2.186 9.531 17.5 1 94.75 154 ALA A CA 1
ATOM 1294 C C . ALA A 1 154 ? 1.249 8.789 18.453 1 94.75 154 ALA A C 1
ATOM 1296 O O . ALA A 1 154 ? 1.175 7.559 18.422 1 94.75 154 ALA A O 1
ATOM 1297 N N . ARG A 1 155 ? 0.621 9.57 19.234 1 90.06 155 ARG A N 1
ATOM 1298 C CA . ARG A 1 155 ? -0.349 8.977 20.156 1 90.06 155 ARG A CA 1
ATOM 1299 C C . ARG A 1 155 ? -1.504 8.344 19.391 1 90.06 155 ARG A C 1
ATOM 1301 O O . ARG A 1 155 ? -1.961 7.25 19.734 1 90.06 155 ARG A O 1
ATOM 1308 N N . TYR A 1 156 ? -1.933 9.016 18.375 1 86.94 156 TYR A N 1
ATOM 1309 C CA . TYR A 1 156 ? -3.041 8.508 17.578 1 86.94 156 TYR A CA 1
ATOM 1310 C C . TYR A 1 156 ? -2.639 7.242 16.828 1 86.94 156 TYR A C 1
ATOM 1312 O O . TYR A 1 156 ? -3.461 6.348 16.625 1 86.94 156 TYR A O 1
ATOM 1320 N N . TRP A 1 157 ? -1.405 7.18 16.391 1 91.75 157 TRP A N 1
ATOM 1321 C CA . TRP A 1 157 ? -0.909 5.98 15.727 1 91.75 157 TRP A CA 1
ATOM 1322 C C . TRP A 1 157 ? -1.026 4.766 16.641 1 91.75 157 TRP A C 1
ATOM 1324 O O . TRP A 1 157 ? -1.485 3.703 16.219 1 91.75 157 TRP A O 1
ATOM 1334 N N . LYS A 1 158 ? -0.657 4.898 17.906 1 90.38 158 LYS A N 1
ATOM 1335 C CA . LYS A 1 158 ? -0.798 3.818 18.875 1 90.38 158 LYS A CA 1
ATOM 1336 C C . LYS A 1 158 ? -2.26 3.406 19.031 1 90.38 158 LYS A C 1
ATOM 1338 O O . LYS A 1 158 ? -2.57 2.215 19.078 1 90.38 158 LYS A O 1
ATOM 1343 N N . ALA A 1 159 ? -3.088 4.414 19.078 1 86.44 159 ALA A N 1
ATOM 1344 C CA . ALA A 1 159 ? -4.52 4.137 19.203 1 86.44 159 ALA A CA 1
ATOM 1345 C C . ALA A 1 159 ? -5.043 3.398 17.984 1 86.44 159 ALA A C 1
ATOM 1347 O O . ALA A 1 159 ? -5.898 2.52 18.094 1 86.44 159 ALA A O 1
ATOM 1348 N N . TYR A 1 160 ? -4.602 3.746 16.828 1 87.75 160 TYR A N 1
ATOM 1349 C CA . TYR A 1 160 ? -5.016 3.074 15.609 1 87.75 160 TYR A CA 1
ATOM 1350 C C . TYR A 1 160 ? -4.633 1.6 15.641 1 87.75 160 TYR A C 1
ATOM 1352 O O . TYR A 1 160 ? -5.426 0.738 15.25 1 87.75 160 TYR A O 1
ATOM 1360 N N . LEU A 1 161 ? -3.4 1.332 16.031 1 90.44 161 LEU A N 1
ATOM 1361 C CA . LEU A 1 161 ? -2.943 -0.052 16.094 1 90.44 161 LEU A CA 1
ATOM 1362 C C . LEU A 1 161 ? -3.83 -0.882 17.016 1 90.44 161 LEU A C 1
ATOM 1364 O O . LEU A 1 161 ? -4.141 -2.037 16.719 1 90.44 161 LEU A O 1
ATOM 1368 N N . ASP A 1 162 ? -4.281 -0.306 18.047 1 87.44 162 ASP A N 1
ATOM 1369 C CA . ASP A 1 162 ? -5.195 -0.992 18.953 1 87.44 162 ASP A CA 1
ATOM 1370 C C . ASP A 1 162 ? -6.566 -1.193 18.312 1 87.44 162 ASP A C 1
ATOM 1372 O O . ASP A 1 162 ? -7.164 -2.264 18.438 1 87.44 162 ASP A O 1
ATOM 1376 N N . ALA A 1 163 ? -7.047 -0.166 17.688 1 83.62 163 ALA A N 1
ATOM 1377 C CA . ALA A 1 163 ? -8.344 -0.234 17.016 1 83.62 163 ALA A CA 1
ATOM 1378 C C . ALA A 1 163 ? -8.328 -1.252 15.883 1 83.62 163 ALA A C 1
ATOM 1380 O O . ALA A 1 163 ? -9.305 -1.972 15.672 1 83.62 163 ALA A O 1
ATOM 1381 N N . TYR A 1 164 ? -7.273 -1.284 15.125 1 86.75 164 TYR A N 1
ATOM 1382 C CA . TYR A 1 164 ? -7.098 -2.195 14 1 86.75 164 TYR A CA 1
ATOM 1383 C C . TYR A 1 164 ? -7.305 -3.641 14.43 1 86.75 164 TYR A C 1
ATOM 1385 O O . TYR A 1 164 ? -7.883 -4.441 13.688 1 86.75 164 TYR A O 1
ATOM 1393 N N . LYS A 1 165 ? -6.875 -3.932 15.594 1 84.94 165 LYS A N 1
ATOM 1394 C CA . LYS A 1 165 ? -6.992 -5.293 16.109 1 84.94 165 LYS A CA 1
ATOM 1395 C C . LYS A 1 165 ? -8.414 -5.582 16.594 1 84.94 165 LYS A C 1
ATOM 1397 O O . LYS A 1 165 ? -8.883 -6.719 16.516 1 84.94 165 LYS A O 1
ATOM 1402 N N . LYS A 1 166 ? -9.07 -4.531 16.938 1 81.44 166 LYS A N 1
ATOM 1403 C CA . LYS A 1 166 ? -10.336 -4.688 17.641 1 81.44 166 LYS A CA 1
ATOM 1404 C C . LYS A 1 166 ? -11.516 -4.625 16.672 1 81.44 166 LYS A C 1
ATOM 1406 O O . LYS A 1 166 ? -12.492 -5.363 16.828 1 81.44 166 LYS A O 1
ATOM 1411 N N . TYR A 1 167 ? -11.484 -3.74 15.695 1 78.44 167 TYR A N 1
ATOM 1412 C CA . TYR A 1 167 ? -12.672 -3.438 14.914 1 78.44 167 TYR A CA 1
ATOM 1413 C C . TYR A 1 167 ? -12.586 -4.062 13.523 1 78.44 167 TYR A C 1
ATOM 1415 O O . TYR A 1 167 ? -11.492 -4.258 12.992 1 78.44 167 TYR A O 1
ATOM 1423 N N . THR A 1 168 ? -13.805 -4.242 13.016 1 76.69 168 THR A N 1
ATOM 1424 C CA . THR A 1 168 ? -13.898 -4.738 11.648 1 76.69 168 THR A CA 1
ATOM 1425 C C . THR A 1 168 ? -13.703 -3.607 10.648 1 76.69 168 THR A C 1
ATOM 1427 O O . THR A 1 168 ? -13.797 -2.43 11.008 1 76.69 168 THR A O 1
ATOM 1430 N N . LEU A 1 169 ? -13.461 -4.012 9.422 1 74.94 169 LEU A N 1
ATOM 1431 C CA . LEU A 1 169 ? -13.094 -3.053 8.383 1 74.94 169 LEU A CA 1
ATOM 1432 C C . LEU A 1 169 ? -14.242 -2.092 8.102 1 74.94 169 LEU A C 1
ATOM 1434 O O . LEU A 1 169 ? -14.016 -0.917 7.809 1 74.94 169 LEU A O 1
ATOM 1438 N N . ASP A 1 170 ? -15.391 -2.572 8.164 1 71.56 170 ASP A N 1
ATOM 1439 C CA . ASP A 1 170 ? -16.531 -1.713 7.867 1 71.56 170 ASP A CA 1
ATOM 1440 C C . ASP A 1 170 ? -16.625 -0.555 8.859 1 71.56 170 ASP A C 1
ATOM 1442 O O . ASP A 1 170 ? -16.906 0.579 8.469 1 71.56 170 ASP A O 1
ATOM 1446 N N . VAL A 1 171 ? -16.328 -0.812 10.078 1 71.75 171 VAL A N 1
ATOM 1447 C CA . VAL A 1 171 ? -16.344 0.214 11.117 1 71.75 171 VAL A CA 1
ATOM 1448 C C . VAL A 1 171 ? -15.172 1.174 10.906 1 71.75 171 VAL A C 1
ATOM 1450 O O . VAL A 1 171 ? -15.336 2.393 11 1 71.75 171 VAL A O 1
ATOM 1453 N N . LEU A 1 172 ? -14.07 0.586 10.523 1 73.88 172 LEU A N 1
ATOM 1454 C CA . LEU A 1 172 ? -12.875 1.399 10.312 1 73.88 172 LEU A CA 1
ATOM 1455 C C . LEU A 1 172 ? -13.07 2.354 9.141 1 73.88 172 LEU A C 1
ATOM 1457 O O . LEU A 1 172 ? -12.75 3.541 9.242 1 73.88 172 LEU A O 1
ATOM 1461 N N . PHE A 1 173 ? -13.75 1.902 8.164 1 75.56 173 PHE A N 1
ATOM 1462 C CA . PHE A 1 173 ? -13.891 2.701 6.953 1 75.56 173 PHE A CA 1
ATOM 1463 C C . PHE A 1 173 ? -14.945 3.785 7.137 1 75.56 173 PHE A C 1
ATOM 1465 O O . PHE A 1 173 ? -14.812 4.883 6.594 1 75.56 173 PHE A O 1
ATOM 1472 N N . THR A 1 174 ? -15.906 3.539 7.875 1 70.25 174 THR A N 1
ATOM 1473 C CA . THR A 1 174 ? -16.938 4.539 8.109 1 70.25 174 THR A CA 1
ATOM 1474 C C . THR A 1 174 ? -16.391 5.711 8.914 1 70.25 174 THR A C 1
ATOM 1476 O O . THR A 1 174 ? -16.766 6.863 8.688 1 70.25 174 THR A O 1
ATOM 1479 N N . SER A 1 175 ? -15.383 5.457 9.602 1 68.5 175 SER A N 1
ATOM 1480 C CA . SER A 1 175 ? -14.734 6.508 10.383 1 68.5 175 SER A CA 1
ATOM 1481 C C . SER A 1 175 ? -13.93 7.445 9.477 1 68.5 175 SER A C 1
ATOM 1483 O O . SER A 1 175 ? -13.727 8.617 9.812 1 68.5 175 SER A O 1
ATOM 1485 N N . PHE A 1 176 ? -13.664 6.883 8.336 1 79.19 176 PHE A N 1
ATOM 1486 C CA . PHE A 1 176 ? -12.891 7.664 7.383 1 79.19 176 PHE A CA 1
ATOM 1487 C C . PHE A 1 176 ? -13.773 8.664 6.645 1 79.19 176 PHE A C 1
ATOM 1489 O O . PHE A 1 176 ? -13.289 9.664 6.113 1 79.19 176 PHE A O 1
ATOM 1496 N N . MET A 1 177 ? -15.031 8.531 6.762 1 80.94 177 MET A N 1
ATOM 1497 C CA . MET A 1 177 ? -15.961 9.305 5.945 1 80.94 177 MET A CA 1
ATOM 1498 C C . MET A 1 177 ? -15.898 10.789 6.305 1 80.94 177 MET A C 1
ATOM 1500 O O . MET A 1 177 ? -15.844 11.641 5.422 1 80.94 177 MET A O 1
ATOM 1504 N N . MET A 1 178 ? -15.844 11.102 7.559 1 79.06 178 MET A N 1
ATOM 1505 C CA . MET A 1 178 ? -15.812 12.492 7.98 1 79.06 178 MET A CA 1
ATOM 1506 C C . MET A 1 178 ? -14.516 13.164 7.535 1 79.06 178 MET A C 1
ATOM 1508 O O . MET A 1 178 ? -14.531 14.312 7.086 1 79.06 178 MET A O 1
ATOM 1512 N N . GLY A 1 179 ? -13.453 12.367 7.672 1 81.62 179 GLY A N 1
ATOM 1513 C CA . GLY A 1 179 ? -12.164 12.906 7.262 1 81.62 179 GLY A CA 1
ATOM 1514 C C . GLY A 1 179 ? -12.102 13.227 5.781 1 81.62 179 GLY A C 1
ATOM 1515 O O . GLY A 1 179 ? -11.609 14.289 5.391 1 81.62 179 GLY A O 1
ATOM 1516 N N . GLU A 1 180 ? -12.641 12.383 5.055 1 87.31 180 GLU A N 1
ATOM 1517 C CA . GLU A 1 180 ? -12.594 12.562 3.605 1 87.31 180 GLU A CA 1
ATOM 1518 C C . GLU A 1 180 ? -13.5 13.711 3.162 1 87.31 180 GLU A C 1
ATOM 1520 O O . GLU A 1 180 ? -13.156 14.445 2.236 1 87.31 180 GLU A O 1
ATOM 1525 N N . ALA A 1 181 ? -14.664 13.789 3.832 1 84.38 181 ALA A N 1
ATOM 1526 C CA . ALA A 1 181 ? -15.555 14.914 3.523 1 84.38 181 ALA A CA 1
ATOM 1527 C C . ALA A 1 181 ? -14.891 16.25 3.857 1 84.38 181 ALA A C 1
ATOM 1529 O O . ALA A 1 181 ? -14.945 17.188 3.07 1 84.38 181 ALA A O 1
ATOM 1530 N N . ALA A 1 182 ? -14.266 16.25 4.969 1 82.56 182 ALA A N 1
ATOM 1531 C CA . ALA A 1 182 ? -13.57 17.453 5.41 1 82.56 182 ALA A CA 1
ATOM 1532 C C . ALA A 1 182 ? -12.414 17.797 4.473 1 82.56 182 ALA A C 1
ATOM 1534 O O . ALA A 1 182 ? -12.234 18.953 4.098 1 82.56 182 ALA A O 1
ATOM 1535 N N . ALA A 1 183 ? -11.68 16.812 4.129 1 87.56 183 ALA A N 1
ATOM 1536 C CA . ALA A 1 183 ? -10.523 17.016 3.254 1 87.56 183 ALA A CA 1
ATOM 1537 C C . ALA A 1 183 ? -10.961 17.562 1.894 1 87.56 183 ALA A C 1
ATOM 1539 O O . ALA A 1 183 ? -10.352 18.484 1.359 1 87.56 183 ALA A O 1
ATOM 1540 N N . THR A 1 184 ? -12.016 17.016 1.36 1 89.56 184 THR A N 1
ATOM 1541 C CA . THR A 1 184 ? -12.539 17.484 0.083 1 89.56 184 THR A CA 1
ATOM 1542 C C . THR A 1 184 ? -12.891 18.969 0.157 1 89.56 184 THR A C 1
ATOM 1544 O O . THR A 1 184 ? -12.555 19.734 -0.746 1 89.56 184 THR A O 1
ATOM 1547 N N . THR A 1 185 ? -13.438 19.344 1.223 1 87.12 185 THR A N 1
ATOM 1548 C CA . THR A 1 185 ? -13.852 20.734 1.401 1 87.12 185 THR A CA 1
ATOM 1549 C C . THR A 1 185 ? -12.633 21.656 1.521 1 87.12 185 THR A C 1
ATOM 1551 O O . THR A 1 185 ? -12.562 22.688 0.854 1 87.12 185 THR A O 1
ATOM 1554 N N . VAL A 1 186 ? -11.688 21.25 2.336 1 88.75 186 VAL A N 1
ATOM 1555 C CA . VAL A 1 186 ? -10.5 22.062 2.586 1 88.75 186 VAL A CA 1
ATOM 1556 C C . VAL A 1 186 ? -9.727 22.266 1.285 1 88.75 186 VAL A C 1
ATOM 1558 O O . VAL A 1 186 ? -9.445 23.391 0.892 1 88.75 186 VAL A O 1
ATOM 1561 N N . PHE A 1 187 ? -9.484 21.234 0.585 1 94.75 187 PHE A N 1
ATOM 1562 C CA . PHE A 1 187 ? -8.602 21.312 -0.572 1 94.75 187 PHE A CA 1
ATOM 1563 C C . PHE A 1 187 ? -9.312 21.969 -1.752 1 94.75 187 PHE A C 1
ATOM 1565 O O . PHE A 1 187 ? -8.688 22.656 -2.555 1 94.75 187 PHE A O 1
ATOM 1572 N N . THR A 1 188 ? -10.625 21.766 -1.845 1 93.44 188 THR A N 1
ATOM 1573 C CA . THR A 1 188 ? -11.375 22.469 -2.883 1 93.44 188 THR A CA 1
ATOM 1574 C C . THR A 1 188 ? -11.367 23.969 -2.633 1 93.44 188 THR A C 1
ATOM 1576 O O . THR A 1 188 ? -11.148 24.766 -3.553 1 93.44 188 THR A O 1
ATOM 1579 N N . THR A 1 189 ? -11.57 24.344 -1.396 1 92.38 189 THR A N 1
ATOM 1580 C CA . THR A 1 189 ? -11.602 25.75 -1.031 1 92.38 189 THR A CA 1
ATOM 1581 C C . THR A 1 189 ? -10.227 26.391 -1.249 1 92.38 189 THR A C 1
ATOM 1583 O O . THR A 1 189 ? -10.133 27.484 -1.811 1 92.38 189 THR A O 1
ATOM 1586 N N . MET A 1 190 ? -9.219 25.703 -0.842 1 93.75 190 MET A N 1
ATOM 1587 C CA . MET A 1 190 ? -7.863 26.234 -0.984 1 93.75 190 MET A CA 1
ATOM 1588 C C . MET A 1 190 ? -7.469 26.328 -2.453 1 93.75 190 MET A C 1
ATOM 1590 O O . MET A 1 190 ? -6.812 27.281 -2.861 1 93.75 190 MET A O 1
ATOM 1594 N N . SER A 1 191 ? -7.871 25.344 -3.207 1 95.62 191 SER A N 1
ATOM 1595 C CA . SER A 1 191 ? -7.574 25.344 -4.637 1 95.62 191 SER A CA 1
ATOM 1596 C C . SER A 1 191 ? -8.211 26.531 -5.336 1 95.62 191 SER A C 1
ATOM 1598 O O . SER A 1 191 ? -7.57 27.203 -6.148 1 95.62 191 SER A O 1
ATOM 1600 N N . LYS A 1 192 ? -9.391 26.906 -5.031 1 94.12 192 LYS A N 1
ATOM 1601 C CA . LYS A 1 192 ? -10.164 27.938 -5.703 1 94.12 192 LYS A CA 1
ATOM 1602 C C . LYS A 1 192 ? -9.656 29.328 -5.336 1 94.12 192 LYS A C 1
ATOM 1604 O O . LYS A 1 192 ? -9.727 30.266 -6.148 1 94.12 192 LYS A O 1
ATOM 1609 N N . ASN A 1 193 ? -9.031 29.469 -4.16 1 93.81 193 ASN A N 1
ATOM 1610 C CA . ASN A 1 193 ? -8.828 30.812 -3.65 1 93.81 193 ASN A CA 1
ATOM 1611 C C . ASN A 1 193 ? -7.344 31.141 -3.496 1 93.81 193 ASN A C 1
ATOM 1613 O O . ASN A 1 193 ? -6.973 32.312 -3.332 1 93.81 193 ASN A O 1
ATOM 1617 N N . SER A 1 194 ? -6.492 30.109 -3.537 1 92.88 194 SER A N 1
ATOM 1618 C CA . SER A 1 194 ? -5.066 30.391 -3.406 1 92.88 194 SER A CA 1
ATOM 1619 C C . SER A 1 194 ? -4.547 31.203 -4.59 1 92.88 194 SER A C 1
ATOM 1621 O O . SER A 1 194 ? -4.91 30.922 -5.738 1 92.88 194 SER A O 1
ATOM 1623 N N . LYS A 1 195 ? -3.721 32.156 -4.355 1 94 195 LYS A N 1
ATOM 1624 C CA . LYS A 1 195 ? -3.111 32.969 -5.406 1 94 195 LYS A CA 1
ATOM 1625 C C . LYS A 1 195 ? -1.784 32.375 -5.863 1 94 195 LYS A C 1
ATOM 1627 O O . LYS A 1 195 ? -1.212 32.812 -6.863 1 94 195 LYS A O 1
ATOM 1632 N N . LEU A 1 196 ? -1.31 31.469 -5.145 1 94.88 196 LEU A N 1
ATOM 1633 C CA . LEU A 1 196 ? -0.101 30.75 -5.531 1 94.88 196 LEU A CA 1
ATOM 1634 C C . LEU A 1 196 ? -0.434 29.578 -6.461 1 94.88 196 LEU A C 1
ATOM 1636 O O . LEU A 1 196 ? -0.855 28.516 -6.004 1 94.88 196 LEU A O 1
ATOM 1640 N N . GLU A 1 197 ? -0.171 29.75 -7.664 1 95.44 197 GLU A N 1
ATOM 1641 C CA . GLU A 1 197 ? -0.695 28.906 -8.734 1 95.44 197 GLU A CA 1
ATOM 1642 C C . GLU A 1 197 ? -0.312 27.438 -8.516 1 95.44 197 GLU A C 1
ATOM 1644 O O . GLU A 1 197 ? -1.152 26.547 -8.641 1 95.44 197 GLU A O 1
ATOM 1649 N N . GLU A 1 198 ? 0.979 27.172 -8.219 1 97.44 198 GLU A N 1
ATOM 1650 C CA . GLU A 1 198 ? 1.437 25.797 -8.078 1 97.44 198 GLU A CA 1
ATOM 1651 C C . GLU A 1 198 ? 0.83 25.125 -6.844 1 97.44 198 GLU A C 1
ATOM 1653 O O . GLU A 1 198 ? 0.569 23.922 -6.844 1 97.44 198 GLU A O 1
ATOM 1658 N N . PHE A 1 199 ? 0.585 25.891 -5.77 1 97.94 199 PHE A N 1
ATOM 1659 C CA . PHE A 1 199 ? -0.131 25.344 -4.629 1 97.94 199 PHE A CA 1
ATOM 1660 C C . PHE A 1 199 ? -1.597 25.094 -4.973 1 97.94 199 PHE A C 1
ATOM 1662 O O . PHE A 1 199 ? -2.18 24.094 -4.57 1 97.94 199 PHE A O 1
ATOM 1669 N N . SER A 1 200 ? -2.191 26.047 -5.699 1 97.38 200 SER A N 1
ATOM 1670 C CA . SER A 1 200 ? -3.555 25.844 -6.176 1 97.38 200 SER A CA 1
ATOM 1671 C C . SER A 1 200 ? -3.678 24.547 -6.961 1 97.38 200 SER A C 1
ATOM 1673 O O . SER A 1 200 ? -4.629 23.781 -6.773 1 97.38 200 SER A O 1
ATOM 1675 N N . LYS A 1 201 ? -2.715 24.297 -7.809 1 98 201 LYS A N 1
ATOM 1676 C CA . LYS A 1 201 ? -2.67 23.062 -8.586 1 98 201 LYS A CA 1
ATOM 1677 C C . LYS A 1 201 ? -2.561 21.844 -7.68 1 98 201 LYS A C 1
ATOM 1679 O O . LYS A 1 201 ? -3.268 20.844 -7.875 1 98 201 LYS A O 1
ATOM 1684 N N . ALA A 1 202 ? -1.689 21.875 -6.688 1 98.12 202 ALA A N 1
ATOM 1685 C CA . ALA A 1 202 ? -1.524 20.766 -5.742 1 98.12 202 ALA A CA 1
ATOM 1686 C C . ALA A 1 202 ? -2.822 20.5 -4.988 1 98.12 202 ALA A C 1
ATOM 1688 O O . ALA A 1 202 ? -3.215 19.328 -4.82 1 98.12 202 ALA A O 1
ATOM 1689 N N . PHE A 1 203 ? -3.512 21.578 -4.57 1 98.12 203 PHE A N 1
ATOM 1690 C CA . PHE A 1 203 ? -4.762 21.438 -3.838 1 98.12 203 PHE A CA 1
ATOM 1691 C C . PHE A 1 203 ? -5.852 20.859 -4.727 1 98.12 203 PHE A C 1
ATOM 1693 O O . PHE A 1 203 ? -6.637 20.016 -4.285 1 98.12 203 PHE A O 1
ATOM 1700 N N . ARG A 1 204 ? -5.906 21.281 -5.934 1 97.88 204 ARG A N 1
ATOM 1701 C CA . ARG A 1 204 ? -6.895 20.766 -6.879 1 97.88 204 ARG A CA 1
ATOM 1702 C C . ARG A 1 204 ? -6.723 19.266 -7.102 1 97.88 204 ARG A C 1
ATOM 1704 O O . ARG A 1 204 ? -7.691 18.516 -7.059 1 97.88 204 ARG A O 1
ATOM 1711 N N . ASN A 1 205 ? -5.488 18.891 -7.402 1 98.31 205 ASN A N 1
ATOM 1712 C CA . ASN A 1 205 ? -5.188 17.484 -7.605 1 98.31 205 ASN A CA 1
ATOM 1713 C C . ASN A 1 205 ? -5.527 16.641 -6.371 1 98.31 205 ASN A C 1
ATOM 1715 O O . ASN A 1 205 ? -6.086 15.555 -6.488 1 98.31 205 ASN A O 1
ATOM 1719 N N . THR A 1 206 ? -5.184 17.156 -5.172 1 98.06 206 THR A N 1
ATOM 1720 C CA . THR A 1 206 ? -5.484 16.453 -3.93 1 98.06 206 THR A CA 1
ATOM 1721 C C . THR A 1 206 ? -6.992 16.344 -3.727 1 98.06 206 THR A C 1
ATOM 1723 O O . THR A 1 206 ? -7.488 15.32 -3.26 1 98.06 206 THR A O 1
ATOM 1726 N N . ALA A 1 207 ? -7.699 17.406 -4.055 1 96.88 207 ALA A N 1
ATOM 1727 C CA . ALA A 1 207 ? -9.156 17.391 -3.932 1 96.88 207 ALA A CA 1
ATOM 1728 C C . ALA A 1 207 ? -9.766 16.297 -4.789 1 96.88 207 ALA A C 1
ATOM 1730 O O . ALA A 1 207 ? -10.75 15.664 -4.391 1 96.88 207 ALA A O 1
ATOM 1731 N N . VAL A 1 208 ? -9.227 16.062 -5.945 1 97.56 208 VAL A N 1
ATOM 1732 C CA . VAL A 1 208 ? -9.688 14.992 -6.816 1 97.56 208 VAL A CA 1
ATOM 1733 C C . VAL A 1 208 ? -9.523 13.648 -6.109 1 97.56 208 VAL A C 1
ATOM 1735 O O . VAL A 1 208 ? -10.445 12.82 -6.109 1 97.56 208 VAL A O 1
ATOM 1738 N N . ASP A 1 209 ? -8.391 13.398 -5.48 1 97.94 209 ASP A N 1
ATOM 1739 C CA . ASP A 1 209 ? -8.156 12.172 -4.723 1 97.94 209 ASP A CA 1
ATOM 1740 C C . ASP A 1 209 ? -9.18 12.023 -3.596 1 97.94 209 ASP A C 1
ATOM 1742 O O . ASP A 1 209 ? -9.789 10.961 -3.447 1 97.94 209 ASP A O 1
ATOM 1746 N N . GLU A 1 210 ? -9.352 13.117 -2.859 1 95.5 210 GLU A N 1
ATOM 1747 C CA . GLU A 1 210 ? -10.203 13.062 -1.677 1 95.5 210 GLU A CA 1
ATOM 1748 C C . GLU A 1 210 ? -11.664 12.844 -2.057 1 95.5 210 GLU A C 1
ATOM 1750 O O . GLU A 1 210 ? -12.406 12.195 -1.318 1 95.5 210 GLU A O 1
ATOM 1755 N N . THR A 1 211 ? -12.008 13.383 -3.148 1 95.19 211 THR A N 1
ATOM 1756 C CA . THR A 1 211 ? -13.359 13.141 -3.635 1 95.19 211 THR A CA 1
ATOM 1757 C C . THR A 1 211 ? -13.57 11.656 -3.918 1 95.19 211 THR A C 1
ATOM 1759 O O . THR A 1 211 ? -14.625 11.102 -3.596 1 95.19 211 THR A O 1
ATOM 1762 N N . ARG A 1 212 ? -12.656 10.992 -4.516 1 96.62 212 ARG A N 1
ATOM 1763 C CA . ARG A 1 212 ? -12.734 9.555 -4.746 1 96.62 212 ARG A CA 1
ATOM 1764 C C . ARG A 1 212 ? -12.727 8.789 -3.426 1 96.62 212 ARG A C 1
ATOM 1766 O O . ARG A 1 212 ? -13.422 7.773 -3.285 1 96.62 212 ARG A O 1
ATOM 1773 N N . HIS A 1 213 ? -11.836 9.234 -2.467 1 95.5 213 HIS A N 1
ATOM 1774 C CA . HIS A 1 213 ? -11.82 8.602 -1.152 1 95.5 213 HIS A CA 1
ATOM 1775 C C . HIS A 1 213 ? -13.195 8.672 -0.495 1 95.5 213 HIS A C 1
ATOM 1777 O O . HIS A 1 213 ? -13.672 7.676 0.066 1 95.5 213 HIS A O 1
ATOM 1783 N N . TYR A 1 214 ? -13.781 9.836 -0.587 1 91.94 214 TYR A N 1
ATOM 1784 C CA . TYR A 1 214 ? -15.117 10 -0.024 1 91.94 214 TYR A CA 1
ATOM 1785 C C . TYR A 1 214 ? -16.125 9.07 -0.702 1 91.94 214 TYR A C 1
ATOM 1787 O O . TYR A 1 214 ? -16.953 8.445 -0.035 1 91.94 214 TYR A O 1
ATOM 1795 N N . ALA A 1 215 ? -16.109 9.016 -2.01 1 93.12 215 ALA A N 1
ATOM 1796 C CA . ALA A 1 215 ? -16.984 8.109 -2.752 1 93.12 215 ALA A CA 1
ATOM 1797 C C . ALA A 1 215 ? -16.781 6.664 -2.303 1 93.12 215 ALA A C 1
ATOM 1799 O O . ALA A 1 215 ? -17.75 5.895 -2.24 1 93.12 215 ALA A O 1
ATOM 1800 N N . PHE A 1 216 ? -15.625 6.246 -2.008 1 94.62 216 PHE A N 1
ATOM 1801 C CA . PHE A 1 216 ? -15.328 4.906 -1.52 1 94.62 216 PHE A CA 1
ATOM 1802 C C . PHE A 1 216 ? -16 4.66 -0.174 1 94.62 216 PHE A C 1
ATOM 1804 O O . PHE A 1 216 ? -16.594 3.6 0.045 1 94.62 216 PHE A O 1
ATOM 1811 N N . THR A 1 217 ? -15.812 5.625 0.741 1 89.31 217 THR A N 1
ATOM 1812 C CA . THR A 1 217 ? -16.453 5.449 2.041 1 89.31 217 THR A CA 1
ATOM 1813 C C . THR A 1 217 ? -17.969 5.309 1.889 1 89.31 217 THR A C 1
ATOM 1815 O O . THR A 1 217 ? -18.594 4.543 2.619 1 89.31 217 THR A O 1
ATOM 1818 N N . HIS A 1 218 ? -18.547 6.012 0.911 1 87.81 218 HIS A N 1
ATOM 1819 C CA . HIS A 1 218 ? -19.969 5.879 0.622 1 87.81 218 HIS A CA 1
ATOM 1820 C C . HIS A 1 218 ? -20.297 4.477 0.116 1 87.81 218 HIS A C 1
ATOM 1822 O O . HIS A 1 218 ? -21.328 3.9 0.499 1 87.81 218 HIS A O 1
ATOM 1828 N N . LEU A 1 219 ? -19.516 4.016 -0.751 1 89.81 219 LEU A N 1
ATOM 1829 C CA . LEU A 1 219 ? -19.688 2.68 -1.304 1 89.81 219 LEU A CA 1
ATOM 1830 C C . LEU A 1 219 ? -19.688 1.63 -0.197 1 89.81 219 LEU A C 1
ATOM 1832 O O . LEU A 1 219 ? -20.562 0.755 -0.167 1 89.81 219 LEU A O 1
ATOM 1836 N N . ILE A 1 220 ? -18.734 1.706 0.7 1 87.5 220 ILE A N 1
ATOM 1837 C CA . ILE A 1 220 ? -18.609 0.728 1.774 1 87.5 220 ILE A CA 1
ATOM 1838 C C . ILE A 1 220 ? -19.828 0.818 2.697 1 87.5 220 ILE A C 1
ATOM 1840 O O . ILE A 1 220 ? -20.359 -0.205 3.127 1 87.5 220 ILE A O 1
ATOM 1844 N N . MET A 1 221 ? -20.219 2.01 3.01 1 83.31 221 MET A N 1
ATOM 1845 C CA . MET A 1 221 ? -21.391 2.209 3.865 1 83.31 221 MET A CA 1
ATOM 1846 C C . MET A 1 221 ? -22.641 1.622 3.225 1 83.31 221 MET A C 1
ATOM 1848 O O . MET A 1 221 ? -23.406 0.91 3.881 1 83.31 221 MET A O 1
ATOM 1852 N N . THR A 1 222 ? -22.797 1.927 1.981 1 83.81 222 THR A N 1
ATOM 1853 C CA . THR A 1 222 ? -23.984 1.477 1.262 1 83.81 222 THR A CA 1
ATOM 1854 C C . THR A 1 222 ? -24.016 -0.046 1.169 1 83.81 222 THR A C 1
ATOM 1856 O O . THR A 1 222 ? -25.078 -0.66 1.314 1 83.81 222 THR A O 1
ATOM 1859 N N . GLN A 1 223 ? -22.938 -0.633 1.031 1 84.38 223 GLN A N 1
ATOM 1860 C CA . GLN A 1 223 ? -22.891 -2.08 0.859 1 84.38 223 GLN A CA 1
ATOM 1861 C C . GLN A 1 223 ? -22.938 -2.797 2.205 1 84.38 223 GLN A C 1
ATOM 1863 O O . GLN A 1 223 ? -23.406 -3.939 2.287 1 84.38 223 GLN A O 1
ATOM 1868 N N . GLY A 1 224 ? -22.547 -2.102 3.244 1 80.31 224 GLY A N 1
ATOM 1869 C CA . GLY A 1 224 ? -22.484 -2.756 4.543 1 80.31 224 GLY A CA 1
ATOM 1870 C C . GLY A 1 224 ? -23.609 -2.344 5.473 1 80.31 224 GLY A C 1
ATOM 1871 O O . GLY A 1 224 ? -23.828 -2.982 6.504 1 80.31 224 GLY A O 1
ATOM 1872 N N . ALA A 1 225 ? -24.312 -1.337 5.168 1 75.88 225 ALA A N 1
ATOM 1873 C CA . ALA A 1 225 ? -25.25 -0.683 6.078 1 75.88 225 ALA A CA 1
ATOM 1874 C C . ALA A 1 225 ? -26.344 -1.653 6.539 1 75.88 225 ALA A C 1
ATOM 1876 O O . ALA A 1 225 ? -26.719 -1.657 7.715 1 75.88 225 ALA A O 1
ATOM 1877 N N . SER A 1 226 ? -26.781 -2.428 5.629 1 76.38 226 SER A N 1
ATOM 1878 C CA . SER A 1 226 ? -27.891 -3.324 5.961 1 76.38 226 SER A CA 1
ATOM 1879 C C . SER A 1 226 ? -27.453 -4.402 6.949 1 76.38 226 SER A C 1
ATOM 1881 O O . SER A 1 226 ? -28.281 -5.004 7.633 1 76.38 226 SER A O 1
ATOM 1883 N N . ARG A 1 227 ? -26.219 -4.453 7.148 1 80.44 227 ARG A N 1
ATOM 1884 C CA . ARG A 1 227 ? -25.719 -5.535 7.988 1 80.44 227 ARG A CA 1
ATOM 1885 C C . ARG A 1 227 ? -25.203 -5 9.32 1 80.44 227 ARG A C 1
ATOM 1887 O O . ARG A 1 227 ? -24.797 -5.773 10.195 1 80.44 227 ARG A O 1
ATOM 1894 N N . MET A 1 228 ? -25.297 -3.811 9.508 1 80.69 228 MET A N 1
ATOM 1895 C CA . MET A 1 228 ? -24.734 -3.225 10.734 1 80.69 228 MET A CA 1
ATOM 1896 C C . MET A 1 228 ? -25.703 -3.412 11.906 1 80.69 228 MET A C 1
ATOM 1898 O O . MET A 1 228 ? -26.891 -3.135 11.789 1 80.69 228 MET A O 1
ATOM 1902 N N . SER A 1 229 ? -25.203 -3.883 12.961 1 85.19 229 SER A N 1
ATOM 1903 C CA . SER A 1 229 ? -25.969 -3.955 14.211 1 85.19 229 SER A CA 1
ATOM 1904 C C . SER A 1 229 ? -26.156 -2.572 14.82 1 85.19 229 SER A C 1
ATOM 1906 O O . SER A 1 229 ? -25.5 -1.608 14.398 1 85.19 229 SER A O 1
ATOM 1908 N N . ASP A 1 230 ? -27.016 -2.484 15.781 1 86.44 230 ASP A N 1
ATOM 1909 C CA . ASP A 1 230 ? -27.219 -1.222 16.484 1 86.44 230 ASP A CA 1
ATOM 1910 C C . ASP A 1 230 ? -25.953 -0.777 17.219 1 86.44 230 ASP A C 1
ATOM 1912 O O . ASP A 1 230 ? -25.672 0.419 17.312 1 86.44 230 ASP A O 1
ATOM 1916 N N . GLU A 1 231 ? -25.312 -1.731 17.672 1 84.62 231 GLU A N 1
ATOM 1917 C CA . GLU A 1 231 ? -24.062 -1.42 18.344 1 84.62 231 GLU A CA 1
ATOM 1918 C C . GLU A 1 231 ? -23.047 -0.834 17.359 1 84.62 231 GLU A C 1
ATOM 1920 O O . GLU A 1 231 ? -22.344 0.119 17.703 1 84.62 231 GLU A O 1
ATOM 1925 N N . GLN A 1 232 ? -23.016 -1.42 16.203 1 80.38 232 GLN A N 1
ATOM 1926 C CA . GLN A 1 232 ? -22.109 -0.929 15.18 1 80.38 232 GLN A CA 1
ATOM 1927 C C . GLN A 1 232 ? -22.5 0.469 14.719 1 80.38 232 GLN A C 1
ATOM 1929 O O . GLN A 1 232 ? -21.641 1.321 14.484 1 80.38 232 GLN A O 1
ATOM 1934 N N . LYS A 1 233 ? -23.766 0.672 14.672 1 83.75 233 LYS A N 1
ATOM 1935 C CA . LYS A 1 233 ? -24.266 1.993 14.281 1 83.75 233 LYS A CA 1
ATOM 1936 C C . LYS A 1 233 ? -23.875 3.045 15.32 1 83.75 233 LYS A C 1
ATOM 1938 O O . LYS A 1 233 ? -23.484 4.16 14.969 1 83.75 233 LYS A O 1
ATOM 1943 N N . ALA A 1 234 ? -23.984 2.705 16.516 1 84.69 234 ALA A N 1
ATOM 1944 C CA . ALA A 1 234 ? -23.594 3.615 17.578 1 84.69 234 ALA A CA 1
ATOM 1945 C C . ALA A 1 234 ? -22.109 3.926 17.531 1 84.69 234 ALA A C 1
ATOM 1947 O O . ALA A 1 234 ? -21.688 5.051 17.812 1 84.69 234 ALA A O 1
ATOM 1948 N N . LEU A 1 235 ? -21.391 2.924 17.156 1 81.19 235 LEU A N 1
ATOM 1949 C CA . LEU A 1 235 ? -19.953 3.115 17.016 1 81.19 235 LEU A CA 1
ATOM 1950 C C . LEU A 1 235 ? -19.641 4.055 15.859 1 81.19 235 LEU A C 1
ATOM 1952 O O . LEU A 1 235 ? -18.719 4.871 15.953 1 81.19 235 LEU A O 1
ATOM 1956 N N . VAL A 1 236 ? -20.422 3.893 14.836 1 81.5 236 VAL A N 1
ATOM 1957 C CA . VAL A 1 236 ? -20.234 4.781 13.695 1 81.5 236 VAL A CA 1
ATOM 1958 C C . VAL A 1 236 ? -20.516 6.223 14.109 1 81.5 236 VAL A C 1
ATOM 1960 O O . VAL A 1 236 ? -19.766 7.137 13.758 1 81.5 236 VAL A O 1
ATOM 1963 N N . THR A 1 237 ? -21.531 6.434 14.844 1 84.81 237 THR A N 1
ATOM 1964 C CA . THR A 1 237 ? -21.859 7.754 15.359 1 84.81 237 THR A CA 1
ATOM 1965 C C . THR A 1 237 ? -20.719 8.328 16.172 1 84.81 237 THR A C 1
ATOM 1967 O O . THR A 1 237 ? -20.359 9.5 16.016 1 84.81 237 THR A O 1
ATOM 1970 N N . LYS A 1 238 ? -20.156 7.535 16.953 1 83.06 238 LYS A N 1
ATOM 1971 C CA . LYS A 1 238 ? -19.031 7.957 17.781 1 83.06 238 LYS A CA 1
ATOM 1972 C C . LYS A 1 238 ? -17.828 8.305 16.922 1 83.06 238 LYS A C 1
ATOM 1974 O O . LYS A 1 238 ? -17.109 9.273 17.203 1 83.06 238 LYS A O 1
ATOM 1979 N N . GLN A 1 239 ? -17.688 7.555 15.914 1 80.56 239 GLN A N 1
ATOM 1980 C CA . GLN A 1 239 ? -16.516 7.75 15.055 1 80.56 239 GLN A CA 1
ATOM 1981 C C . GLN A 1 239 ? -16.656 9.023 14.219 1 80.56 239 GLN A C 1
ATOM 1983 O O . GLN A 1 239 ? -15.672 9.695 13.938 1 80.56 239 GLN A O 1
ATOM 1988 N N . VAL A 1 240 ? -17.844 9.336 13.898 1 81.38 240 VAL A N 1
ATOM 1989 C CA . VAL A 1 240 ? -18.078 10.578 13.172 1 81.38 240 VAL A CA 1
ATOM 1990 C C . VAL A 1 240 ? -17.719 11.766 14.055 1 81.38 240 VAL A C 1
ATOM 1992 O O . VAL A 1 240 ? -17.062 12.711 13.594 1 81.38 240 VAL A O 1
ATOM 1995 N N . ARG A 1 241 ? -18.094 11.711 15.266 1 83.81 241 ARG A N 1
ATOM 1996 C CA . ARG A 1 241 ? -17.734 12.758 16.219 1 83.81 241 ARG A CA 1
ATOM 1997 C C . ARG A 1 241 ? -16.219 12.828 16.391 1 83.81 241 ARG A C 1
ATOM 1999 O O . ARG A 1 241 ? -15.641 13.922 16.391 1 83.81 241 ARG A O 1
ATOM 2006 N N . ALA A 1 242 ? -15.617 11.672 16.484 1 80.5 242 ALA A N 1
ATOM 2007 C CA . ALA A 1 242 ? -14.172 11.594 16.688 1 80.5 242 ALA A CA 1
ATOM 2008 C C . ALA A 1 242 ? -13.414 12.156 15.484 1 80.5 242 ALA A C 1
ATOM 2010 O O . ALA A 1 242 ? -12.383 12.812 15.641 1 80.5 242 ALA A O 1
ATOM 2011 N N . GLY A 1 243 ? -13.938 11.836 14.344 1 80.25 243 GLY A N 1
ATOM 2012 C CA . GLY A 1 243 ? -13.328 12.367 13.141 1 80.25 243 GLY A CA 1
ATOM 2013 C C . GLY A 1 243 ? -13.344 13.883 13.078 1 80.25 243 GLY A C 1
ATOM 2014 O O . GLY A 1 243 ? -12.359 14.5 12.672 1 80.25 243 GLY A O 1
ATOM 2015 N N . PHE A 1 244 ? -14.445 14.453 13.523 1 79.25 244 PHE A N 1
ATOM 2016 C CA . PHE A 1 244 ? -14.555 15.906 13.586 1 79.25 244 PHE A CA 1
ATOM 2017 C C . PHE A 1 244 ? -13.523 16.484 14.555 1 79.25 244 PHE A C 1
ATOM 2019 O O . PHE A 1 244 ? -12.828 17.453 14.227 1 79.25 244 PHE A O 1
ATOM 2026 N N . VAL A 1 245 ? -13.453 15.875 15.633 1 80.56 245 VAL A N 1
ATOM 2027 C CA . VAL A 1 245 ? -12.539 16.375 16.656 1 80.56 245 VAL A CA 1
ATOM 2028 C C . VAL A 1 245 ? -11.102 16.25 16.172 1 80.56 245 VAL A C 1
ATOM 2030 O O . VAL A 1 245 ? -10.305 17.172 16.328 1 80.56 245 VAL A O 1
ATOM 2033 N N . PHE A 1 246 ? -10.852 15.25 15.57 1 81.69 246 PHE A N 1
ATOM 2034 C CA . PHE A 1 246 ? -9.5 14.969 15.094 1 81.69 246 PHE A CA 1
ATOM 2035 C C . PHE A 1 246 ? -9.062 15.992 14.055 1 81.69 246 PHE A C 1
ATOM 2037 O O . PHE A 1 246 ? -7.941 16.484 14.102 1 81.69 246 PHE A O 1
ATOM 2044 N N . LEU A 1 247 ? -9.93 16.312 13.211 1 84.19 247 LEU A N 1
ATOM 2045 C CA . LEU A 1 247 ? -9.555 17.172 12.094 1 84.19 247 LEU A CA 1
ATOM 2046 C C . LEU A 1 247 ? -9.711 18.641 12.469 1 84.19 247 LEU A C 1
ATOM 2048 O O . LEU A 1 247 ? -9.328 19.531 11.703 1 84.19 247 LEU A O 1
ATOM 2052 N N . SER A 1 248 ? -10.125 18.938 13.617 1 81.12 248 SER A N 1
ATOM 2053 C CA . SER A 1 248 ? -10.453 20.297 14.031 1 81.12 248 SER A CA 1
ATOM 2054 C C . SER A 1 248 ? -9.211 21.172 14.078 1 81.12 248 SER A C 1
ATOM 2056 O O . SER A 1 248 ? -9.297 22.391 13.953 1 81.12 248 SER A O 1
ATOM 2058 N N . LEU A 1 249 ? -8.047 20.562 14.125 1 82.56 249 LEU A N 1
ATOM 2059 C CA . LEU A 1 249 ? -6.82 21.344 14.219 1 82.56 249 LEU A CA 1
ATOM 2060 C C . LEU A 1 249 ? -6.59 22.156 12.945 1 82.56 249 LEU A C 1
ATOM 2062 O O . LEU A 1 249 ? -5.953 23.203 12.984 1 82.56 249 LEU A O 1
ATOM 2066 N N . ILE A 1 250 ? -7.156 21.625 11.867 1 82.88 250 ILE A N 1
ATOM 2067 C CA . ILE A 1 250 ? -6.883 22.344 10.617 1 82.88 250 ILE A CA 1
ATOM 2068 C C . ILE A 1 250 ? -8.195 22.797 9.984 1 82.88 250 ILE A C 1
ATOM 2070 O O . ILE A 1 250 ? -8.195 23.484 8.961 1 82.88 250 ILE A O 1
ATOM 2074 N N . THR A 1 251 ? -9.297 22.422 10.586 1 85.5 251 THR A N 1
ATOM 2075 C CA . THR A 1 251 ? -10.562 22.75 9.938 1 85.5 251 THR A CA 1
ATOM 2076 C C . THR A 1 251 ? -11.352 23.766 10.75 1 85.5 251 THR A C 1
ATOM 2078 O O . THR A 1 251 ? -12.242 24.438 10.219 1 85.5 251 THR A O 1
ATOM 2081 N N . TYR A 1 252 ? -11.07 23.734 12.016 1 85.81 252 TYR A N 1
ATOM 2082 C CA . TYR A 1 252 ? -11.812 24.625 12.898 1 85.81 252 TYR A CA 1
ATOM 2083 C C . TYR A 1 252 ? -11.078 24.844 14.211 1 85.81 252 TYR A C 1
ATOM 2085 O O . TYR A 1 252 ? -9.883 25.156 14.219 1 85.81 252 TYR A O 1
ATOM 2093 N N . LYS A 1 253 ? -11.766 24.828 15.391 1 81.44 253 LYS A N 1
ATOM 2094 C CA . LYS A 1 253 ? -11.18 24.953 16.719 1 81.44 253 LYS A CA 1
ATOM 2095 C C . LYS A 1 253 ? -11.188 23.609 17.438 1 81.44 253 LYS A C 1
ATOM 2097 O O . LYS A 1 253 ? -12.211 22.922 17.469 1 81.44 253 LYS A O 1
ATOM 2102 N N . PRO A 1 254 ? -9.953 23.234 17.891 1 77.69 254 PRO A N 1
ATOM 2103 C CA . PRO A 1 254 ? -9.922 21.953 18.594 1 77.69 254 PRO A CA 1
ATOM 2104 C C . PRO A 1 254 ? -10.672 21.984 19.922 1 77.69 254 PRO A C 1
ATOM 2106 O O . PRO A 1 254 ? -10.562 22.953 20.672 1 77.69 254 PRO A O 1
ATOM 2109 N N . PRO A 1 255 ? -11.492 20.875 20.078 1 71.44 255 PRO A N 1
ATOM 2110 C CA . PRO A 1 255 ? -12.07 20.797 21.422 1 71.44 255 PRO A CA 1
ATOM 2111 C C . PRO A 1 255 ? -11.023 20.531 22.5 1 71.44 255 PRO A C 1
ATOM 2113 O O . PRO A 1 255 ? -10.039 19.828 22.25 1 71.44 255 PRO A O 1
ATOM 2116 N N . LYS A 1 256 ? -10.953 21.125 23.672 1 65.38 256 LYS A N 1
ATOM 2117 C CA . LYS A 1 256 ? -9.914 21.172 24.703 1 65.38 256 LYS A CA 1
ATOM 2118 C C . LYS A 1 256 ? -9.586 19.766 25.203 1 65.38 256 LYS A C 1
ATOM 2120 O O . LYS A 1 256 ? -8.43 19.469 25.5 1 65.38 256 LYS A O 1
ATOM 2125 N N . GLU A 1 257 ? -10.359 18.844 25.266 1 70.94 257 GLU A N 1
ATOM 2126 C CA . GLU A 1 257 ? -10.07 17.625 26.016 1 70.94 257 GLU A CA 1
ATOM 2127 C C . GLU A 1 257 ? -9.398 16.578 25.125 1 70.94 257 GLU A C 1
ATOM 2129 O O . GLU A 1 257 ? -8.727 15.672 25.609 1 70.94 257 GLU A O 1
ATOM 2134 N N . PHE A 1 258 ? -9.18 16.75 23.844 1 75.12 258 PHE A N 1
ATOM 2135 C CA . PHE A 1 258 ? -8.719 15.703 22.938 1 75.12 258 PHE A CA 1
ATOM 2136 C C . PHE A 1 258 ? -7.25 15.906 22.578 1 75.12 258 PHE A C 1
ATOM 2138 O O . PHE A 1 258 ? -6.469 14.953 22.578 1 75.12 258 PHE A O 1
ATOM 2145 N N . TRP A 1 259 ? -6.754 17.031 22.453 1 84.81 259 TRP A N 1
ATOM 2146 C CA . TRP A 1 259 ? -5.418 17.375 21.984 1 84.81 259 TRP A CA 1
ATOM 2147 C C . TRP A 1 259 ? -4.527 17.828 23.141 1 84.81 259 TRP A C 1
ATOM 2149 O O . TRP A 1 259 ? -4.957 18.594 24 1 84.81 259 TRP A O 1
ATOM 2159 N N . LYS A 1 260 ? -3.355 17.203 23.203 1 89.38 260 LYS A N 1
ATOM 2160 C CA . LYS A 1 260 ? -2.307 17.719 24.078 1 89.38 260 LYS A CA 1
ATOM 2161 C C . LYS A 1 260 ? -1.453 18.766 23.359 1 89.38 260 LYS A C 1
ATOM 2163 O O . LYS A 1 260 ? -0.417 18.422 22.781 1 89.38 260 LYS A O 1
ATOM 2168 N N . LEU A 1 261 ? -1.902 20.016 23.516 1 93.12 261 LEU A N 1
ATOM 2169 C CA . LEU A 1 261 ? -1.264 21.109 22.781 1 93.12 261 LEU A CA 1
ATOM 2170 C C . LEU A 1 261 ? -0.75 22.188 23.734 1 93.12 261 LEU A C 1
ATOM 2172 O O . LEU A 1 261 ? -1.245 22.312 24.859 1 93.12 261 LEU A O 1
ATOM 2176 N N . PRO A 1 262 ? 0.267 22.938 23.234 1 94.81 262 PRO A N 1
ATOM 2177 C CA . PRO A 1 262 ? 0.735 24.078 24.031 1 94.81 262 PRO A CA 1
ATOM 2178 C C . PRO A 1 262 ? -0.373 25.078 24.328 1 94.81 262 PRO A C 1
ATOM 2180 O O . PRO A 1 262 ? -1.28 25.266 23.516 1 94.81 262 PRO A O 1
ATOM 2183 N N . PRO A 1 263 ? -0.246 25.766 25.516 1 94.31 263 PRO A N 1
ATOM 2184 C CA . PRO A 1 263 ? -1.299 26.719 25.875 1 94.31 263 PRO A CA 1
ATOM 2185 C C . PRO A 1 263 ? -1.399 27.891 24.906 1 94.31 263 PRO A C 1
ATOM 2187 O O . PRO A 1 263 ? -2.434 28.562 24.844 1 94.31 263 PRO A O 1
ATOM 2190 N N . TRP A 1 264 ? -0.335 28.141 24.125 1 96.44 264 TRP A N 1
ATOM 2191 C CA . TRP A 1 264 ? -0.333 29.25 23.188 1 96.44 264 TRP A CA 1
ATOM 2192 C C . TRP A 1 264 ? -0.784 28.781 21.812 1 96.44 264 TRP A C 1
ATOM 2194 O O . TRP A 1 264 ? -0.779 29.562 20.859 1 96.44 264 TRP A O 1
ATOM 2204 N N . PHE A 1 265 ? -1.17 27.562 21.594 1 95.44 265 PHE A N 1
ATOM 2205 C CA . PHE A 1 265 ? -1.366 26.969 20.281 1 95.44 265 PHE A CA 1
ATOM 2206 C C . PHE A 1 265 ? -2.322 27.797 19.438 1 95.44 265 PHE A C 1
ATOM 2208 O O . PHE A 1 265 ? -1.985 28.203 18.328 1 95.44 265 PHE A O 1
ATOM 2215 N N . GLU A 1 266 ? -3.498 28.125 19.953 1 93.81 266 GLU A N 1
ATOM 2216 C CA . GLU A 1 266 ? -4.535 28.797 19.172 1 93.81 266 GLU A CA 1
ATOM 2217 C C . GLU A 1 266 ? -4.09 30.188 18.75 1 93.81 266 GLU A C 1
ATOM 2219 O O . GLU A 1 266 ? -4.281 30.578 17.594 1 93.81 266 GLU A O 1
ATOM 2224 N N . GLU A 1 267 ? -3.486 30.922 19.656 1 95.94 267 GLU A N 1
ATOM 2225 C CA . GLU A 1 267 ? -3.031 32.281 19.375 1 95.94 267 GLU A CA 1
ATOM 2226 C C . GLU A 1 267 ? -1.966 32.281 18.281 1 95.94 267 GLU A C 1
ATOM 2228 O O . GLU A 1 267 ? -2.047 33.062 17.328 1 95.94 267 GLU A O 1
ATOM 2233 N N . VAL A 1 268 ? -1.007 31.422 18.391 1 97.38 268 VAL A N 1
ATOM 2234 C CA . VAL A 1 268 ? 0.086 31.344 17.438 1 97.38 268 VAL A CA 1
ATOM 2235 C C . VAL A 1 268 ? -0.441 30.828 16.094 1 97.38 268 VAL A C 1
ATOM 2237 O O . VAL A 1 268 ? -0.04 31.312 15.031 1 97.38 268 VAL A O 1
ATOM 2240 N N . ASN A 1 269 ? -1.364 29.844 16.172 1 96.31 269 ASN A N 1
ATOM 2241 C CA . ASN A 1 269 ? -1.959 29.312 14.953 1 96.31 269 ASN A CA 1
ATOM 2242 C C . ASN A 1 269 ? -2.689 30.406 14.164 1 96.31 269 ASN A C 1
ATOM 2244 O O . ASN A 1 269 ? -2.52 30.516 12.953 1 96.31 269 ASN A O 1
ATOM 2248 N N . GLU A 1 270 ? -3.467 31.141 14.836 1 95.62 270 GLU A N 1
ATOM 2249 C CA . GLU A 1 270 ? -4.211 32.219 14.18 1 95.62 270 GLU A CA 1
ATOM 2250 C C . GLU A 1 270 ? -3.27 33.25 13.57 1 95.62 270 GLU A C 1
ATOM 2252 O O . GLU A 1 270 ? -3.498 33.719 12.453 1 95.62 270 GLU A O 1
ATOM 2257 N N . LYS A 1 271 ? -2.262 33.594 14.305 1 97.88 271 LYS A N 1
ATOM 2258 C CA . LYS A 1 271 ? -1.28 34.562 13.805 1 97.88 271 LYS A CA 1
ATOM 2259 C C . LYS A 1 271 ? -0.56 34.031 12.57 1 97.88 271 LYS A C 1
ATOM 2261 O O . LYS A 1 271 ? -0.357 34.75 11.602 1 97.88 271 LYS A O 1
ATOM 2266 N N . MET A 1 272 ? -0.15 32.781 12.633 1 97.94 272 MET A N 1
ATOM 2267 C CA . MET A 1 272 ? 0.542 32.156 11.508 1 97.94 272 MET A CA 1
ATOM 2268 C C . MET A 1 272 ? -0.364 32.094 10.281 1 97.94 272 MET A C 1
ATOM 2270 O O . MET A 1 272 ? 0.09 32.312 9.156 1 97.94 272 MET A O 1
ATOM 2274 N N . GLU A 1 273 ? -1.642 31.797 10.477 1 96.94 273 GLU A N 1
ATOM 2275 C CA . GLU A 1 273 ? -2.592 31.781 9.367 1 96.94 273 GLU A CA 1
ATOM 2276 C C . GLU A 1 273 ? -2.736 33.156 8.734 1 96.94 273 GLU A C 1
ATOM 2278 O O . GLU A 1 273 ? -2.799 33.281 7.508 1 96.94 273 GLU A O 1
ATOM 2283 N N . ASP A 1 274 ? -2.781 34.125 9.586 1 97.56 274 ASP A N 1
ATOM 2284 C CA . ASP A 1 274 ? -2.877 35.5 9.086 1 97.56 274 ASP A CA 1
ATOM 2285 C C . ASP A 1 274 ? -1.666 35.844 8.219 1 97.56 274 ASP A C 1
ATOM 2287 O O . ASP A 1 274 ? -1.811 36.438 7.156 1 97.56 274 ASP A O 1
ATOM 2291 N N . ILE A 1 275 ? -0.495 35.5 8.703 1 98.31 275 ILE A N 1
ATOM 2292 C CA . ILE A 1 275 ? 0.741 35.812 7.992 1 98.31 275 ILE A CA 1
ATOM 2293 C C . ILE A 1 275 ? 0.767 35.031 6.664 1 98.31 275 ILE A C 1
ATOM 2295 O O . ILE A 1 275 ? 1.163 35.594 5.637 1 98.31 275 ILE A O 1
ATOM 2299 N N . ALA A 1 276 ? 0.325 33.812 6.672 1 97.56 276 ALA A N 1
ATOM 2300 C CA . ALA A 1 276 ? 0.276 33.031 5.441 1 97.56 276 ALA A CA 1
ATOM 2301 C C . ALA A 1 276 ? -0.67 33.656 4.422 1 97.56 276 ALA A C 1
ATOM 2303 O O . ALA A 1 276 ? -0.354 33.719 3.234 1 97.56 276 ALA A O 1
ATOM 2304 N N . ARG A 1 277 ? -1.832 34.125 4.898 1 96.44 277 ARG A N 1
ATOM 2305 C CA . ARG A 1 277 ? -2.791 34.781 4.02 1 96.44 277 ARG A CA 1
ATOM 2306 C C . ARG A 1 277 ? -2.178 36.031 3.377 1 96.44 277 ARG A C 1
ATOM 2308 O O . ARG A 1 277 ? -2.43 36.312 2.207 1 96.44 277 ARG A O 1
ATOM 2315 N N . SER A 1 278 ? -1.407 36.688 4.137 1 96.38 278 SER A N 1
ATOM 2316 C CA . SER A 1 278 ? -0.796 37.906 3.629 1 96.38 278 SER A CA 1
ATOM 2317 C C . SER A 1 278 ? 0.209 37.594 2.523 1 96.38 278 SER A C 1
ATOM 2319 O O . SER A 1 278 ? 0.564 38.469 1.741 1 96.38 278 SER A O 1
ATOM 2321 N N . ALA A 1 279 ? 0.68 36.344 2.48 1 96.19 279 ALA A N 1
ATOM 2322 C CA . ALA A 1 279 ? 1.646 35.938 1.47 1 96.19 279 ALA A CA 1
ATOM 2323 C C . ALA A 1 279 ? 0.942 35.375 0.23 1 96.19 279 ALA A C 1
ATOM 2325 O O . ALA A 1 279 ? 1.594 34.938 -0.717 1 96.19 279 ALA A O 1
ATOM 2326 N N . GLY A 1 280 ? -0.392 35.375 0.225 1 94.62 280 GLY A N 1
ATOM 2327 C CA . GLY A 1 280 ? -1.146 34.875 -0.912 1 94.62 280 GLY A CA 1
ATOM 2328 C C . GLY A 1 280 ? -1.533 33.406 -0.771 1 94.62 280 GLY A C 1
ATOM 2329 O O . GLY A 1 280 ? -2.156 32.844 -1.668 1 94.62 280 GLY A O 1
ATOM 2330 N N . PHE A 1 281 ? -1.134 32.844 0.356 1 96.5 281 PHE A N 1
ATOM 2331 C CA . PHE A 1 281 ? -1.55 31.484 0.677 1 96.5 281 PHE A CA 1
ATOM 2332 C C . PHE A 1 281 ? -2.926 31.484 1.332 1 96.5 281 PHE A C 1
ATOM 2334 O O . PHE A 1 281 ? -3.061 31.828 2.508 1 96.5 281 PHE A O 1
ATOM 2341 N N . HIS A 1 282 ? -3.904 31.109 0.633 1 95.12 282 HIS A N 1
ATOM 2342 C CA . HIS A 1 282 ? -5.27 31.219 1.138 1 95.12 282 HIS A CA 1
ATOM 2343 C C . HIS A 1 282 ? -5.535 30.203 2.244 1 95.12 282 HIS A C 1
ATOM 2345 O O . HIS A 1 282 ? -5.289 29.016 2.068 1 95.12 282 HIS A O 1
ATOM 2351 N N . ILE A 1 283 ? -6.008 30.703 3.318 1 94.94 283 ILE A N 1
ATOM 2352 C CA . ILE A 1 283 ? -6.574 29.922 4.418 1 94.94 283 ILE A CA 1
ATOM 2353 C C . ILE A 1 283 ? -7.914 30.531 4.84 1 94.94 283 ILE A C 1
ATOM 2355 O O . ILE A 1 283 ? -7.988 31.719 5.172 1 94.94 283 ILE A O 1
ATOM 2359 N N . PRO A 1 284 ? -8.914 29.766 4.793 1 93.62 284 PRO A N 1
ATOM 2360 C CA . PRO A 1 284 ? -10.211 30.312 5.191 1 93.62 284 PRO A CA 1
ATOM 2361 C C . PRO A 1 284 ? -10.172 30.969 6.574 1 93.62 284 PRO A C 1
ATOM 2363 O O . PRO A 1 284 ? -9.5 30.453 7.477 1 93.62 284 PRO A O 1
ATOM 2366 N N . GLU A 1 285 ? -10.914 31.984 6.684 1 93.31 285 GLU A N 1
ATOM 2367 C CA . GLU A 1 285 ? -11.094 32.594 7.996 1 93.31 285 GLU A CA 1
ATOM 2368 C C . GLU A 1 285 ? -11.977 31.75 8.891 1 93.31 285 GLU A C 1
ATOM 2370 O O . GLU A 1 285 ? -12.633 30.812 8.422 1 93.31 285 GLU A O 1
ATOM 2375 N N . LEU A 1 286 ? -11.961 32.062 10.133 1 90.88 286 LEU A N 1
ATOM 2376 C CA . LEU A 1 286 ? -12.641 31.234 11.125 1 90.88 286 LEU A CA 1
ATOM 2377 C C . LEU A 1 286 ? -14.117 31.078 10.781 1 90.88 286 LEU A C 1
ATOM 2379 O O . LEU A 1 286 ? -14.672 29.984 10.898 1 90.88 286 LEU A O 1
ATOM 2383 N N . LYS A 1 287 ? -14.789 32.156 10.406 1 92 287 LYS A N 1
ATOM 2384 C CA . LYS A 1 287 ? -16.203 32.094 10.047 1 92 287 LYS A CA 1
ATOM 2385 C C . LYS A 1 287 ? -16.422 31.203 8.836 1 92 287 LYS A C 1
ATOM 2387 O O . LYS A 1 287 ? -17.406 30.469 8.773 1 92 287 LYS A O 1
ATOM 2392 N N . GLU A 1 288 ? -15.523 31.297 7.871 1 91.69 288 GLU A N 1
ATOM 2393 C CA . GLU A 1 288 ? -15.609 30.453 6.684 1 91.69 288 GLU A CA 1
ATOM 2394 C C . GLU A 1 288 ? -15.375 28.984 7.035 1 91.69 288 GLU A C 1
ATOM 2396 O O . GLU A 1 288 ? -16.016 28.094 6.477 1 91.69 288 GLU A O 1
ATOM 2401 N N . LYS A 1 289 ? -14.406 28.766 7.926 1 90.88 289 LYS A N 1
ATOM 2402 C CA . LYS A 1 289 ? -14.148 27.406 8.406 1 90.88 289 LYS A CA 1
ATOM 2403 C C . LYS A 1 289 ? -15.383 26.812 9.07 1 90.88 289 LYS A C 1
ATOM 2405 O O . LYS A 1 289 ? -15.734 25.656 8.836 1 90.88 289 LYS A O 1
ATOM 2410 N N . GLU A 1 290 ? -15.984 27.625 9.906 1 90.38 290 GLU A N 1
ATOM 2411 C CA . GLU A 1 290 ? -17.188 27.188 10.609 1 90.38 290 GLU A CA 1
ATOM 2412 C C . GLU A 1 290 ? -18.281 26.766 9.633 1 90.38 290 GLU A C 1
ATOM 2414 O O . GLU A 1 290 ? -18.906 25.719 9.797 1 90.38 290 GLU A O 1
ATOM 2419 N N . GLU A 1 291 ? -18.516 27.609 8.68 1 90.12 291 GLU A N 1
ATOM 2420 C CA . GLU A 1 291 ? -19.562 27.344 7.695 1 90.12 291 GLU A CA 1
ATOM 2421 C C . GLU A 1 291 ? -19.234 26.094 6.883 1 90.12 291 GLU A C 1
ATOM 2423 O O . GLU A 1 291 ? -20.109 25.266 6.605 1 90.12 291 GLU A O 1
ATOM 2428 N N . ALA A 1 292 ? -17.984 25.984 6.48 1 87.69 292 ALA A N 1
ATOM 2429 C CA . ALA A 1 292 ? -17.562 24.828 5.707 1 87.69 292 ALA A CA 1
ATOM 2430 C C . ALA A 1 292 ? -17.719 23.547 6.512 1 87.69 292 ALA A C 1
ATOM 2432 O O . ALA A 1 292 ? -18.141 22.516 5.984 1 87.69 292 ALA A O 1
ATOM 2433 N N . TRP A 1 293 ? -17.375 23.641 7.762 1 87.19 293 TRP A N 1
ATOM 2434 C CA . TRP A 1 293 ? -17.453 22.469 8.625 1 87.19 293 TRP A CA 1
ATOM 2435 C C . TRP A 1 293 ? -18.906 22.094 8.914 1 87.19 293 TRP A C 1
ATOM 2437 O O . TRP A 1 293 ? -19.25 20.922 8.969 1 87.19 293 TRP A O 1
ATOM 2447 N N . ARG A 1 294 ? -19.688 23.078 9.125 1 87.69 294 ARG A N 1
ATOM 2448 C CA . ARG A 1 294 ? -21.109 22.828 9.305 1 87.69 294 ARG A CA 1
ATOM 2449 C C . ARG A 1 294 ? -21.703 22.109 8.094 1 87.69 294 ARG A C 1
ATOM 2451 O O . ARG A 1 294 ? -22.453 21.141 8.25 1 87.69 294 ARG A O 1
ATOM 2458 N N . THR A 1 295 ? -21.375 22.531 6.984 1 85.5 295 THR A N 1
ATOM 2459 C CA . THR A 1 295 ? -21.859 21.922 5.75 1 85.5 295 THR A CA 1
ATOM 2460 C C . THR A 1 295 ? -21.391 20.484 5.625 1 85.5 295 THR A C 1
ATOM 2462 O O . THR A 1 295 ? -22.156 19.609 5.23 1 85.5 295 THR A O 1
ATOM 2465 N N . ALA A 1 296 ? -20.094 20.234 5.93 1 85.31 296 ALA A N 1
ATOM 2466 C CA . ALA A 1 296 ? -19.531 18.891 5.848 1 85.31 296 ALA A CA 1
ATOM 2467 C C . ALA A 1 296 ? -20.25 17.953 6.805 1 85.31 296 ALA A C 1
ATOM 2469 O O . ALA A 1 296 ? -20.547 16.812 6.449 1 85.31 296 ALA A O 1
ATOM 2470 N N . VAL A 1 297 ? -20.516 18.406 7.992 1 85.25 297 VAL A N 1
ATOM 2471 C CA . VAL A 1 297 ? -21.172 17.594 9.008 1 85.25 297 VAL A CA 1
ATOM 2472 C C . VAL A 1 297 ? -22.594 17.266 8.57 1 85.25 297 VAL A C 1
ATOM 2474 O O . VAL A 1 297 ? -23.047 16.141 8.727 1 85.25 297 VAL A O 1
ATOM 2477 N N . ILE A 1 298 ? -23.25 18.203 8.039 1 85.12 298 ILE A N 1
ATOM 2478 C CA . ILE A 1 298 ? -24.625 18 7.586 1 85.12 298 ILE A CA 1
ATOM 2479 C C . ILE A 1 298 ? -24.641 17.016 6.43 1 85.12 298 ILE A C 1
ATOM 2481 O O . ILE A 1 298 ? -25.5 16.125 6.379 1 85.12 298 ILE A O 1
ATOM 2485 N N . ARG A 1 299 ? -23.719 17.172 5.562 1 84.12 299 ARG A N 1
ATOM 2486 C CA . ARG A 1 299 ? -23.625 16.25 4.43 1 84.12 299 ARG A CA 1
ATOM 2487 C C . ARG A 1 299 ? -23.406 14.82 4.898 1 84.12 299 ARG A C 1
ATOM 2489 O O . ARG A 1 299 ? -24.062 13.898 4.41 1 84.12 299 ARG A O 1
ATOM 2496 N N . VAL A 1 300 ? -22.484 14.555 5.789 1 86.06 300 VAL A N 1
ATOM 2497 C CA . VAL A 1 300 ? -22.203 13.227 6.328 1 86.06 300 VAL A CA 1
ATOM 2498 C C . VAL A 1 300 ? -23.422 12.711 7.078 1 86.06 300 VAL A C 1
ATOM 2500 O O . VAL A 1 300 ? -23.797 11.539 6.938 1 86.06 300 VAL A O 1
ATOM 2503 N N . GLY A 1 301 ? -24 13.609 7.855 1 84.56 301 GLY A N 1
ATOM 2504 C CA . GLY A 1 301 ? -25.188 13.234 8.609 1 84.56 301 GLY A CA 1
ATOM 2505 C C . GLY A 1 301 ? -26.328 12.773 7.723 1 84.56 301 GLY A C 1
ATOM 2506 O O . GLY A 1 301 ? -27.016 11.797 8.047 1 84.56 301 GLY A O 1
ATOM 2507 N N . SER A 1 302 ? -26.562 13.477 6.699 1 85.62 302 SER A N 1
ATOM 2508 C CA . SER A 1 302 ? -27.625 13.109 5.758 1 85.62 302 SER A CA 1
ATOM 2509 C C . SER A 1 302 ? -27.359 11.734 5.156 1 85.62 302 SER A C 1
ATOM 2511 O O . SER A 1 302 ? -28.297 10.938 4.984 1 85.62 302 SER A O 1
ATOM 2513 N N . THR A 1 303 ? -26.203 11.453 4.781 1 83.44 303 THR A N 1
ATOM 2514 C CA . THR A 1 303 ? -25.828 10.148 4.23 1 83.44 303 THR A CA 1
ATOM 2515 C C . THR A 1 303 ? -26.047 9.047 5.258 1 83.44 303 THR A C 1
ATOM 2517 O O . THR A 1 303 ? -26.609 7.996 4.938 1 83.44 303 THR A O 1
ATOM 2520 N N . LEU A 1 304 ? -25.594 9.305 6.477 1 84.94 304 LEU A N 1
ATOM 2521 C CA . LEU A 1 304 ? -25.703 8.297 7.531 1 84.94 304 LEU A CA 1
ATOM 2522 C C . LEU A 1 304 ? -27.156 8.031 7.887 1 84.94 304 LEU A C 1
ATOM 2524 O O . LEU A 1 304 ? -27.531 6.898 8.195 1 84.94 304 LEU A O 1
ATOM 2528 N N . ALA A 1 305 ? -27.891 9.07 7.871 1 87.12 305 ALA A N 1
ATOM 2529 C CA . ALA A 1 305 ? -29.312 8.953 8.227 1 87.12 305 ALA A CA 1
ATOM 2530 C C . ALA A 1 305 ? -30.031 7.98 7.297 1 87.12 305 ALA A C 1
ATOM 2532 O O . ALA A 1 305 ? -30.938 7.27 7.719 1 87.12 305 ALA A O 1
ATOM 2533 N N . ARG A 1 306 ? -29.656 7.879 6.16 1 85.38 306 ARG A N 1
ATOM 2534 C CA . ARG A 1 306 ? -30.25 6.969 5.191 1 85.38 306 ARG A CA 1
ATOM 2535 C C . ARG A 1 306 ? -30.062 5.516 5.613 1 85.38 306 ARG A C 1
ATOM 2537 O O . ARG A 1 306 ? -30.812 4.637 5.188 1 85.38 306 ARG A O 1
ATOM 2544 N N . TYR A 1 307 ? -29.156 5.336 6.484 1 83.62 307 TYR A N 1
ATOM 2545 C CA . TYR A 1 307 ? -28.859 3.963 6.875 1 83.62 307 TYR A CA 1
ATOM 2546 C C . TYR A 1 307 ? -29.156 3.742 8.352 1 83.62 307 TYR A C 1
ATOM 2548 O O . TYR A 1 307 ? -28.641 2.799 8.961 1 83.62 307 TYR A O 1
ATOM 2556 N N . GLY A 1 308 ? -29.797 4.672 8.891 1 86.75 308 GLY A N 1
ATOM 2557 C CA . GLY A 1 308 ? -30.266 4.535 10.258 1 86.75 308 GLY A CA 1
ATOM 2558 C C . GLY A 1 308 ? -29.188 4.828 11.289 1 86.75 308 GLY A C 1
ATOM 2559 O O . GLY A 1 308 ? -29.234 4.328 12.414 1 86.75 308 GLY A O 1
ATOM 2560 N N . VAL A 1 309 ? -28.156 5.496 10.922 1 87.81 309 VAL A N 1
ATOM 2561 C CA . VAL A 1 309 ? -27.109 5.906 11.859 1 87.81 309 VAL A CA 1
ATOM 2562 C C . VAL A 1 309 ? -27.391 7.328 12.344 1 87.81 309 VAL A C 1
ATOM 2564 O O . VAL A 1 309 ? -27.625 8.234 11.539 1 87.81 309 VAL A O 1
ATOM 2567 N N . LYS A 1 310 ? -27.359 7.516 13.594 1 89.88 310 LYS A N 1
ATOM 2568 C CA . LYS A 1 310 ? -27.656 8.82 14.172 1 89.88 310 LYS A CA 1
ATOM 2569 C C . LYS A 1 310 ? -26.453 9.758 14.07 1 89.88 310 LYS A C 1
ATOM 2571 O O . LYS A 1 310 ? -25.312 9.32 14.219 1 89.88 310 LYS A O 1
ATOM 2576 N N . MET A 1 311 ? -26.766 10.977 13.836 1 89.88 311 MET A N 1
ATOM 2577 C CA . MET A 1 311 ? -25.719 12 13.836 1 89.88 311 MET A CA 1
ATOM 2578 C C . MET A 1 311 ? -25.375 12.43 15.266 1 89.88 311 MET A C 1
ATOM 2580 O O . MET A 1 311 ? -26.281 12.625 16.078 1 89.88 311 MET A O 1
ATOM 2584 N N . PRO A 1 312 ? -24.125 12.477 15.539 1 90.56 312 PRO A N 1
ATOM 2585 C CA . PRO A 1 312 ? -23.781 13 16.859 1 90.56 312 PRO A CA 1
ATOM 2586 C C . PRO A 1 312 ? -24.016 14.5 16.984 1 90.56 312 PRO A C 1
ATOM 2588 O O . PRO A 1 312 ? -24.219 15.18 15.977 1 90.56 312 PRO A O 1
ATOM 2591 N N . SER A 1 313 ? -24.016 14.953 18.25 1 90.88 313 SER A N 1
ATOM 2592 C CA . SER A 1 313 ? -24.109 16.391 18.5 1 90.88 313 SER A CA 1
ATOM 2593 C C . SER A 1 313 ? -22.781 17.078 18.266 1 90.88 313 SER A C 1
ATOM 2595 O O . SER A 1 313 ? -21.719 16.5 18.516 1 90.88 313 SER A O 1
ATOM 2597 N N . PHE A 1 314 ? -22.891 18.25 17.641 1 88.06 314 PHE A N 1
ATOM 2598 C CA . PHE A 1 314 ? -21.766 19.156 17.5 1 88.06 314 PHE A CA 1
ATOM 2599 C C . PHE A 1 314 ? -22.078 20.516 18.109 1 88.06 314 PHE A C 1
ATOM 2601 O O . PHE A 1 314 ? -22.312 21.484 17.375 1 88.06 314 PHE A O 1
ATOM 2608 N N . PRO A 1 315 ? -21.891 20.641 19.406 1 85.56 315 PRO A N 1
ATOM 2609 C CA . PRO A 1 315 ? -22.266 21.891 20.047 1 85.56 315 PRO A CA 1
ATOM 2610 C C . PRO A 1 315 ? -21.453 23.094 19.547 1 85.56 315 PRO A C 1
ATOM 2612 O O . PRO A 1 315 ? -21.984 24.203 19.453 1 85.56 315 PRO A O 1
ATOM 2615 N N . GLU A 1 316 ? -20.234 22.875 19.25 1 83.94 316 GLU A N 1
ATOM 2616 C CA . GLU A 1 316 ? -19.375 23.953 18.766 1 83.94 316 GLU A CA 1
ATOM 2617 C C . GLU A 1 316 ? -19.875 24.484 17.422 1 83.94 316 GLU A C 1
ATOM 2619 O O . GLU A 1 316 ? -19.5 25.594 17.016 1 83.94 316 GLU A O 1
ATOM 2624 N N . LEU A 1 317 ? -20.75 23.719 16.719 1 87.25 317 LEU A N 1
ATOM 2625 C CA . LEU A 1 317 ? -21.297 24.141 15.422 1 87.25 317 LEU A CA 1
ATOM 2626 C C . LEU A 1 317 ? -22.781 24.422 15.523 1 87.25 317 LEU A C 1
ATOM 2628 O O . LEU A 1 317 ? -23.438 24.703 14.508 1 87.25 317 LEU A O 1
ATOM 2632 N N . GLY A 1 318 ? -23.328 24.25 16.703 1 86.88 318 GLY A N 1
ATOM 2633 C CA . GLY A 1 318 ? -24.75 24.469 16.922 1 86.88 318 GLY A CA 1
ATOM 2634 C C . GLY A 1 318 ? -25.625 23.375 16.328 1 86.88 318 GLY A C 1
ATOM 2635 O O . GLY A 1 318 ? -26.766 23.625 15.938 1 86.88 318 GLY A O 1
ATOM 2636 N N . ILE A 1 319 ? -25.094 22.234 16.141 1 89.12 319 ILE A N 1
ATOM 2637 C CA . ILE A 1 319 ? -25.844 21.109 15.562 1 89.12 319 ILE A CA 1
ATOM 2638 C C . ILE A 1 319 ? -26.234 20.141 16.672 1 89.12 319 ILE A C 1
ATOM 2640 O O . ILE A 1 319 ? -25.375 19.641 17.406 1 89.12 319 ILE A O 1
ATOM 2644 N N . SER A 1 320 ? -27.516 19.875 16.781 1 89.44 320 SER A N 1
ATOM 2645 C CA . SER A 1 320 ? -28.016 18.922 17.781 1 89.44 320 SER A CA 1
ATOM 2646 C C . SER A 1 320 ? -27.984 17.484 17.234 1 89.44 320 SER A C 1
ATOM 2648 O O . SER A 1 320 ? -28.125 17.281 16.031 1 89.44 320 SER A O 1
ATOM 2650 N N . GLY A 1 321 ? -27.719 16.531 18.094 1 90.62 321 GLY A N 1
ATOM 2651 C CA . GLY A 1 321 ? -27.688 15.125 17.766 1 90.62 321 GLY A CA 1
ATOM 2652 C C . GLY A 1 321 ? -27.469 14.234 18.969 1 90.62 321 GLY A C 1
ATOM 2653 O O . GLY A 1 321 ? -27.812 14.609 20.094 1 90.62 321 GLY A O 1
ATOM 2654 N N . GLU A 1 322 ? -27.062 13.07 18.703 1 91.12 322 GLU A N 1
ATOM 2655 C CA . GLU A 1 322 ? -26.781 12.125 19.781 1 91.12 322 GLU A CA 1
ATOM 2656 C C . GLU A 1 322 ? -25.562 12.555 20.578 1 91.12 322 GLU A C 1
ATOM 2658 O O . GLU A 1 322 ? -24.516 12.867 20.016 1 91.12 322 GLU A O 1
ATOM 2663 N N . GLU A 1 323 ? -25.703 12.523 21.875 1 88.38 323 GLU A N 1
ATOM 2664 C CA . GLU A 1 323 ? -24.562 12.852 22.734 1 88.38 323 GLU A CA 1
ATOM 2665 C C . GLU A 1 323 ? -23.609 11.672 22.875 1 88.38 323 GLU A C 1
ATOM 2667 O O . GLU A 1 323 ? -24.016 10.578 23.281 1 88.38 323 GLU A O 1
ATOM 2672 N N . VAL A 1 324 ? -22.469 11.945 22.359 1 84.44 324 VAL A N 1
ATOM 2673 C CA . VAL A 1 324 ? -21.453 10.898 22.453 1 84.44 324 VAL A CA 1
ATOM 2674 C C . VAL A 1 324 ? -20.188 11.469 23.078 1 84.44 324 VAL A C 1
ATOM 2676 O O . VAL A 1 324 ? -19.844 12.633 22.859 1 84.44 324 VAL A O 1
ATOM 2679 N N . GLU A 1 325 ? -19.594 10.594 24.031 1 75 325 GLU A N 1
ATOM 2680 C CA . GLU A 1 325 ? -18.281 10.953 24.578 1 75 325 GLU A CA 1
ATOM 2681 C C . GLU A 1 325 ? -17.156 10.258 23.828 1 75 325 GLU A C 1
ATOM 2683 O O . GLU A 1 325 ? -17.219 9.055 23.578 1 75 325 GLU A O 1
ATOM 2688 N N . VAL A 1 326 ? -16.281 11.141 23.281 1 72.31 326 VAL A N 1
ATOM 2689 C CA . VAL A 1 326 ? -15.141 10.586 22.562 1 72.31 326 VAL A CA 1
ATOM 2690 C C . VAL A 1 326 ? -13.938 10.484 23.5 1 72.31 326 VAL A C 1
ATOM 2692 O O . VAL A 1 326 ? -13.562 11.461 24.156 1 72.31 326 VAL A O 1
ATOM 2695 N N . SER A 1 327 ? -13.602 9.234 23.875 1 68.62 327 SER A N 1
ATOM 2696 C CA . SER A 1 327 ? -12.359 8.992 24.609 1 68.62 327 SER A CA 1
ATOM 2697 C C . SER A 1 327 ? -11.281 8.422 23.703 1 68.62 327 SER A C 1
ATOM 2699 O O . SER A 1 327 ? -11.57 7.93 22.609 1 68.62 327 SER A O 1
ATOM 2701 N N . GLU A 1 328 ? -10.016 8.719 24.078 1 65.5 328 GLU A N 1
ATOM 2702 C CA . GLU A 1 328 ? -8.883 8.203 23.328 1 65.5 328 GLU A CA 1
ATOM 2703 C C . GLU A 1 328 ? -9 6.699 23.094 1 65.5 328 GLU A C 1
ATOM 2705 O O . GLU A 1 328 ? -8.602 6.188 22.047 1 65.5 328 GLU A O 1
ATOM 2710 N N . GLU A 1 329 ? -9.586 6.09 24.047 1 63.97 329 GLU A N 1
ATOM 2711 C CA . GLU A 1 329 ? -9.648 4.633 24.016 1 63.97 329 GLU A CA 1
ATOM 2712 C C . GLU A 1 329 ? -10.656 4.152 22.969 1 63.97 329 GLU A C 1
ATOM 2714 O O . GLU A 1 329 ? -10.547 3.031 22.469 1 63.97 329 GLU A O 1
ATOM 2719 N N . ASP A 1 330 ? -11.539 5.043 22.781 1 63.41 330 ASP A N 1
ATOM 2720 C CA . ASP A 1 330 ? -12.602 4.609 21.875 1 63.41 330 ASP A CA 1
ATOM 2721 C C . ASP A 1 330 ? -12.398 5.195 20.469 1 63.41 330 ASP A C 1
ATOM 2723 O O . ASP A 1 330 ? -13.141 4.867 19.547 1 63.41 330 ASP A O 1
ATOM 2727 N N . PHE A 1 331 ? -11.391 6.027 20.438 1 65.25 331 PHE A N 1
ATOM 2728 C CA . PHE A 1 331 ? -11.172 6.754 19.203 1 65.25 331 PHE A CA 1
ATOM 2729 C C . PHE A 1 331 ? -10.352 5.918 18.219 1 65.25 331 PHE A C 1
ATOM 2731 O O . PHE A 1 331 ? -9.32 5.359 18.594 1 65.25 331 PHE A O 1
ATOM 2738 N N . VAL A 1 332 ? -11 5.609 17.125 1 64.81 332 VAL A N 1
ATOM 2739 C CA . VAL A 1 332 ? -10.211 5.066 16.016 1 64.81 332 VAL A CA 1
ATOM 2740 C C . VAL A 1 332 ? -9.664 6.207 15.164 1 64.81 332 VAL A C 1
ATOM 2742 O O . VAL A 1 332 ? -10.406 6.84 14.414 1 64.81 332 VAL A O 1
ATOM 2745 N N . PRO A 1 333 ? -8.32 6.574 15.594 1 60.69 333 PRO A N 1
ATOM 2746 C CA . PRO A 1 333 ? -7.793 7.715 14.836 1 60.69 333 PRO A CA 1
ATOM 2747 C C . PRO A 1 333 ? -7.777 7.469 13.328 1 60.69 333 PRO A C 1
ATOM 2749 O O . PRO A 1 333 ? -7.262 6.441 12.875 1 60.69 333 PRO A O 1
ATOM 2752 N N . ILE A 1 334 ? -8.797 7.902 12.625 1 56.84 334 ILE A N 1
ATOM 2753 C CA . ILE A 1 334 ? -8.859 7.688 11.18 1 56.84 334 ILE A CA 1
ATOM 2754 C C . ILE A 1 334 ? -8.078 8.789 10.461 1 56.84 334 ILE A C 1
ATOM 2756 O O . ILE A 1 334 ? -8.344 9.977 10.656 1 56.84 334 ILE A O 1
ATOM 2760 N N . PHE A 1 335 ? -6.812 8.492 10.117 1 54.22 335 PHE A N 1
ATOM 2761 C CA . PHE A 1 335 ? -6.016 9.461 9.367 1 54.22 335 PHE A CA 1
ATOM 2762 C C . PHE A 1 335 ? -6.629 9.719 7.996 1 54.22 335 PHE A C 1
ATOM 2764 O O . PHE A 1 335 ? -7.359 8.883 7.469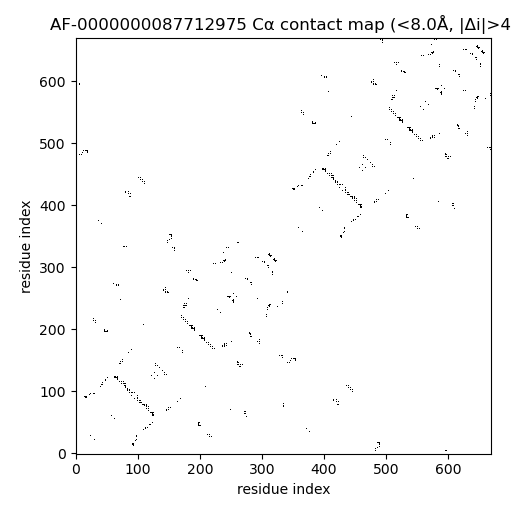 1 54.22 335 PHE A O 1
ATOM 2771 N N . MET B 1 1 ? 0.419 12.852 36.938 1 42.22 1 MET B N 1
ATOM 2772 C CA . MET B 1 1 ? 0.744 12.875 35.531 1 42.22 1 MET B CA 1
ATOM 2773 C C . MET B 1 1 ? 1.781 13.953 35.219 1 42.22 1 MET B C 1
ATOM 2775 O O . MET B 1 1 ? 1.607 15.117 35.594 1 42.22 1 MET B O 1
ATOM 2779 N N . SER B 1 2 ? 3.012 13.648 35.188 1 54.12 2 SER B N 1
ATOM 2780 C CA . SER B 1 2 ? 4.094 14.625 35.094 1 54.12 2 SER B CA 1
ATOM 2781 C C . SER B 1 2 ? 3.742 15.766 34.156 1 54.12 2 SER B C 1
ATOM 2783 O O . SER B 1 2 ? 3.086 15.555 33.125 1 54.12 2 SER B O 1
ATOM 2785 N N . GLU B 1 3 ? 3.648 16.922 34.5 1 77.06 3 GLU B N 1
ATOM 2786 C CA . GLU B 1 3 ? 3.285 18.156 33.812 1 77.06 3 GLU B CA 1
ATOM 2787 C C . GLU B 1 3 ? 4.055 18.312 32.5 1 77.06 3 GLU B C 1
ATOM 2789 O O . GLU B 1 3 ? 5.281 18.188 32.469 1 77.06 3 GLU B O 1
ATOM 2794 N N . ILE B 1 4 ? 3.479 18.188 31.297 1 86.12 4 ILE B N 1
ATOM 2795 C CA . ILE B 1 4 ? 4.07 18.359 29.969 1 86.12 4 ILE B CA 1
ATOM 2796 C C . ILE B 1 4 ? 4.734 19.734 29.875 1 86.12 4 ILE B C 1
ATOM 2798 O O . ILE B 1 4 ? 4.137 20.75 30.234 1 86.12 4 ILE B O 1
ATOM 2802 N N . ASP B 1 5 ? 6.023 19.797 29.734 1 94.19 5 ASP B N 1
ATOM 2803 C CA . ASP B 1 5 ? 6.715 21.047 29.438 1 94.19 5 ASP B CA 1
ATOM 2804 C C . ASP B 1 5 ? 6.699 21.328 27.938 1 94.19 5 ASP B C 1
ATOM 2806 O O . ASP B 1 5 ? 7.551 20.828 27.188 1 94.19 5 ASP B O 1
ATOM 2810 N N . TYR B 1 6 ? 5.77 22.188 27.5 1 95.69 6 TYR B N 1
ATOM 2811 C CA . TYR B 1 6 ? 5.539 22.469 26.094 1 95.69 6 TYR B CA 1
ATOM 2812 C C . TYR B 1 6 ? 6.66 23.328 25.516 1 95.69 6 TYR B C 1
ATOM 2814 O O . TYR B 1 6 ? 6.707 23.562 24.312 1 95.69 6 TYR B O 1
ATOM 2822 N N . TYR B 1 7 ? 7.613 23.766 26.344 1 95.12 7 TYR B N 1
ATOM 2823 C CA . TYR B 1 7 ? 8.719 24.578 25.875 1 95.12 7 TYR B CA 1
ATOM 2824 C C . TYR B 1 7 ? 9.906 23.719 25.453 1 95.12 7 TYR B C 1
ATOM 2826 O O . TYR B 1 7 ? 10.914 24.234 24.969 1 95.12 7 TYR B O 1
ATOM 2834 N N . THR B 1 8 ? 9.695 22.484 25.609 1 95 8 THR B N 1
ATOM 2835 C CA . THR B 1 8 ? 10.719 21.547 25.172 1 95 8 THR B CA 1
ATOM 2836 C C . THR B 1 8 ? 10.211 20.672 24.031 1 95 8 THR B C 1
ATOM 2838 O O . THR B 1 8 ? 9 20.484 23.875 1 95 8 THR B O 1
ATOM 2841 N N . ASP B 1 9 ? 11.133 20.203 23.188 1 94.75 9 ASP B N 1
ATOM 2842 C CA . ASP B 1 9 ? 10.766 19.297 22.109 1 94.75 9 ASP B CA 1
ATOM 2843 C C . ASP B 1 9 ? 10.164 18 22.656 1 94.75 9 ASP B C 1
ATOM 2845 O O . ASP B 1 9 ? 10.664 17.438 23.625 1 94.75 9 ASP B O 1
ATOM 2849 N N . PRO B 1 10 ? 9.062 17.609 22.078 1 96.5 10 PRO B N 1
ATOM 2850 C CA . PRO B 1 10 ? 8.492 16.344 22.547 1 96.5 10 PRO B CA 1
ATOM 2851 C C . PRO B 1 10 ? 9.359 15.133 22.188 1 96.5 10 PRO B C 1
ATOM 2853 O O . PRO B 1 10 ? 10.195 15.227 21.281 1 96.5 10 PRO B O 1
ATOM 2856 N N . VAL B 1 11 ? 9.133 14.023 22.875 1 94.81 11 VAL B N 1
ATOM 2857 C CA . VAL B 1 11 ? 9.773 12.742 22.594 1 94.81 11 VAL B CA 1
ATOM 2858 C C . VAL B 1 11 ? 8.773 11.805 21.922 1 94.81 11 VAL B C 1
ATOM 2860 O O . VAL B 1 11 ? 7.652 11.625 22.406 1 94.81 11 VAL B O 1
ATOM 2863 N N . TYR B 1 12 ? 9.148 11.25 20.844 1 95.12 12 TYR B N 1
ATOM 2864 C CA . TYR B 1 12 ? 8.289 10.344 20.094 1 95.12 12 TYR B CA 1
ATOM 2865 C C . TYR B 1 12 ? 8.625 8.891 20.406 1 95.12 12 TYR B C 1
ATOM 2867 O O . TYR B 1 12 ? 9.797 8.523 20.484 1 95.12 12 TYR B O 1
ATOM 2875 N N . PRO B 1 13 ? 7.609 8.117 20.578 1 92.38 13 PRO B N 1
ATOM 2876 C CA . PRO B 1 13 ? 7.891 6.684 20.734 1 92.38 13 PRO B CA 1
ATOM 2877 C C . PRO B 1 13 ? 8.43 6.047 19.453 1 92.38 13 PRO B C 1
ATOM 2879 O O . PRO B 1 13 ? 8.18 6.547 18.344 1 92.38 13 PRO B O 1
ATOM 2882 N N . THR B 1 14 ? 9.234 4.934 19.594 1 90.06 14 THR B N 1
ATOM 2883 C CA . THR B 1 14 ? 9.734 4.152 18.469 1 90.06 14 THR B CA 1
ATOM 2884 C C . THR B 1 14 ? 9.398 2.674 18.641 1 90.06 14 THR B C 1
ATOM 2886 O O . THR B 1 14 ? 9.445 2.15 19.766 1 90.06 14 THR B O 1
ATOM 2889 N N . PRO B 1 15 ? 9.008 2.033 17.641 1 92.06 15 PRO B N 1
ATOM 2890 C CA . PRO B 1 15 ? 8.758 2.559 16.297 1 92.06 15 PRO B CA 1
ATOM 2891 C C . PRO B 1 15 ? 7.441 3.332 16.203 1 92.06 15 PRO B C 1
ATOM 2893 O O . PRO B 1 15 ? 6.484 3.014 16.922 1 92.06 15 PRO B O 1
ATOM 2896 N N . ASN B 1 16 ? 7.418 4.375 15.414 1 96.44 16 ASN B N 1
ATOM 2897 C CA . ASN B 1 16 ? 6.242 5.211 15.188 1 96.44 16 ASN B CA 1
ATOM 2898 C C . ASN B 1 16 ? 6.297 5.891 13.82 1 96.44 16 ASN B C 1
ATOM 2900 O O . ASN B 1 16 ? 7.379 6.137 13.289 1 96.44 16 ASN B O 1
ATOM 2904 N N . VAL B 1 17 ? 5.145 6.172 13.25 1 97.06 17 VAL B N 1
ATOM 2905 C CA . VAL B 1 17 ? 5.133 6.801 11.93 1 97.06 17 VAL B CA 1
ATOM 2906 C C . VAL B 1 17 ? 5.301 8.312 12.078 1 97.06 17 VAL B C 1
ATOM 2908 O O . VAL B 1 17 ? 5.426 9.023 11.078 1 97.06 17 VAL B O 1
ATOM 2911 N N . TYR B 1 18 ? 5.301 8.82 13.344 1 97.12 18 TYR B N 1
ATOM 2912 C CA . TYR B 1 18 ? 5.547 10.227 13.641 1 97.12 18 TYR B CA 1
ATOM 2913 C C . TYR B 1 18 ? 6.883 10.414 14.352 1 97.12 18 TYR B C 1
ATOM 2915 O O . TYR B 1 18 ? 7.344 9.508 15.062 1 97.12 18 TYR B O 1
ATOM 2923 N N . PRO B 1 19 ? 7.43 11.641 14.242 1 97.25 19 PRO B N 1
ATOM 2924 C CA . PRO B 1 19 ? 7.012 12.703 13.328 1 97.25 19 PRO B CA 1
ATOM 2925 C C . PRO B 1 19 ? 7.23 12.336 11.859 1 97.25 19 PRO B C 1
ATOM 2927 O O . PRO B 1 19 ? 8.039 11.461 11.555 1 97.25 19 PRO B O 1
ATOM 2930 N N . PRO B 1 20 ? 6.406 12.961 10.953 1 96.31 20 PRO B N 1
ATOM 2931 C CA . PRO B 1 20 ? 6.781 12.766 9.547 1 96.31 20 PRO B CA 1
ATOM 2932 C C . PRO B 1 20 ? 8.164 13.328 9.227 1 96.31 20 PRO B C 1
ATOM 2934 O O . PRO B 1 20 ? 8.547 14.375 9.75 1 96.31 20 PRO B O 1
ATOM 2937 N N . LYS B 1 21 ? 8.898 12.625 8.531 1 94.94 21 LYS B N 1
ATOM 2938 C CA . LYS B 1 21 ? 10.227 13.039 8.094 1 94.94 21 LYS B CA 1
ATOM 2939 C C . LYS B 1 21 ? 10.375 12.867 6.582 1 94.94 21 LYS B C 1
ATOM 2941 O O . LYS B 1 21 ? 9.812 11.938 5.996 1 94.94 21 LYS B O 1
ATOM 2946 N N . TRP B 1 22 ? 11.125 13.828 6.039 1 96.88 22 TRP B N 1
ATOM 2947 C CA . TRP B 1 22 ? 11.344 13.766 4.598 1 96.88 22 TRP B CA 1
ATOM 2948 C C . TRP B 1 22 ? 12.812 13.984 4.262 1 96.88 22 TRP B C 1
ATOM 2950 O O . TRP B 1 22 ? 13.477 14.82 4.883 1 96.88 22 TRP B O 1
ATOM 2960 N N . THR B 1 23 ? 13.344 13.141 3.406 1 94.12 23 THR B N 1
ATOM 2961 C CA . THR B 1 23 ? 14.625 13.344 2.748 1 94.12 23 THR B CA 1
ATOM 2962 C C . THR B 1 23 ? 14.461 13.344 1.231 1 94.12 23 THR B C 1
ATOM 2964 O O . THR B 1 23 ? 13.727 12.523 0.682 1 94.12 23 THR B O 1
ATOM 2967 N N . PHE B 1 24 ? 15.117 14.344 0.572 1 94.12 24 PHE B N 1
ATOM 2968 C CA . PHE B 1 24 ? 14.93 14.469 -0.869 1 94.12 24 PHE B CA 1
ATOM 2969 C C . PHE B 1 24 ? 16.266 14.43 -1.592 1 94.12 24 PHE B C 1
ATOM 2971 O O . PHE B 1 24 ? 16.359 14.805 -2.762 1 94.12 24 PHE B O 1
ATOM 2978 N N . ASP B 1 25 ? 17.281 13.906 -0.912 1 93.19 25 ASP B N 1
ATOM 2979 C CA . ASP B 1 25 ? 18.641 14.008 -1.44 1 93.19 25 ASP B CA 1
ATOM 2980 C C . ASP B 1 25 ? 19.109 12.664 -2.008 1 93.19 25 ASP B C 1
ATOM 2982 O O . ASP B 1 25 ? 20.203 12.57 -2.568 1 93.19 25 ASP B O 1
ATOM 2986 N N . ASN B 1 26 ? 18.359 11.578 -1.943 1 94.94 26 ASN B N 1
ATOM 2987 C CA . ASN B 1 26 ? 18.719 10.266 -2.477 1 94.94 26 ASN B CA 1
ATOM 2988 C C . ASN B 1 26 ? 18.344 10.141 -3.951 1 94.94 26 ASN B C 1
ATOM 2990 O O . ASN B 1 26 ? 17.359 9.484 -4.293 1 94.94 26 ASN B O 1
ATOM 2994 N N . GLU B 1 27 ? 19.188 10.656 -4.832 1 96 27 GLU B N 1
ATOM 2995 C CA . GLU B 1 27 ? 18.859 10.797 -6.246 1 96 27 GLU B CA 1
ATOM 2996 C C . GLU B 1 27 ? 18.656 9.438 -6.906 1 96 27 GLU B C 1
ATOM 2998 O O . GLU B 1 27 ? 17.781 9.281 -7.766 1 96 27 GLU B O 1
ATOM 3003 N N . LYS B 1 28 ? 19.469 8.453 -6.543 1 95.5 28 LYS B N 1
ATOM 3004 C CA . LYS B 1 28 ? 19.312 7.125 -7.117 1 95.5 28 LYS B CA 1
ATOM 3005 C C . LYS B 1 28 ? 17.922 6.555 -6.805 1 95.5 28 LYS B C 1
ATOM 3007 O O . LYS B 1 28 ? 17.25 6.02 -7.691 1 95.5 28 LYS B O 1
ATOM 3012 N N . ALA B 1 29 ? 17.484 6.68 -5.562 1 96.69 29 ALA B N 1
ATOM 3013 C CA . ALA B 1 29 ? 16.156 6.211 -5.172 1 96.69 29 ALA B CA 1
ATOM 3014 C C . ALA B 1 29 ? 15.062 7.008 -5.879 1 96.69 29 ALA B C 1
ATOM 3016 O O . ALA B 1 29 ? 14.055 6.445 -6.309 1 96.69 29 ALA B O 1
ATOM 3017 N N . TRP B 1 30 ? 15.273 8.266 -6.031 1 97.31 30 TRP B N 1
ATOM 3018 C CA . TRP B 1 30 ? 14.281 9.125 -6.672 1 97.31 30 TRP B CA 1
ATOM 3019 C C . TRP B 1 30 ? 14.133 8.773 -8.148 1 97.31 30 TRP B C 1
ATOM 3021 O O . TRP B 1 30 ? 13.023 8.812 -8.695 1 97.31 30 TRP B O 1
ATOM 3031 N N . GLN B 1 31 ? 15.25 8.492 -8.797 1 97.44 31 GLN B N 1
ATOM 3032 C CA . GLN B 1 31 ? 15.188 8.086 -10.195 1 97.44 31 GLN B CA 1
ATOM 3033 C C . GLN B 1 31 ? 14.336 6.832 -10.367 1 97.44 31 GLN B C 1
ATOM 3035 O O . GLN B 1 31 ? 13.523 6.746 -11.289 1 97.44 31 GLN B O 1
ATOM 3040 N N . LEU B 1 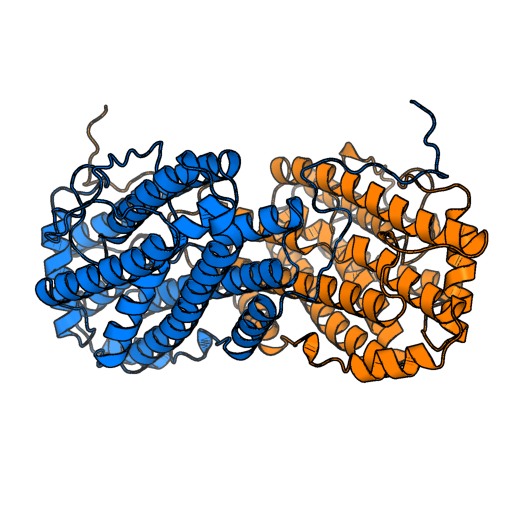32 ? 14.586 5.902 -9.469 1 97.75 32 LEU B N 1
ATOM 3041 C CA . LEU B 1 32 ? 13.805 4.676 -9.516 1 97.75 32 LEU B CA 1
ATOM 3042 C C . LEU B 1 32 ? 12.336 4.957 -9.219 1 97.75 32 LEU B C 1
ATOM 3044 O O . LEU B 1 32 ? 11.445 4.387 -9.852 1 97.75 32 LEU B O 1
ATOM 3048 N N . TYR B 1 33 ? 12.039 5.793 -8.242 1 98.25 33 TYR B N 1
ATOM 3049 C CA . TYR B 1 33 ? 10.672 6.16 -7.891 1 98.25 33 TYR B CA 1
ATOM 3050 C C . TYR B 1 33 ? 9.969 6.836 -9.062 1 98.25 33 TYR B C 1
ATOM 3052 O O . TYR B 1 33 ? 8.836 6.5 -9.391 1 98.25 33 TYR B O 1
ATOM 3060 N N . ARG B 1 34 ? 10.648 7.754 -9.703 1 97.75 34 ARG B N 1
ATOM 3061 C CA . ARG B 1 34 ? 10.094 8.445 -10.859 1 97.75 34 ARG B CA 1
ATOM 3062 C C . ARG B 1 34 ? 9.781 7.461 -11.984 1 97.75 34 ARG B C 1
ATOM 3064 O O . ARG B 1 34 ? 8.727 7.555 -12.617 1 97.75 34 ARG B O 1
ATOM 3071 N N . ARG B 1 35 ? 10.688 6.559 -12.203 1 97.62 35 ARG B N 1
ATOM 3072 C CA . ARG B 1 35 ? 10.469 5.539 -13.227 1 97.62 35 ARG B CA 1
ATOM 3073 C C . ARG B 1 35 ? 9.25 4.688 -12.898 1 97.62 35 ARG B C 1
ATOM 3075 O O . ARG B 1 35 ? 8.461 4.355 -13.789 1 97.62 35 ARG B O 1
ATOM 3082 N N . SER B 1 36 ? 9.133 4.336 -11.617 1 97.81 36 SER B N 1
ATOM 3083 C CA . SER B 1 36 ? 8.008 3.506 -11.188 1 97.81 36 SER B CA 1
ATOM 3084 C C . SER B 1 36 ? 6.676 4.199 -11.453 1 97.81 36 SER B C 1
ATOM 3086 O O . SER B 1 36 ? 5.691 3.551 -11.805 1 97.81 36 SER B O 1
ATOM 3088 N N . LYS B 1 37 ? 6.598 5.492 -11.305 1 97.38 37 LYS B N 1
ATOM 3089 C CA . LYS B 1 37 ? 5.367 6.238 -11.555 1 97.38 37 LYS B CA 1
ATOM 3090 C C . LYS B 1 37 ? 5.078 6.344 -13.047 1 97.38 37 LYS B C 1
ATOM 3092 O O . LYS B 1 37 ? 3.936 6.18 -13.477 1 97.38 37 LYS B O 1
ATOM 3097 N N . ARG B 1 38 ? 6.082 6.488 -13.812 1 96.56 38 ARG B N 1
ATOM 3098 C CA . ARG B 1 38 ? 5.938 6.699 -15.25 1 96.56 38 ARG B CA 1
ATOM 3099 C C . ARG B 1 38 ? 5.551 5.406 -15.961 1 96.56 38 ARG B C 1
ATOM 3101 O O . ARG B 1 38 ? 4.82 5.43 -16.953 1 96.56 38 ARG B O 1
ATOM 3108 N N . GLU B 1 39 ? 6 4.301 -15.422 1 97.19 39 GLU B N 1
ATOM 3109 C CA . GLU B 1 39 ? 5.875 3.037 -16.141 1 97.19 39 GLU B CA 1
ATOM 3110 C C . GLU B 1 39 ? 4.695 2.221 -15.625 1 97.19 39 GLU B C 1
ATOM 3112 O O . GLU B 1 39 ? 4.598 1.021 -15.891 1 97.19 39 GLU B O 1
ATOM 3117 N N . GLN B 1 40 ? 3.812 2.885 -14.867 1 97.12 40 GLN B N 1
ATOM 3118 C CA . GLN B 1 40 ? 2.598 2.191 -14.453 1 97.12 40 GLN B CA 1
ATOM 3119 C C . GLN B 1 40 ? 1.756 1.794 -15.664 1 97.12 40 GLN B C 1
ATOM 3121 O O . GLN B 1 40 ? 1.771 2.48 -16.688 1 97.12 40 GLN B O 1
ATOM 3126 N N . TRP B 1 41 ? 1.105 0.73 -15.578 1 97.69 41 TRP B N 1
ATOM 3127 C CA . TRP B 1 41 ? 0.172 0.259 -16.594 1 97.69 41 TRP B CA 1
ATOM 3128 C C . TRP B 1 41 ? -1.116 -0.253 -15.961 1 97.69 41 TRP B C 1
ATOM 3130 O O . TRP B 1 41 ? -1.222 -0.33 -14.734 1 97.69 41 TRP B O 1
ATOM 3140 N N . ASP B 1 42 ? -2.182 -0.429 -16.797 1 97.62 42 ASP B N 1
ATOM 3141 C CA . ASP B 1 42 ? -3.52 -0.803 -16.359 1 97.62 42 ASP B CA 1
ATOM 3142 C C . ASP B 1 42 ? -3.877 -2.217 -16.812 1 97.62 42 ASP B C 1
ATOM 3144 O O . ASP B 1 42 ? -3.834 -2.518 -18 1 97.62 42 ASP B O 1
ATOM 3148 N N . GLU B 1 43 ? -4.16 -3.119 -15.836 1 97.62 43 GLU B N 1
ATOM 3149 C CA . GLU B 1 43 ? -4.527 -4.492 -16.172 1 97.62 43 GLU B CA 1
ATOM 3150 C C . GLU B 1 43 ? -5.734 -4.527 -17.109 1 97.62 43 GLU B C 1
ATOM 3152 O O . GLU B 1 43 ? -5.91 -5.48 -17.875 1 97.62 43 GLU B O 1
ATOM 3157 N N . GLU B 1 44 ? -6.531 -3.484 -17.156 1 95.69 44 GLU B N 1
ATOM 3158 C CA . GLU B 1 44 ? -7.703 -3.453 -18.016 1 95.69 44 GLU B CA 1
ATOM 3159 C C . GLU B 1 44 ? -7.324 -3.094 -19.453 1 95.69 44 GLU B C 1
ATOM 3161 O O . GLU B 1 44 ? -8.148 -3.195 -20.359 1 95.69 44 GLU B O 1
ATOM 3166 N N . ASP B 1 45 ? -6.086 -2.705 -19.625 1 96.12 45 ASP B N 1
ATOM 3167 C CA . ASP B 1 45 ? -5.613 -2.473 -20.984 1 96.12 45 ASP B CA 1
ATOM 3168 C C . ASP B 1 45 ? -5.355 -3.793 -21.719 1 96.12 45 ASP B C 1
ATOM 3170 O O . ASP B 1 45 ? -5.188 -3.814 -22.938 1 96.12 45 ASP B O 1
ATOM 3174 N N . ILE B 1 46 ? -5.18 -4.91 -21 1 98 46 ILE B N 1
ATOM 3175 C CA . ILE B 1 46 ? -5.219 -6.23 -21.609 1 98 46 ILE B CA 1
ATOM 3176 C C . ILE B 1 46 ? -6.617 -6.504 -22.156 1 98 46 ILE B C 1
ATOM 3178 O O . ILE B 1 46 ? -7.617 -6.246 -21.484 1 98 46 ILE B O 1
ATOM 3182 N N . ASN B 1 47 ? -6.688 -6.941 -23.391 1 98.31 47 ASN B N 1
ATOM 3183 C CA . ASN B 1 47 ? -7.984 -7.227 -24 1 98.31 47 ASN B CA 1
ATOM 3184 C C . ASN B 1 47 ? -8.539 -8.562 -23.516 1 98.31 47 ASN B C 1
ATOM 3186 O O . ASN B 1 47 ? -8.422 -9.57 -24.219 1 98.31 47 ASN B O 1
ATOM 3190 N N . TRP B 1 48 ? -9.227 -8.57 -22.438 1 97.88 48 TRP B N 1
ATOM 3191 C CA . TRP B 1 48 ? -9.727 -9.789 -21.812 1 97.88 48 TRP B CA 1
ATOM 3192 C C . TRP B 1 48 ? -10.828 -10.43 -22.656 1 97.88 48 TRP B C 1
ATOM 3194 O O . TRP B 1 48 ? -11.023 -11.641 -22.609 1 97.88 48 TRP B O 1
ATOM 3204 N N . GLU B 1 49 ? -11.539 -9.594 -23.406 1 97.81 49 GLU B N 1
ATOM 3205 C CA . GLU B 1 49 ? -12.539 -10.133 -24.344 1 97.81 49 GLU B CA 1
ATOM 3206 C C . GLU B 1 49 ? -11.883 -11 -25.406 1 97.81 49 GLU B C 1
ATOM 3208 O O . GLU B 1 49 ? -12.391 -12.062 -25.75 1 97.81 49 GLU B O 1
ATOM 3213 N N . LYS B 1 50 ? -10.805 -10.516 -25.891 1 98.12 50 LYS B N 1
ATOM 3214 C CA . LYS B 1 50 ? -10.055 -11.297 -26.875 1 98.12 50 LYS B CA 1
ATOM 3215 C C . LYS B 1 50 ? -9.555 -12.602 -26.281 1 98.12 50 LYS B C 1
ATOM 3217 O O . LYS B 1 50 ? -9.555 -13.641 -26.938 1 98.12 50 LYS B O 1
ATOM 3222 N N . ILE B 1 51 ? -9.102 -12.602 -25.047 1 98 51 ILE B N 1
ATOM 3223 C CA . ILE B 1 51 ? -8.648 -13.805 -24.359 1 98 51 ILE B CA 1
ATOM 3224 C C . ILE B 1 51 ? -9.805 -14.789 -24.219 1 98 51 ILE B C 1
ATOM 3226 O O . ILE B 1 51 ? -9.641 -15.992 -24.469 1 98 51 ILE B O 1
ATOM 3230 N N . ARG B 1 52 ? -10.953 -14.281 -23.922 1 98.19 52 ARG B N 1
ATOM 3231 C CA . ARG B 1 52 ? -12.125 -15.141 -23.797 1 98.19 52 ARG B CA 1
ATOM 3232 C C . ARG B 1 52 ? -12.508 -15.719 -25.156 1 98.19 52 ARG B C 1
ATOM 3234 O O . ARG B 1 52 ? -12.953 -16.859 -25.25 1 98.19 52 ARG B O 1
ATOM 3241 N N . GLU B 1 53 ? -12.344 -14.906 -26.156 1 98.19 53 GLU B N 1
ATOM 3242 C CA . GLU B 1 53 ? -12.586 -15.398 -27.5 1 98.19 53 GLU B CA 1
ATOM 3243 C C . GLU B 1 53 ? -11.625 -16.531 -27.859 1 98.19 53 GLU B C 1
ATOM 3245 O O . GLU B 1 53 ? -12.031 -17.547 -28.406 1 98.19 53 GLU B O 1
ATOM 3250 N N . ILE B 1 54 ? -10.375 -16.391 -27.594 1 97.56 54 ILE B N 1
ATOM 3251 C CA . ILE B 1 54 ? -9.375 -17.422 -27.828 1 97.56 54 ILE B CA 1
ATOM 3252 C C . ILE B 1 54 ? -9.734 -18.672 -27.016 1 97.56 54 ILE B C 1
ATOM 3254 O O . ILE B 1 54 ? -9.688 -19.781 -27.531 1 97.5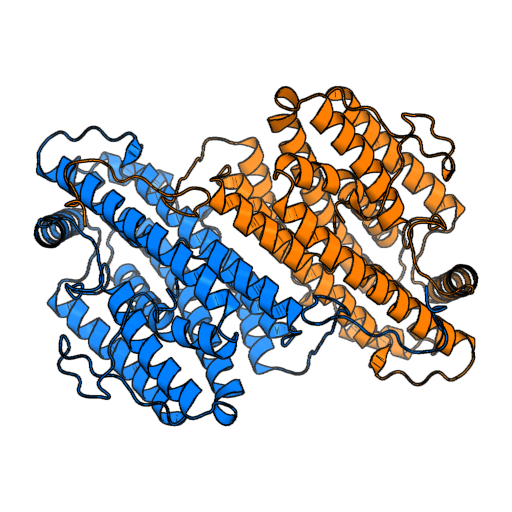6 54 ILE B O 1
ATOM 3258 N N . ALA B 1 55 ? -10.117 -18.484 -25.766 1 97.94 55 ALA B N 1
ATOM 3259 C CA . ALA B 1 55 ? -10.492 -19.594 -24.875 1 97.94 55 ALA B CA 1
ATOM 3260 C C . ALA B 1 55 ? -11.648 -20.391 -25.469 1 97.94 55 ALA B C 1
ATOM 3262 O O . ALA B 1 55 ? -11.68 -21.625 -25.359 1 97.94 55 ALA B O 1
ATOM 3263 N N . SER B 1 56 ? -12.594 -19.672 -26.062 1 97.88 56 SER B N 1
ATOM 3264 C CA . SER B 1 56 ? -13.766 -20.344 -26.609 1 97.88 56 SER B CA 1
ATOM 3265 C C . SER B 1 56 ? -13.391 -21.281 -27.734 1 97.88 56 SER B C 1
ATOM 3267 O O . SER B 1 56 ? -14.148 -22.203 -28.078 1 97.88 56 SER B O 1
ATOM 3269 N N . GLY B 1 57 ? -12.203 -21.094 -28.312 1 97.62 57 GLY B N 1
ATOM 3270 C CA . GLY B 1 57 ? -11.742 -21.953 -29.391 1 97.62 57 GLY B CA 1
ATOM 3271 C C . GLY B 1 57 ? -10.836 -23.062 -28.922 1 97.62 57 GLY B C 1
ATOM 3272 O O . GLY B 1 57 ? -10.438 -23.938 -29.703 1 97.62 57 GLY B O 1
ATOM 3273 N N . LEU B 1 58 ? -10.547 -23.156 -27.672 1 97.94 58 LEU B N 1
ATOM 3274 C CA . LEU B 1 58 ? -9.656 -24.156 -27.109 1 97.94 58 LEU B CA 1
ATOM 3275 C C . LEU B 1 58 ? -10.453 -25.312 -26.5 1 97.94 58 LEU B C 1
ATOM 3277 O O . LEU B 1 58 ? -11.602 -25.125 -26.094 1 97.94 58 LEU B O 1
ATOM 3281 N N . ASP B 1 59 ? -9.812 -26.422 -26.453 1 97.44 59 ASP B N 1
ATOM 3282 C CA . ASP B 1 59 ? -10.422 -27.547 -25.734 1 97.44 59 ASP B CA 1
ATOM 3283 C C . ASP B 1 59 ? -10.422 -27.281 -24.234 1 97.44 59 ASP B C 1
ATOM 3285 O O . ASP B 1 59 ? -9.656 -26.453 -23.734 1 97.44 59 ASP B O 1
ATOM 3289 N N . ARG B 1 60 ? -11.305 -27.953 -23.562 1 98.06 60 ARG B N 1
ATOM 3290 C CA . ARG B 1 60 ? -11.508 -27.781 -22.125 1 98.06 60 ARG B CA 1
ATOM 3291 C C . ARG B 1 60 ? -10.188 -27.938 -21.359 1 98.06 60 ARG B C 1
ATOM 3293 O O . ARG B 1 60 ? -9.859 -27.125 -20.5 1 98.06 60 ARG B O 1
ATOM 3300 N N . LYS B 1 61 ? -9.43 -28.969 -21.75 1 98.5 61 LYS B N 1
ATOM 3301 C CA . LYS B 1 61 ? -8.203 -29.25 -21.016 1 98.5 61 LYS B CA 1
ATOM 3302 C C . LYS B 1 61 ? -7.152 -28.172 -21.266 1 98.5 61 LYS B C 1
ATOM 3304 O O . LYS B 1 61 ? -6.355 -27.859 -20.391 1 98.5 61 LYS B O 1
ATOM 3309 N N . GLN B 1 62 ? -7.191 -27.672 -22.484 1 98.62 62 GLN B N 1
ATOM 3310 C CA . GLN B 1 62 ? -6.285 -26.578 -22.797 1 98.62 62 GLN B CA 1
ATOM 3311 C C . GLN B 1 62 ? -6.609 -25.328 -21.969 1 98.62 62 GLN B C 1
ATOM 3313 O O . GLN B 1 62 ? -5.715 -24.703 -21.391 1 98.62 62 GLN B O 1
ATOM 3318 N N . ARG B 1 63 ? -7.922 -25.016 -21.875 1 98.69 63 ARG B N 1
ATOM 3319 C CA . ARG B 1 63 ? -8.352 -23.891 -21.047 1 98.69 63 ARG B CA 1
ATOM 3320 C C . ARG B 1 63 ? -7.973 -24.109 -19.594 1 98.69 63 ARG B C 1
ATOM 3322 O O . ARG B 1 63 ? -7.438 -23.219 -18.938 1 98.69 63 ARG B O 1
ATOM 3329 N N . LEU B 1 64 ? -8.18 -25.297 -19.109 1 98.81 64 LEU B N 1
ATOM 3330 C CA . LEU B 1 64 ? -7.871 -25.641 -17.719 1 98.81 64 LEU B CA 1
ATOM 3331 C C . LEU B 1 64 ? -6.371 -25.531 -17.453 1 98.81 64 LEU B C 1
ATOM 3333 O O . LEU B 1 64 ? -5.953 -25.031 -16.406 1 98.81 64 LEU B O 1
ATOM 3337 N N . ALA B 1 65 ? -5.629 -26.016 -18.391 1 98.75 65 ALA B N 1
ATOM 3338 C CA . ALA B 1 65 ? -4.18 -26.031 -18.219 1 98.75 65 ALA B CA 1
ATOM 3339 C C . ALA B 1 65 ? -3.629 -24.609 -18.094 1 98.75 65 ALA B C 1
ATOM 3341 O O . ALA B 1 65 ? -2.729 -24.359 -17.297 1 98.75 65 ALA B O 1
ATOM 3342 N N . ILE B 1 66 ? -4.133 -23.703 -18.875 1 98.69 66 ILE B N 1
ATOM 3343 C CA . ILE B 1 66 ? -3.709 -22.297 -18.797 1 98.69 66 ILE B CA 1
ATOM 3344 C C . ILE B 1 66 ? -4.164 -21.688 -17.484 1 98.69 66 ILE B C 1
ATOM 3346 O O . ILE B 1 66 ? -3.381 -21.031 -16.781 1 98.69 66 ILE B O 1
ATOM 3350 N N . ALA B 1 67 ? -5.395 -21.938 -17.094 1 98.81 67 ALA B N 1
ATOM 3351 C CA . ALA B 1 67 ? -5.891 -21.469 -15.805 1 98.81 67 ALA B CA 1
ATOM 3352 C C . ALA B 1 67 ? -5.066 -22.047 -14.656 1 98.81 67 ALA B C 1
ATOM 3354 O O . ALA B 1 67 ? -4.785 -21.359 -13.68 1 98.81 67 ALA B O 1
ATOM 3355 N N . TYR B 1 68 ? -4.691 -23.281 -14.82 1 98.62 68 TYR B N 1
ATOM 3356 C CA . TYR B 1 68 ? -3.855 -23.969 -13.844 1 98.62 68 TYR B CA 1
ATOM 3357 C C . TYR B 1 68 ? -2.527 -23.25 -13.648 1 98.62 68 TYR B C 1
ATOM 3359 O O . TYR B 1 68 ? -2.125 -22.969 -12.516 1 98.62 68 TYR B O 1
ATOM 3367 N N . TRP B 1 69 ? -1.906 -22.922 -14.727 1 97.88 69 TRP B N 1
ATOM 3368 C CA . TRP B 1 69 ? -0.622 -22.234 -14.633 1 97.88 69 TRP B CA 1
ATOM 3369 C C . TRP B 1 69 ? -0.769 -20.891 -13.93 1 97.88 69 TRP B C 1
ATOM 3371 O O . TRP B 1 69 ? 0.02 -20.562 -13.039 1 97.88 69 TRP B O 1
ATOM 3381 N N . TRP B 1 70 ? -1.768 -20.141 -14.297 1 98.19 70 TRP B N 1
ATOM 3382 C CA . TRP B 1 70 ? -2.012 -18.828 -13.68 1 98.19 70 TRP B CA 1
ATOM 3383 C C . TRP B 1 70 ? -2.328 -18.984 -12.195 1 98.19 70 TRP B C 1
ATOM 3385 O O . TRP B 1 70 ? -1.985 -18.125 -11.383 1 98.19 70 TRP B O 1
ATOM 3395 N N . SER B 1 71 ? -2.953 -20.062 -11.828 1 98.19 71 SER B N 1
ATOM 3396 C CA . SER B 1 71 ? -3.271 -20.312 -10.422 1 98.19 71 SER B CA 1
ATOM 3397 C C . SER B 1 71 ? -2.01 -20.578 -9.609 1 98.19 71 SER B C 1
ATOM 3399 O O . SER B 1 71 ? -1.869 -20.078 -8.492 1 98.19 71 SER B O 1
ATOM 3401 N N . LEU B 1 72 ? -1.136 -21.375 -10.188 1 96.69 72 LEU B N 1
ATOM 3402 C CA . LEU B 1 72 ? 0.132 -21.578 -9.5 1 96.69 72 LEU B CA 1
ATOM 3403 C C . LEU B 1 72 ? 0.893 -20.281 -9.336 1 96.69 72 LEU B C 1
ATOM 3405 O O . LEU B 1 72 ? 1.432 -19.984 -8.266 1 96.69 72 LEU B O 1
ATOM 3409 N N . LEU B 1 73 ? 0.932 -19.469 -10.406 1 96.19 73 LEU B N 1
ATOM 3410 C CA . LEU B 1 73 ? 1.608 -18.188 -10.375 1 96.19 73 LEU B CA 1
ATOM 3411 C C . LEU B 1 73 ? 1.014 -17.281 -9.289 1 96.19 73 LEU B C 1
ATOM 3413 O O . LEU B 1 73 ? 1.739 -16.531 -8.633 1 96.19 73 LEU B O 1
ATOM 3417 N N . SER B 1 74 ? -0.288 -17.328 -9.102 1 96.94 74 SER B N 1
ATOM 3418 C CA . SER B 1 74 ? -0.987 -16.422 -8.188 1 96.94 74 SER B CA 1
ATOM 3419 C C . SER B 1 74 ? -0.542 -16.656 -6.746 1 96.94 74 SER B C 1
ATOM 3421 O O . SER B 1 74 ? -0.706 -15.773 -5.895 1 96.94 74 SER B O 1
ATOM 3423 N N . ASN B 1 75 ? -0.039 -17.844 -6.441 1 95.25 75 ASN B N 1
ATOM 3424 C CA . ASN B 1 75 ? 0.515 -18.078 -5.113 1 95.25 75 ASN B CA 1
ATOM 3425 C C . ASN B 1 75 ? 1.627 -17.094 -4.785 1 95.25 75 ASN B C 1
ATOM 3427 O O . ASN B 1 75 ? 1.754 -16.641 -3.645 1 95.25 75 ASN B O 1
ATOM 3431 N N . PHE B 1 76 ? 2.344 -16.766 -5.781 1 92.25 76 PHE B N 1
ATOM 3432 C CA . PHE B 1 76 ? 3.521 -15.93 -5.59 1 92.25 76 PHE B CA 1
ATOM 3433 C C . PHE B 1 76 ? 3.193 -14.461 -5.848 1 92.25 76 PHE B C 1
ATOM 3435 O O . PHE B 1 76 ? 3.795 -13.57 -5.246 1 92.25 76 PHE B O 1
ATOM 3442 N N . ASP B 1 77 ? 2.189 -14.234 -6.688 1 94.12 77 ASP B N 1
ATOM 3443 C CA . ASP B 1 77 ? 1.819 -12.867 -7.047 1 94.12 77 ASP B CA 1
ATOM 3444 C C . ASP B 1 77 ? 0.805 -12.297 -6.059 1 94.12 77 ASP B C 1
ATOM 3446 O O . ASP B 1 77 ? 0.336 -11.172 -6.227 1 94.12 77 ASP B O 1
ATOM 3450 N N . ASN B 1 78 ? 0.478 -13.07 -5.074 1 95.06 78 ASN B N 1
ATOM 3451 C CA . ASN B 1 78 ? -0.323 -12.539 -3.975 1 95.06 78 ASN B CA 1
ATOM 3452 C C . ASN B 1 78 ? 0.543 -11.828 -2.939 1 95.06 78 ASN B C 1
ATOM 3454 O O . ASN B 1 78 ? 0.434 -12.094 -1.742 1 95.06 78 ASN B O 1
ATOM 3458 N N . ALA B 1 79 ? 1.353 -10.906 -3.395 1 93.69 79 ALA B N 1
ATOM 3459 C CA . ALA B 1 79 ? 2.408 -10.312 -2.574 1 93.69 79 ALA B CA 1
ATOM 3460 C C . ALA B 1 79 ? 2.008 -8.93 -2.08 1 93.69 79 ALA B C 1
ATOM 3462 O O . ALA B 1 79 ? 2.756 -8.289 -1.337 1 93.69 79 ALA B O 1
ATOM 3463 N N . THR B 1 80 ? 0.796 -8.438 -2.434 1 97.12 80 THR B N 1
ATOM 3464 C CA . THR B 1 80 ? 0.358 -7.094 -2.078 1 97.12 80 THR B CA 1
ATOM 3465 C C . THR B 1 80 ? 0.462 -6.871 -0.571 1 97.12 80 THR B C 1
ATOM 3467 O O . THR B 1 80 ? 1.056 -5.891 -0.122 1 97.12 80 THR B O 1
ATOM 3470 N N . PRO B 1 81 ? -0.039 -7.82 0.256 1 96.56 81 PRO B N 1
ATOM 3471 C CA . PRO B 1 81 ? 0.028 -7.574 1.698 1 96.56 81 PRO B CA 1
ATOM 3472 C C . PRO B 1 81 ? 1.457 -7.602 2.236 1 96.56 81 PRO B C 1
ATOM 3474 O O . PRO B 1 81 ? 1.768 -6.906 3.207 1 96.56 81 PRO B O 1
ATOM 3477 N N . VAL B 1 82 ? 2.326 -8.344 1.608 1 93.25 82 VAL B N 1
ATOM 3478 C CA . VAL B 1 82 ? 3.727 -8.391 2.014 1 93.25 82 VAL B CA 1
ATOM 3479 C C . VAL B 1 82 ? 4.355 -7.008 1.869 1 93.25 82 VAL B C 1
ATOM 3481 O O . VAL B 1 82 ? 5.004 -6.516 2.793 1 93.25 82 VAL B O 1
ATOM 3484 N N . PHE B 1 83 ? 4.094 -6.414 0.781 1 94.75 83 PHE B N 1
ATOM 3485 C CA . PHE B 1 83 ? 4.711 -5.117 0.532 1 94.75 83 PHE B CA 1
ATOM 3486 C C . PHE B 1 83 ? 3.977 -4.016 1.287 1 94.75 83 PHE B C 1
ATOM 3488 O O . PHE B 1 83 ? 4.57 -2.996 1.643 1 94.75 83 PHE B O 1
ATOM 3495 N N . ALA B 1 84 ? 2.658 -4.242 1.576 1 96.88 84 ALA B N 1
ATOM 3496 C CA . ALA B 1 84 ? 1.973 -3.309 2.467 1 96.88 84 ALA B CA 1
ATOM 3497 C C . ALA B 1 84 ? 2.633 -3.277 3.842 1 96.88 84 ALA B C 1
ATOM 3499 O O . ALA B 1 84 ? 2.801 -2.207 4.434 1 96.88 84 ALA B O 1
ATOM 3500 N N . TYR B 1 85 ? 3.062 -4.414 4.309 1 95.31 85 TYR B N 1
ATOM 3501 C CA . TYR B 1 85 ? 3.801 -4.465 5.566 1 95.31 85 TYR B CA 1
ATOM 3502 C C . TYR B 1 85 ? 5.129 -3.727 5.449 1 95.31 85 TYR B C 1
ATOM 3504 O O . TYR B 1 85 ? 5.562 -3.064 6.395 1 95.31 85 TYR B O 1
ATOM 3512 N N . ALA B 1 86 ? 5.746 -3.857 4.32 1 93.75 86 ALA B N 1
ATOM 3513 C CA . ALA B 1 86 ? 7.012 -3.16 4.105 1 93.75 86 ALA B CA 1
ATOM 3514 C C . ALA B 1 86 ? 6.816 -1.647 4.141 1 93.75 86 ALA B C 1
ATOM 3516 O O . ALA B 1 86 ? 7.66 -0.917 4.66 1 93.75 86 ALA B O 1
ATOM 3517 N N . VAL B 1 87 ? 5.695 -1.166 3.594 1 96.62 87 VAL B N 1
ATOM 3518 C CA . VAL B 1 87 ? 5.367 0.255 3.635 1 96.62 87 VAL B CA 1
ATOM 3519 C C . VAL B 1 87 ? 5.234 0.713 5.086 1 96.62 87 VAL B C 1
ATOM 3521 O O . VAL B 1 87 ? 5.836 1.714 5.484 1 96.62 87 VAL B O 1
ATOM 3524 N N . ILE B 1 88 ? 4.492 -0.079 5.855 1 96.44 88 ILE B N 1
ATOM 3525 C CA . ILE B 1 88 ? 4.258 0.266 7.254 1 96.44 88 ILE B CA 1
ATOM 3526 C C . ILE B 1 88 ? 5.59 0.349 7.992 1 96.44 88 ILE B C 1
ATOM 3528 O O . ILE B 1 88 ? 5.875 1.345 8.664 1 96.44 88 ILE B O 1
ATOM 3532 N N . LYS B 1 89 ? 6.422 -0.603 7.801 1 94.75 89 LYS B N 1
ATOM 3533 C CA . LYS B 1 89 ? 7.723 -0.638 8.469 1 94.75 89 LYS B CA 1
ATOM 3534 C C . LYS B 1 89 ? 8.609 0.517 8.008 1 94.75 89 LYS B C 1
ATOM 3536 O O . LYS B 1 89 ? 9.367 1.076 8.797 1 94.75 89 LYS B O 1
ATOM 3541 N N . GLY B 1 90 ? 8.547 0.822 6.695 1 94.69 90 GLY B N 1
ATOM 3542 C CA . GLY B 1 90 ? 9.297 1.95 6.164 1 94.69 90 GLY B CA 1
ATOM 3543 C C . GLY B 1 90 ? 8.945 3.266 6.836 1 94.69 90 GLY B C 1
ATOM 3544 O O . GLY B 1 90 ? 9.836 4.066 7.141 1 94.69 90 GLY B O 1
ATOM 3545 N N . PHE B 1 91 ? 7.672 3.461 7.113 1 96.75 91 PHE B N 1
ATOM 3546 C CA . PHE B 1 91 ? 7.238 4.68 7.785 1 96.75 91 PHE B CA 1
ATOM 3547 C C . PHE B 1 91 ? 7.621 4.656 9.258 1 96.75 91 PHE B C 1
ATOM 3549 O O . PHE B 1 91 ? 8.102 5.652 9.797 1 96.75 91 PHE B O 1
ATOM 3556 N N . GLU B 1 92 ? 7.473 3.533 9.867 1 95.81 92 GLU B N 1
ATOM 3557 C CA . GLU B 1 92 ? 7.727 3.424 11.297 1 95.81 92 GLU B CA 1
ATOM 3558 C C . GLU B 1 92 ? 9.203 3.623 11.609 1 95.81 92 GLU B C 1
ATOM 3560 O O . GLU B 1 92 ? 9.555 4.105 12.688 1 95.81 92 GLU B O 1
ATOM 3565 N N . HIS B 1 93 ? 10.047 3.328 10.648 1 93.12 93 HIS B N 1
ATOM 3566 C CA . HIS B 1 93 ? 11.484 3.453 10.867 1 93.12 93 HIS B CA 1
ATOM 3567 C C . HIS B 1 93 ? 12.055 4.629 10.078 1 93.12 93 HIS B C 1
ATOM 3569 O O . HIS B 1 93 ? 13.273 4.766 9.953 1 93.12 93 HIS B O 1
ATOM 3575 N N . HIS B 1 94 ? 11.211 5.387 9.516 1 94.44 94 HIS B N 1
ATOM 3576 C CA . HIS B 1 94 ? 11.547 6.645 8.859 1 94.44 94 HIS B CA 1
ATOM 3577 C C . HIS B 1 94 ? 12.594 6.434 7.766 1 94.44 94 HIS B C 1
ATOM 3579 O O . HIS B 1 94 ? 13.609 7.133 7.73 1 94.44 94 HIS B O 1
ATOM 3585 N N . LEU B 1 95 ? 12.32 5.449 6.918 1 93.56 95 LEU B N 1
ATOM 3586 C CA . LEU B 1 95 ? 13.211 5.219 5.785 1 93.56 95 LEU B CA 1
ATOM 3587 C C . LEU B 1 95 ? 13.211 6.418 4.84 1 93.56 95 LEU B C 1
ATOM 3589 O O . LEU B 1 95 ? 12.359 7.305 4.957 1 93.56 95 LEU B O 1
ATOM 3593 N N . ASP B 1 96 ? 14.164 6.359 3.961 1 94.94 96 ASP B N 1
ATOM 3594 C CA . ASP B 1 96 ? 14.289 7.395 2.943 1 94.94 96 ASP B CA 1
ATOM 3595 C C . ASP B 1 96 ? 12.953 7.629 2.234 1 94.94 96 ASP B C 1
ATOM 3597 O O . ASP B 1 96 ? 12.234 6.676 1.925 1 94.94 96 ASP B O 1
ATOM 3601 N N . THR B 1 97 ? 12.656 8.914 1.946 1 97.06 97 THR B N 1
ATOM 3602 C CA . THR B 1 97 ? 11.375 9.32 1.377 1 97.06 97 THR B CA 1
ATOM 3603 C C . THR B 1 97 ? 11.102 8.578 0.074 1 97.06 97 THR B C 1
ATOM 3605 O O . THR B 1 97 ? 10.016 8.023 -0.116 1 97.06 97 THR B O 1
ATOM 3608 N N . ALA B 1 98 ? 12.125 8.555 -0.745 1 97.06 98 ALA B N 1
ATOM 3609 C CA . ALA B 1 98 ? 11.945 7.906 -2.041 1 97.06 98 ALA B CA 1
ATOM 3610 C C . ALA B 1 98 ? 11.781 6.398 -1.886 1 97.06 98 ALA B C 1
ATOM 3612 O O . ALA B 1 98 ? 11.047 5.766 -2.645 1 97.06 98 ALA B O 1
ATOM 3613 N N . VAL B 1 99 ? 12.453 5.805 -0.885 1 95.31 99 VAL B N 1
ATOM 3614 C CA . VAL B 1 99 ? 12.344 4.371 -0.628 1 95.31 99 VAL B CA 1
ATOM 3615 C C . VAL B 1 99 ? 10.914 4.027 -0.225 1 95.31 99 VAL B C 1
ATOM 3617 O O . VAL B 1 99 ? 10.328 3.068 -0.738 1 95.31 99 VAL B O 1
ATOM 3620 N N . ARG B 1 100 ? 10.32 4.84 0.611 1 97 100 ARG B N 1
ATOM 3621 C CA . ARG B 1 100 ? 8.93 4.625 0.991 1 97 100 ARG B CA 1
ATOM 3622 C C . ARG B 1 100 ? 8 4.777 -0.211 1 97 100 ARG B C 1
ATOM 3624 O O . ARG B 1 100 ? 7.031 4.027 -0.353 1 97 100 ARG B O 1
ATOM 3631 N N . GLY B 1 101 ? 8.344 5.73 -1.041 1 97.94 101 GLY B N 1
ATOM 3632 C CA . GLY B 1 101 ? 7.59 5.891 -2.275 1 97.94 101 GLY B CA 1
ATOM 3633 C C . GLY B 1 101 ? 7.652 4.672 -3.174 1 97.94 101 GLY B C 1
ATOM 3634 O O . GLY B 1 101 ? 6.625 4.215 -3.684 1 97.94 101 GLY B O 1
ATOM 3635 N N . ILE B 1 102 ? 8.836 4.133 -3.334 1 97.06 102 ILE B N 1
ATOM 3636 C CA . ILE B 1 102 ? 9.031 2.959 -4.18 1 97.06 102 ILE B CA 1
ATOM 3637 C C . ILE B 1 102 ? 8.242 1.781 -3.613 1 97.06 102 ILE B C 1
ATOM 3639 O O . ILE B 1 102 ? 7.566 1.063 -4.355 1 97.06 102 ILE B O 1
ATOM 3643 N N . LEU B 1 103 ? 8.289 1.612 -2.275 1 96.56 103 LEU B N 1
ATOM 3644 C CA . LEU B 1 103 ? 7.559 0.521 -1.639 1 96.56 103 LEU B CA 1
ATOM 3645 C C . LEU B 1 103 ? 6.062 0.64 -1.9 1 96.56 103 LEU B C 1
ATOM 3647 O O . LEU B 1 103 ? 5.387 -0.365 -2.127 1 96.56 103 LEU B O 1
ATOM 3651 N N . THR B 1 104 ? 5.547 1.813 -1.9 1 98.25 104 THR B N 1
ATOM 3652 C CA . THR B 1 104 ? 4.129 2.027 -2.168 1 98.25 104 THR B CA 1
ATOM 3653 C C . THR B 1 104 ? 3.791 1.662 -3.609 1 98.25 104 THR B C 1
ATOM 3655 O O . THR B 1 104 ? 2.734 1.086 -3.877 1 98.25 104 THR B O 1
ATOM 3658 N N . THR B 1 105 ? 4.703 1.961 -4.555 1 98.19 105 THR B N 1
ATOM 3659 C CA . THR B 1 105 ? 4.445 1.618 -5.949 1 98.19 105 THR B CA 1
ATOM 3660 C C . THR B 1 105 ? 4.516 0.109 -6.156 1 98.19 105 THR B C 1
ATOM 3662 O O . THR B 1 105 ? 3.766 -0.448 -6.961 1 98.19 105 THR B O 1
ATOM 3665 N N . ILE B 1 106 ? 5.418 -0.541 -5.438 1 96.81 106 ILE B N 1
ATOM 3666 C CA . ILE B 1 106 ? 5.512 -1.992 -5.543 1 96.81 106 ILE B CA 1
ATOM 3667 C C . ILE B 1 106 ? 4.215 -2.629 -5.043 1 96.81 106 ILE B C 1
ATOM 3669 O O . ILE B 1 106 ? 3.713 -3.582 -5.641 1 96.81 106 ILE B O 1
ATOM 3673 N N . THR B 1 107 ? 3.672 -2.109 -3.941 1 97.88 107 THR B N 1
ATOM 3674 C CA . THR B 1 107 ? 2.402 -2.609 -3.428 1 97.88 107 THR B CA 1
ATOM 3675 C C . THR B 1 107 ? 1.316 -2.537 -4.496 1 97.88 107 THR B C 1
ATOM 3677 O O . THR B 1 107 ? 0.544 -3.482 -4.672 1 97.88 107 THR B O 1
ATOM 3680 N N . TYR B 1 108 ? 1.323 -1.454 -5.148 1 98.06 108 TYR B N 1
ATOM 3681 C CA . TYR B 1 108 ? 0.359 -1.228 -6.219 1 98.06 108 TYR B CA 1
ATOM 3682 C C . TYR B 1 108 ? 0.599 -2.184 -7.383 1 98.06 108 TYR B C 1
ATOM 3684 O O . TYR B 1 108 ? -0.347 -2.758 -7.93 1 98.06 108 TYR B O 1
ATOM 3692 N N . ASP B 1 109 ? 1.855 -2.391 -7.777 1 98 109 ASP B N 1
ATOM 3693 C CA . ASP B 1 109 ? 2.225 -3.33 -8.836 1 98 109 ASP B CA 1
ATOM 3694 C C . ASP B 1 109 ? 1.74 -4.742 -8.508 1 98 109 ASP B C 1
ATOM 3696 O O . ASP B 1 109 ? 1.148 -5.41 -9.359 1 98 109 ASP B O 1
ATOM 3700 N N . GLU B 1 110 ? 2.035 -5.102 -7.293 1 97.19 110 GLU B N 1
ATOM 3701 C CA . GLU B 1 110 ? 1.713 -6.469 -6.898 1 97.19 110 GLU B CA 1
ATOM 3702 C C . GLU B 1 110 ? 0.206 -6.711 -6.918 1 97.19 110 GLU B C 1
ATOM 3704 O O . GLU B 1 110 ? -0.248 -7.816 -7.215 1 97.19 110 GLU B O 1
ATOM 3709 N N . ASN B 1 111 ? -0.542 -5.719 -6.539 1 98.19 111 ASN B N 1
ATOM 3710 C CA . ASN B 1 111 ? -1.989 -5.863 -6.652 1 98.19 111 ASN B CA 1
ATOM 3711 C C . ASN B 1 111 ? -2.42 -6.09 -8.102 1 98.19 111 ASN B C 1
ATOM 3713 O O . ASN B 1 111 ? -3.309 -6.898 -8.367 1 98.19 111 ASN B O 1
ATOM 3717 N N . ARG B 1 112 ? -1.798 -5.348 -9.008 1 98.12 112 ARG B N 1
ATOM 3718 C CA . ARG B 1 112 ? -2.102 -5.512 -10.43 1 98.12 112 ARG B CA 1
ATOM 3719 C C . ARG B 1 112 ? -1.758 -6.918 -10.898 1 98.12 112 ARG B C 1
ATOM 3721 O O . ARG B 1 112 ? -2.514 -7.523 -11.664 1 98.12 112 ARG B O 1
ATOM 3728 N N . HIS B 1 113 ? -0.603 -7.418 -10.43 1 97.81 113 HIS B N 1
ATOM 3729 C CA . HIS B 1 113 ? -0.216 -8.781 -10.773 1 97.81 113 HIS B CA 1
ATOM 3730 C C . HIS B 1 113 ? -1.261 -9.789 -10.305 1 97.81 113 HIS B C 1
ATOM 3732 O O . HIS B 1 113 ? -1.629 -10.703 -11.055 1 97.81 113 HIS B O 1
ATOM 3738 N N . ASN B 1 114 ? -1.671 -9.594 -9.086 1 97.5 114 ASN B N 1
ATOM 3739 C CA . ASN B 1 114 ? -2.701 -10.461 -8.523 1 97.5 114 ASN B CA 1
ATOM 3740 C C . ASN B 1 114 ? -3.992 -10.391 -9.336 1 97.5 114 ASN B C 1
ATOM 3742 O O . ASN B 1 114 ? -4.602 -11.43 -9.617 1 97.5 114 ASN B O 1
ATOM 3746 N N . MET B 1 115 ? -4.363 -9.242 -9.766 1 97.31 115 MET B N 1
ATOM 3747 C CA . MET B 1 115 ? -5.57 -9.039 -10.562 1 97.31 115 MET B CA 1
ATOM 3748 C C . MET B 1 115 ? -5.449 -9.734 -11.914 1 97.31 115 MET B C 1
ATOM 3750 O O . MET B 1 115 ? -6.406 -10.352 -12.391 1 97.31 115 MET B O 1
ATOM 3754 N N . VAL B 1 116 ? -4.332 -9.609 -12.5 1 98.19 116 VAL B N 1
ATOM 3755 C CA . VAL B 1 116 ? -4.098 -10.234 -13.797 1 98.19 116 VAL B CA 1
ATOM 3756 C C . VAL B 1 116 ? -4.254 -11.75 -13.688 1 98.19 116 VAL B C 1
ATOM 3758 O O . VAL B 1 116 ? -4.867 -12.383 -14.547 1 98.19 116 VAL B O 1
ATOM 3761 N N . CYS B 1 117 ? -3.729 -12.32 -12.609 1 98.31 117 CYS B N 1
ATOM 3762 C CA . CYS B 1 117 ? -3.891 -13.75 -12.391 1 98.31 117 CYS B CA 1
ATOM 3763 C C . CYS B 1 117 ? -5.363 -14.125 -12.297 1 98.31 117 CYS B C 1
ATOM 3765 O O . CYS B 1 117 ? -5.82 -15.055 -12.977 1 98.31 117 CYS B O 1
ATOM 3767 N N . GLY B 1 118 ? -6.09 -13.398 -11.5 1 98.31 118 GLY B N 1
ATOM 3768 C CA . GLY B 1 118 ? -7.508 -13.68 -11.336 1 98.31 118 GLY B CA 1
ATOM 3769 C C . GLY B 1 118 ? -8.297 -13.555 -12.633 1 98.31 118 GLY B C 1
ATOM 3770 O O . GLY B 1 118 ? -9.117 -14.422 -12.945 1 98.31 118 GLY B O 1
ATOM 3771 N N . LEU B 1 119 ? -8.031 -12.5 -13.359 1 98.25 119 LEU B N 1
ATOM 3772 C CA . LEU B 1 119 ? -8.719 -12.258 -14.617 1 98.25 119 LEU B CA 1
ATOM 3773 C C . LEU B 1 119 ? -8.383 -13.344 -15.641 1 98.25 119 LEU B C 1
ATOM 3775 O O . LEU B 1 119 ? -9.258 -13.797 -16.375 1 98.25 119 LEU B O 1
ATOM 3779 N N . ALA B 1 120 ? -7.113 -13.781 -15.656 1 98.62 120 ALA B N 1
ATOM 3780 C CA . ALA B 1 120 ? -6.688 -14.836 -16.578 1 98.62 120 ALA B CA 1
ATOM 3781 C C . ALA B 1 120 ? -7.391 -16.156 -16.266 1 98.62 120 ALA B C 1
ATOM 3783 O O . ALA B 1 120 ? -7.918 -16.812 -17.156 1 98.62 120 ALA B O 1
ATOM 3784 N N . ILE B 1 121 ? -7.426 -16.484 -15 1 98.75 121 ILE B N 1
ATOM 3785 C CA . ILE B 1 121 ? -8.07 -17.719 -14.57 1 98.75 121 ILE B CA 1
ATOM 3786 C C . ILE B 1 121 ? -9.555 -17.688 -14.914 1 98.75 121 ILE B C 1
ATOM 3788 O O . ILE B 1 121 ? -10.086 -18.625 -15.516 1 98.75 121 ILE B O 1
ATOM 3792 N N . ASP B 1 122 ? -10.156 -16.562 -14.578 1 97.94 122 ASP B N 1
ATOM 3793 C CA . ASP B 1 122 ? -11.586 -16.391 -14.812 1 97.94 122 ASP B CA 1
ATOM 3794 C C . ASP B 1 122 ? -11.906 -16.4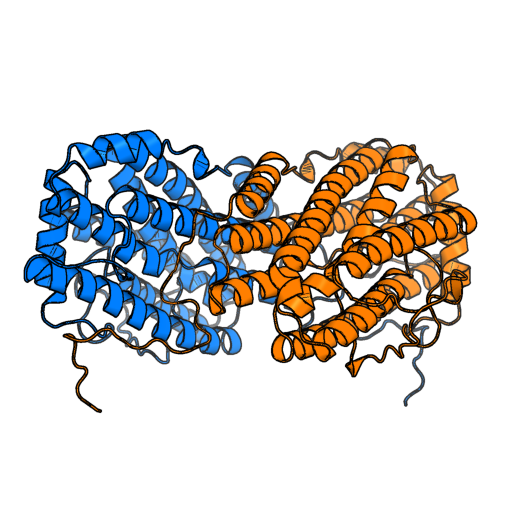53 -16.297 1 97.94 122 ASP B C 1
ATOM 3796 O O . ASP B 1 122 ? -12.938 -17.016 -16.703 1 97.94 122 ASP B O 1
ATOM 3800 N N . SER B 1 123 ? -11.062 -15.914 -17.109 1 98.06 123 SER B N 1
ATOM 3801 C CA . SER B 1 123 ? -11.281 -15.867 -18.547 1 98.06 123 SER B CA 1
ATOM 3802 C C . SER B 1 123 ? -11.094 -17.234 -19.188 1 98.06 123 SER B C 1
ATOM 3804 O O . SER B 1 123 ? -11.805 -17.594 -20.125 1 98.06 123 SER B O 1
ATOM 3806 N N . MET B 1 124 ? -10.195 -18.031 -18.672 1 98.5 124 MET B N 1
ATOM 3807 C CA . MET B 1 124 ? -9.867 -19.328 -19.281 1 98.5 124 MET B CA 1
ATOM 3808 C C . MET B 1 124 ? -10.773 -20.422 -18.734 1 98.5 124 MET B C 1
ATOM 3810 O O . MET B 1 124 ? -11.195 -21.312 -19.469 1 98.5 124 MET B O 1
ATOM 3814 N N . MET B 1 125 ? -11.062 -20.375 -17.438 1 98.12 125 MET B N 1
ATOM 3815 C CA . MET B 1 125 ? -11.859 -21.406 -16.781 1 98.12 125 MET B CA 1
ATOM 3816 C C . MET B 1 125 ? -12.617 -20.828 -15.586 1 98.12 125 MET B C 1
ATOM 3818 O O . MET B 1 125 ? -12.234 -21.047 -14.438 1 98.12 125 MET B O 1
ATOM 3822 N N . LYS B 1 126 ? -13.703 -20.203 -15.883 1 95.88 126 LYS B N 1
ATOM 3823 C CA . LYS B 1 126 ? -14.5 -19.547 -14.852 1 95.88 126 LYS B CA 1
ATOM 3824 C C . LYS B 1 126 ? -14.867 -20.516 -13.742 1 95.88 126 LYS B C 1
ATOM 3826 O O . LYS B 1 126 ? -15.281 -21.656 -14.008 1 95.88 126 LYS B O 1
ATOM 3831 N N . GLY B 1 127 ? -14.664 -20.078 -12.492 1 95.88 127 GLY B N 1
ATOM 3832 C CA . GLY B 1 127 ? -15.023 -20.891 -11.336 1 95.88 127 GLY B CA 1
ATOM 3833 C C . GLY B 1 127 ? -13.867 -21.719 -10.812 1 95.88 127 GLY B C 1
ATOM 3834 O O . GLY B 1 127 ? -13.93 -22.25 -9.703 1 95.88 127 GLY B O 1
ATOM 3835 N N . PHE B 1 128 ? -12.773 -21.969 -11.594 1 97.69 128 PHE B N 1
ATOM 3836 C CA . PHE B 1 128 ? -11.617 -22.766 -11.188 1 97.69 128 PHE B CA 1
ATOM 3837 C C . PHE B 1 128 ? -10.852 -22.062 -10.07 1 97.69 128 PHE B C 1
ATOM 3839 O O . PHE B 1 128 ? -10.648 -20.844 -10.125 1 97.69 128 PHE B O 1
ATOM 3846 N N . PRO B 1 129 ? -10.445 -22.719 -9.023 1 97 129 PRO B N 1
ATOM 3847 C CA . PRO B 1 129 ? -10.672 -24.156 -8.828 1 97 129 PRO B CA 1
ATOM 3848 C C . PRO B 1 129 ? -11.844 -24.438 -7.891 1 97 129 PRO B C 1
ATOM 3850 O O . PRO B 1 129 ? -12.297 -25.578 -7.793 1 97 129 PRO B O 1
ATOM 3853 N N . PHE B 1 130 ? -12.359 -23.391 -7.297 1 95 130 PHE B N 1
ATOM 3854 C CA . PHE B 1 130 ? -13.242 -23.625 -6.16 1 95 130 PHE B CA 1
ATOM 3855 C C . PHE B 1 130 ? -14.625 -24.062 -6.625 1 95 130 PHE B C 1
ATOM 3857 O O . PHE B 1 130 ? -15.266 -24.891 -5.98 1 95 130 PHE B O 1
ATOM 3864 N N . ASP B 1 131 ? -15.141 -23.5 -7.625 1 95.56 131 ASP B N 1
ATOM 3865 C CA . ASP B 1 131 ? -16.438 -23.859 -8.203 1 95.56 131 ASP B CA 1
ATOM 3866 C C . ASP B 1 131 ? -16.25 -24.672 -9.477 1 95.56 131 ASP B C 1
ATOM 3868 O O . ASP B 1 131 ? -17 -24.516 -10.445 1 95.56 131 ASP B O 1
ATOM 3872 N N . PHE B 1 132 ? -15.234 -25.453 -9.523 1 96.81 132 PHE B N 1
ATOM 3873 C CA . PHE B 1 132 ? -14.844 -26.281 -10.664 1 96.81 132 PHE B CA 1
ATOM 3874 C C . PHE B 1 132 ? -15.289 -27.719 -10.477 1 96.81 132 PHE B C 1
ATOM 3876 O O . PHE B 1 132 ? -15.172 -28.266 -9.375 1 96.81 132 PHE B O 1
ATOM 3883 N N . LYS B 1 133 ? -15.953 -28.344 -11.422 1 97.31 133 LYS B N 1
ATOM 3884 C CA . LYS B 1 133 ? -16.344 -29.75 -11.406 1 97.31 133 LYS B CA 1
ATOM 3885 C C . LYS B 1 133 ? -15.453 -30.578 -12.312 1 97.31 133 LYS B C 1
ATOM 3887 O O . LYS B 1 133 ? -15.68 -30.641 -13.523 1 97.31 133 LYS B O 1
ATOM 3892 N N . PRO B 1 134 ? -14.508 -31.281 -11.68 1 97.88 134 PRO B N 1
ATOM 3893 C CA . PRO B 1 134 ? -13.617 -32.094 -12.508 1 97.88 134 PRO B CA 1
ATOM 3894 C C . PRO B 1 134 ? -14.352 -33.188 -13.273 1 97.88 134 PRO B C 1
ATOM 3896 O O . PRO B 1 134 ? -15.289 -33.781 -12.75 1 97.88 134 PRO B O 1
ATOM 3899 N N . GLN B 1 135 ? -13.891 -33.438 -14.477 1 98.25 135 GLN B N 1
ATOM 3900 C CA . GLN B 1 135 ? -14.547 -34.438 -15.32 1 98.25 135 GLN B CA 1
ATOM 3901 C C . GLN B 1 135 ? -13.758 -35.75 -15.359 1 98.25 135 GLN B C 1
ATOM 3903 O O . GLN B 1 135 ? -14.258 -36.75 -15.82 1 98.25 135 GLN B O 1
ATOM 3908 N N . ASP B 1 136 ? -12.547 -35.781 -14.914 1 98.19 136 ASP B N 1
ATOM 3909 C CA . ASP B 1 136 ? -11.711 -36.969 -14.812 1 98.19 136 ASP B CA 1
ATOM 3910 C C . ASP B 1 136 ? -10.625 -36.781 -13.75 1 98.19 136 ASP B C 1
ATOM 3912 O O . ASP B 1 136 ? -10.609 -35.781 -13.031 1 98.19 136 ASP B O 1
ATOM 3916 N N . ASP B 1 137 ? -9.805 -37.75 -13.695 1 98.12 137 ASP B N 1
ATOM 3917 C CA . ASP B 1 137 ? -8.805 -37.781 -12.633 1 98.12 137 ASP B CA 1
ATOM 3918 C C . ASP B 1 137 ? -7.762 -36.688 -12.828 1 98.12 137 ASP B C 1
ATOM 3920 O O . ASP B 1 137 ? -7.277 -36.094 -11.852 1 98.12 137 ASP B O 1
ATOM 3924 N N . LEU B 1 138 ? -7.379 -36.375 -14.016 1 98.44 138 LEU B N 1
ATOM 3925 C CA . LEU B 1 138 ? -6.395 -35.344 -14.297 1 98.44 138 LEU B CA 1
ATOM 3926 C C . LEU B 1 138 ? -6.898 -33.969 -13.836 1 98.44 138 LEU B C 1
ATOM 3928 O O . LEU B 1 138 ? -6.164 -33.219 -13.188 1 98.44 138 LEU B O 1
ATOM 3932 N N . GLU B 1 139 ? -8.164 -33.719 -14.141 1 98.5 139 GLU B N 1
ATOM 3933 C CA . GLU B 1 139 ? -8.758 -32.438 -13.742 1 98.5 139 GLU B CA 1
ATOM 3934 C C . GLU B 1 139 ? -8.852 -32.312 -12.227 1 98.5 139 GLU B C 1
ATOM 3936 O O . GLU B 1 139 ? -8.586 -31.266 -11.664 1 98.5 139 GLU B O 1
ATOM 3941 N N . ARG B 1 140 ? -9.227 -33.406 -11.625 1 98.31 140 ARG B N 1
ATOM 3942 C CA . ARG B 1 140 ? -9.336 -33.406 -10.172 1 98.31 140 ARG B CA 1
ATOM 3943 C C . ARG B 1 140 ? -7.98 -33.156 -9.516 1 98.31 140 ARG B C 1
ATOM 3945 O O . ARG B 1 140 ? -7.871 -32.312 -8.609 1 98.31 140 ARG B O 1
ATOM 3952 N N . LYS B 1 141 ? -7.012 -33.812 -10.023 1 98.62 141 LYS B N 1
ATOM 3953 C CA . LYS B 1 141 ? -5.668 -33.688 -9.469 1 98.62 141 LYS B CA 1
ATOM 3954 C C . LYS B 1 141 ? -5.094 -32.312 -9.75 1 98.62 141 LYS B C 1
ATOM 3956 O O . LYS B 1 141 ? -4.367 -31.75 -8.922 1 98.62 141 LYS B O 1
ATOM 3961 N N . ALA B 1 142 ? -5.434 -31.703 -10.883 1 98.69 142 ALA B N 1
ATOM 3962 C CA . ALA B 1 142 ? -5 -30.344 -11.195 1 98.69 142 ALA B CA 1
ATOM 3963 C C . ALA B 1 142 ? -5.586 -29.344 -10.203 1 98.69 142 ALA B C 1
ATOM 3965 O O . ALA B 1 142 ? -4.875 -28.469 -9.703 1 98.69 142 ALA B O 1
ATOM 3966 N N . ALA B 1 143 ? -6.871 -29.516 -9.93 1 98.69 143 ALA B N 1
ATOM 3967 C CA . ALA B 1 143 ? -7.52 -28.641 -8.969 1 98.69 143 ALA B CA 1
ATOM 3968 C C . ALA B 1 143 ? -6.883 -28.766 -7.586 1 98.69 143 ALA B C 1
ATOM 3970 O O . ALA B 1 143 ? -6.621 -27.766 -6.914 1 98.69 143 ALA B O 1
ATOM 3971 N N . LEU B 1 144 ? -6.578 -29.984 -7.203 1 98.38 144 LEU B N 1
ATOM 3972 C CA . LEU B 1 1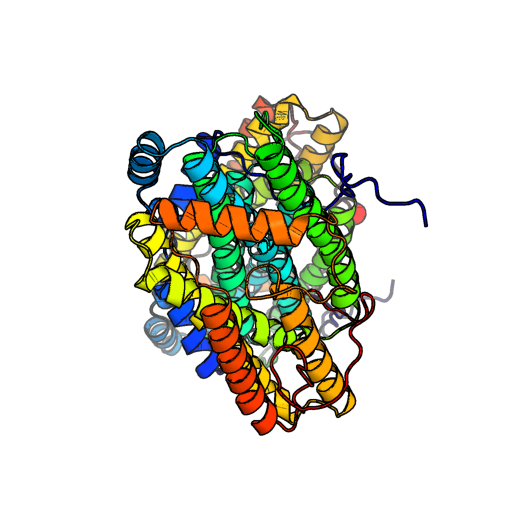44 ? -5.984 -30.234 -5.895 1 98.38 144 LEU B CA 1
ATOM 3973 C C . LEU B 1 144 ? -4.555 -29.703 -5.836 1 98.38 144 LEU B C 1
ATOM 3975 O O . LEU B 1 144 ? -4.113 -29.219 -4.793 1 98.38 144 LEU B O 1
ATOM 3979 N N . ASN B 1 145 ? -3.797 -29.812 -6.941 1 97.88 145 ASN B N 1
ATOM 3980 C CA . ASN B 1 145 ? -2.475 -29.203 -7.004 1 97.88 145 ASN B CA 1
ATOM 3981 C C . ASN B 1 145 ? -2.527 -27.719 -6.652 1 97.88 145 ASN B C 1
ATOM 3983 O O . ASN B 1 145 ? -1.708 -27.234 -5.871 1 97.88 145 ASN B O 1
ATOM 3987 N N . VAL B 1 146 ? -3.488 -27.016 -7.242 1 98.25 146 VAL B N 1
ATOM 3988 C CA . VAL B 1 146 ? -3.617 -25.578 -7.035 1 98.25 146 VAL B CA 1
ATOM 3989 C C . VAL B 1 146 ? -3.965 -25.281 -5.574 1 98.25 146 VAL B C 1
ATOM 3991 O O . VAL B 1 146 ? -3.311 -24.469 -4.922 1 98.25 146 VAL B O 1
ATOM 3994 N N . GLU B 1 147 ? -4.914 -25.984 -5.066 1 98.12 147 GLU B N 1
ATOM 3995 C CA . GLU B 1 147 ? -5.387 -25.75 -3.707 1 98.12 147 GLU B CA 1
ATOM 3996 C C . GLU B 1 147 ? -4.289 -26.031 -2.684 1 98.12 147 GLU B C 1
ATOM 3998 O O . GLU B 1 147 ? -4.129 -25.281 -1.72 1 98.12 147 GLU B O 1
ATOM 4003 N N . TRP B 1 148 ? -3.57 -27.062 -2.912 1 96.12 148 TRP B N 1
ATOM 4004 C CA . TRP B 1 148 ? -2.523 -27.406 -1.957 1 96.12 148 TRP B CA 1
ATOM 4005 C C . TRP B 1 148 ? -1.323 -26.484 -2.107 1 96.12 148 TRP B C 1
ATOM 4007 O O . TRP B 1 148 ? -0.587 -26.25 -1.146 1 96.12 148 TRP B O 1
ATOM 4017 N N . THR B 1 149 ? -1.068 -25.953 -3.311 1 95.62 149 THR B N 1
ATOM 4018 C CA . THR B 1 149 ? -0.099 -24.875 -3.463 1 95.62 149 THR B CA 1
ATOM 4019 C C . THR B 1 149 ? -0.499 -23.656 -2.621 1 95.62 149 THR B C 1
ATOM 4021 O O . THR B 1 149 ? 0.323 -23.109 -1.885 1 95.62 149 THR B O 1
ATOM 4024 N N . TRP B 1 150 ? -1.78 -23.297 -2.652 1 97 150 TRP B N 1
ATOM 4025 C CA . TRP B 1 150 ? -2.262 -22.141 -1.894 1 97 150 TRP B CA 1
ATOM 4026 C C . TRP B 1 150 ? -2.246 -22.438 -0.397 1 97 150 TRP B C 1
ATOM 4028 O O . TRP B 1 150 ? -2.037 -21.531 0.416 1 97 150 TRP B O 1
ATOM 4038 N N . TYR B 1 151 ? -2.436 -23.703 -0.043 1 95.69 151 TYR B N 1
ATOM 4039 C CA . TYR B 1 151 ? -2.27 -24.094 1.355 1 95.69 151 TYR B CA 1
ATOM 4040 C C . TYR B 1 151 ? -0.859 -23.781 1.841 1 95.69 151 TYR B C 1
ATOM 4042 O O . TYR B 1 151 ? -0.673 -23.281 2.957 1 95.69 151 TYR B O 1
ATOM 4050 N N . ASN B 1 152 ? 0.107 -24.156 1.054 1 92.19 152 ASN B N 1
ATOM 4051 C CA . ASN B 1 152 ? 1.475 -23.781 1.39 1 92.19 152 ASN B CA 1
ATOM 4052 C C . ASN B 1 152 ? 1.632 -22.266 1.471 1 92.19 152 ASN B C 1
ATOM 4054 O O . ASN B 1 152 ? 2.348 -21.75 2.336 1 92.19 152 ASN B O 1
ATOM 4058 N N . GLY B 1 153 ? 0.986 -21.531 0.545 1 92.75 153 GLY B N 1
ATOM 4059 C CA . GLY B 1 153 ? 0.977 -20.078 0.642 1 92.75 153 GLY B CA 1
ATOM 4060 C C . GLY B 1 153 ? 0.504 -19.562 1.992 1 92.75 153 GLY B C 1
ATOM 4061 O O . GLY B 1 153 ? 1.1 -18.656 2.561 1 92.75 153 GLY B O 1
ATOM 4062 N N . ALA B 1 154 ? -0.519 -20.172 2.521 1 94.88 154 ALA B N 1
ATOM 4063 C CA . ALA B 1 154 ? -1.056 -19.797 3.828 1 94.88 154 ALA B CA 1
ATOM 4064 C C . ALA B 1 154 ? -0.03 -20.031 4.934 1 94.88 154 ALA B C 1
ATOM 4066 O O . ALA B 1 154 ? 0.087 -19.234 5.859 1 94.88 154 ALA B O 1
ATOM 4067 N N . ARG B 1 155 ? 0.625 -21.125 4.793 1 90.19 155 ARG B N 1
ATOM 4068 C CA . ARG B 1 155 ? 1.678 -21.422 5.758 1 90.19 155 ARG B CA 1
ATOM 4069 C C . ARG B 1 155 ? 2.793 -20.375 5.684 1 90.19 155 ARG B C 1
ATOM 4071 O O . ARG B 1 155 ? 3.309 -19.938 6.715 1 90.19 155 ARG B O 1
ATOM 4078 N N . TYR B 1 156 ? 3.127 -20.016 4.496 1 87.19 156 TYR B N 1
ATOM 4079 C CA . TYR B 1 156 ? 4.195 -19.047 4.305 1 87.19 156 TYR B CA 1
ATOM 4080 C C . TYR B 1 156 ? 3.785 -17.672 4.82 1 87.19 156 TYR B C 1
ATOM 4082 O O . TYR B 1 156 ? 4.617 -16.922 5.32 1 87.19 156 TYR B O 1
ATOM 4090 N N . TRP B 1 157 ? 2.512 -17.344 4.676 1 91.69 157 TRP B N 1
ATOM 4091 C CA . TRP B 1 157 ? 2.01 -16.094 5.215 1 91.69 157 TRP B CA 1
ATOM 4092 C C . TRP B 1 157 ? 2.238 -16.016 6.723 1 91.69 157 TRP B C 1
ATOM 4094 O O . TRP B 1 157 ? 2.703 -14.992 7.234 1 91.69 157 TRP B O 1
ATOM 4104 N N . LYS B 1 158 ? 1.976 -17.078 7.445 1 90.25 158 LYS B N 1
ATOM 4105 C CA . LYS B 1 158 ? 2.225 -17.125 8.883 1 90.25 158 LYS B CA 1
ATOM 4106 C C . LYS B 1 158 ? 3.705 -16.938 9.195 1 90.25 158 LYS B C 1
ATOM 4108 O O . LYS B 1 158 ? 4.062 -16.203 10.117 1 90.25 158 LYS B O 1
ATOM 4113 N N . ALA B 1 159 ? 4.5 -17.578 8.398 1 86.31 159 ALA B N 1
ATOM 4114 C CA . ALA B 1 159 ? 5.941 -17.453 8.578 1 86.31 159 ALA B CA 1
ATOM 4115 C C . ALA B 1 159 ? 6.406 -16.016 8.328 1 86.31 159 ALA B C 1
ATOM 4117 O O . ALA B 1 159 ? 7.301 -15.523 9.016 1 86.31 159 ALA B O 1
ATOM 4118 N N . TYR B 1 160 ? 5.852 -15.375 7.355 1 87.56 160 TYR B N 1
ATOM 4119 C CA . TYR B 1 160 ? 6.191 -13.992 7.059 1 87.56 160 TYR B CA 1
ATOM 4120 C C . TYR B 1 160 ? 5.867 -13.086 8.242 1 87.56 160 TYR B C 1
ATOM 4122 O O . TYR B 1 160 ? 6.66 -12.211 8.602 1 87.56 160 TYR B O 1
ATOM 4130 N N . LEU B 1 161 ? 4.695 -13.273 8.797 1 90.25 161 LEU B N 1
ATOM 4131 C CA . LEU B 1 161 ? 4.289 -12.445 9.93 1 90.25 161 LEU B CA 1
ATOM 4132 C C . LEU B 1 161 ? 5.27 -12.594 11.094 1 90.25 161 LEU B C 1
ATOM 4134 O O . LEU B 1 161 ? 5.598 -11.609 11.758 1 90.25 161 LEU B O 1
ATOM 4138 N N . ASP B 1 162 ? 5.785 -13.734 11.258 1 87.31 162 ASP B N 1
ATOM 4139 C CA . ASP B 1 162 ? 6.781 -13.969 12.305 1 87.31 162 ASP B CA 1
ATOM 4140 C C . ASP B 1 162 ? 8.109 -13.305 11.945 1 87.31 162 ASP B C 1
ATOM 4142 O O . ASP B 1 162 ? 8.758 -12.695 12.805 1 87.31 162 ASP B O 1
ATOM 4146 N N . ALA B 1 163 ? 8.508 -13.445 10.727 1 83.25 163 ALA B N 1
ATOM 4147 C CA . ALA B 1 163 ? 9.758 -12.852 10.258 1 83.25 163 ALA B CA 1
ATOM 4148 C C . ALA B 1 163 ? 9.695 -11.328 10.312 1 83.25 163 ALA B C 1
ATOM 4150 O O . ALA B 1 163 ? 10.688 -10.68 10.656 1 83.25 163 ALA B O 1
ATOM 4151 N N . TYR B 1 164 ? 8.586 -10.781 9.938 1 86.31 164 TYR B N 1
ATOM 4152 C CA . TYR B 1 164 ? 8.359 -9.336 9.93 1 86.31 164 TYR B CA 1
ATOM 4153 C C . TYR B 1 164 ? 8.648 -8.734 11.305 1 86.31 164 TYR B C 1
ATOM 4155 O O . TYR B 1 164 ? 9.188 -7.633 11.406 1 86.31 164 TYR B O 1
ATOM 4163 N N . LYS B 1 165 ? 8.328 -9.461 12.289 1 84.94 165 LYS B N 1
ATOM 4164 C CA . LYS B 1 165 ? 8.531 -8.984 13.656 1 84.94 165 LYS B CA 1
ATOM 4165 C C . LYS B 1 165 ? 9.984 -9.125 14.078 1 84.94 165 LYS B C 1
ATOM 4167 O O . LYS B 1 165 ? 10.484 -8.328 14.883 1 84.94 165 LYS B O 1
ATOM 4172 N N . LYS B 1 166 ? 10.641 -10.023 13.438 1 81.12 166 LYS B N 1
ATOM 4173 C CA . LYS B 1 166 ? 11.969 -10.422 13.914 1 81.12 166 LYS B CA 1
ATOM 4174 C C . LYS B 1 166 ? 13.062 -9.672 13.164 1 81.12 166 LYS B C 1
ATOM 4176 O O . LYS B 1 166 ? 14.078 -9.289 13.758 1 81.12 166 LYS B O 1
ATOM 4181 N N . TYR B 1 167 ? 12.922 -9.461 11.875 1 78.12 167 TYR B N 1
ATOM 4182 C CA . TYR B 1 167 ? 14.039 -9 11.055 1 78.12 167 TYR B CA 1
ATOM 4183 C C . TYR B 1 167 ? 13.867 -7.539 10.664 1 78.12 167 TYR B C 1
ATOM 4185 O O . TYR B 1 167 ? 12.742 -7.047 10.555 1 78.12 167 TYR B O 1
ATOM 4193 N N . THR B 1 168 ? 15.047 -6.984 10.406 1 76.62 168 THR B N 1
ATOM 4194 C CA . THR B 1 168 ? 15.062 -5.609 9.922 1 76.62 168 THR B CA 1
ATOM 4195 C C . THR B 1 168 ? 14.758 -5.555 8.43 1 76.62 168 THR B C 1
ATOM 4197 O O . THR B 1 168 ? 14.852 -6.57 7.738 1 76.62 168 THR B O 1
ATOM 4200 N N . LEU B 1 169 ? 14.398 -4.359 7.996 1 74.69 169 LEU B N 1
ATOM 4201 C CA . LEU B 1 169 ? 13.922 -4.18 6.629 1 74.69 169 LEU B CA 1
ATOM 4202 C C . LEU B 1 169 ? 15.023 -4.512 5.625 1 74.69 169 LEU B C 1
ATOM 4204 O O . LEU B 1 169 ? 14.742 -5.035 4.543 1 74.69 169 LEU B O 1
ATOM 4208 N N . ASP B 1 170 ? 16.203 -4.215 5.941 1 71.44 170 ASP B N 1
ATOM 4209 C CA . ASP B 1 170 ? 17.297 -4.473 5.008 1 71.44 170 ASP B CA 1
ATOM 4210 C C . ASP B 1 170 ? 17.422 -5.969 4.723 1 71.44 170 ASP B C 1
ATOM 4212 O O . ASP B 1 170 ? 17.656 -6.367 3.58 1 71.44 170 ASP B O 1
ATOM 4216 N N . VAL B 1 171 ? 17.25 -6.762 5.715 1 71.69 171 VAL B N 1
ATOM 4217 C CA . VAL B 1 171 ? 17.328 -8.211 5.57 1 71.69 171 VAL B CA 1
ATOM 4218 C C . VAL B 1 171 ? 16.125 -8.711 4.773 1 71.69 171 VAL B C 1
ATOM 4220 O O . VAL B 1 171 ? 16.266 -9.547 3.873 1 71.69 171 VAL B O 1
ATOM 4223 N N . LEU B 1 172 ? 14.992 -8.094 5.074 1 73.44 172 LEU B N 1
ATOM 4224 C CA . LEU B 1 172 ? 13.773 -8.5 4.395 1 73.44 172 LEU B CA 1
ATOM 4225 C C . LEU B 1 172 ? 13.844 -8.188 2.902 1 73.44 172 LEU B C 1
ATOM 4227 O O . LEU B 1 172 ? 13.508 -9.031 2.068 1 73.44 172 LEU B O 1
ATOM 4231 N N . PHE B 1 173 ? 14.438 -7.117 2.582 1 74.94 173 PHE B N 1
ATOM 4232 C CA . PHE B 1 173 ? 14.453 -6.672 1.192 1 74.94 173 PHE B CA 1
ATOM 4233 C C . PHE B 1 173 ? 15.5 -7.441 0.391 1 74.94 173 PHE B C 1
ATOM 4235 O O . PHE B 1 173 ? 15.305 -7.715 -0.794 1 74.94 173 PHE B O 1
ATOM 4242 N N . THR B 1 174 ? 16.562 -7.812 0.989 1 70.06 174 THR B N 1
ATOM 4243 C CA . THR B 1 174 ? 17.594 -8.562 0.285 1 70.06 174 THR B CA 1
ATOM 4244 C C . THR B 1 174 ? 17.094 -9.969 -0.06 1 70.06 174 THR B C 1
ATOM 4246 O O . THR B 1 174 ? 17.422 -10.5 -1.124 1 70.06 174 THR B O 1
ATOM 4249 N N . SER B 1 175 ? 16.188 -10.414 0.652 1 68.44 175 SER B N 1
ATOM 4250 C CA . SER B 1 175 ? 15.602 -11.727 0.393 1 68.44 175 SER B CA 1
ATOM 4251 C C . SER B 1 175 ? 14.703 -11.695 -0.837 1 68.44 175 SER B C 1
ATOM 4253 O O . SER B 1 175 ? 14.547 -12.703 -1.523 1 68.44 175 SER B O 1
ATOM 4255 N N . PHE B 1 176 ? 14.312 -10.492 -1.107 1 78.75 176 PHE B N 1
ATOM 4256 C CA . PHE B 1 176 ? 13.414 -10.32 -2.242 1 78.75 176 PHE B CA 1
ATOM 4257 C C . PHE B 1 176 ? 14.188 -10.359 -3.555 1 78.75 176 PHE B C 1
ATOM 4259 O O . PHE B 1 176 ? 13.609 -10.617 -4.613 1 78.75 176 PHE B O 1
ATOM 4266 N N . MET B 1 177 ? 15.453 -10.312 -3.512 1 80.44 177 MET B N 1
ATOM 4267 C CA . MET B 1 177 ? 16.281 -10.148 -4.707 1 80.44 177 MET B CA 1
ATOM 4268 C C . MET B 1 177 ? 16.172 -11.375 -5.609 1 80.44 177 MET B C 1
ATOM 4270 O O . MET B 1 177 ? 16 -11.242 -6.82 1 80.44 177 MET B O 1
ATOM 4274 N N . MET B 1 178 ? 16.219 -12.523 -5.055 1 79 178 MET B N 1
ATOM 4275 C CA . MET B 1 178 ? 16.141 -13.742 -5.855 1 79 178 MET B CA 1
ATOM 4276 C C . MET B 1 178 ? 14.789 -13.875 -6.539 1 79 178 MET B C 1
ATOM 4278 O O . MET B 1 178 ? 14.711 -14.258 -7.707 1 79 178 MET B O 1
ATOM 4282 N N . GLY B 1 179 ? 13.773 -13.523 -5.746 1 81.56 179 GLY B N 1
ATOM 4283 C CA . GLY B 1 179 ? 12.438 -13.586 -6.309 1 81.56 179 GLY B CA 1
ATOM 4284 C C . GLY B 1 179 ? 12.234 -12.656 -7.488 1 81.56 179 GLY B C 1
ATOM 4285 O O . GLY B 1 179 ? 11.672 -13.055 -8.508 1 81.56 179 GLY B O 1
ATOM 4286 N N . GLU B 1 180 ? 12.75 -11.539 -7.352 1 87.38 180 GLU B N 1
ATOM 4287 C CA . GLU B 1 180 ? 12.578 -10.539 -8.406 1 87.38 180 GLU B CA 1
ATOM 4288 C C . GLU B 1 180 ? 13.398 -10.906 -9.648 1 87.38 180 GLU B C 1
ATOM 4290 O O . GLU B 1 180 ? 12.953 -10.68 -10.773 1 87.38 180 GLU B O 1
ATOM 4295 N N . ALA B 1 181 ? 14.609 -11.438 -9.383 1 84.31 181 ALA B N 1
ATOM 4296 C CA . ALA B 1 181 ? 15.422 -11.891 -10.516 1 84.31 181 ALA B CA 1
ATOM 4297 C C . ALA B 1 181 ? 14.719 -13.023 -11.266 1 84.31 181 ALA B C 1
ATOM 4299 O O . ALA B 1 181 ? 14.68 -13.016 -12.5 1 84.31 181 ALA B O 1
ATOM 4300 N N . ALA B 1 182 ? 14.203 -13.898 -10.516 1 82.81 182 ALA B N 1
ATOM 4301 C CA . ALA B 1 182 ? 13.492 -15.031 -11.102 1 82.81 182 ALA B CA 1
ATOM 4302 C C . ALA B 1 182 ? 12.25 -14.562 -11.859 1 82.81 182 ALA B C 1
ATOM 4304 O O . ALA B 1 182 ? 11.984 -15.016 -12.977 1 82.81 182 ALA B O 1
ATOM 4305 N N . ALA B 1 183 ? 11.523 -13.695 -11.266 1 87.56 183 ALA B N 1
ATOM 4306 C CA . ALA B 1 183 ? 10.305 -13.18 -11.883 1 87.56 183 ALA B CA 1
ATOM 4307 C C . ALA B 1 183 ? 10.609 -12.469 -13.195 1 87.56 183 ALA B C 1
ATOM 4309 O O . ALA B 1 183 ? 9.922 -12.672 -14.203 1 87.56 183 ALA B O 1
ATOM 4310 N N . THR B 1 184 ? 11.641 -11.68 -13.211 1 89.56 184 THR B N 1
ATOM 4311 C CA . THR B 1 184 ? 12.047 -10.984 -14.43 1 89.56 184 THR B CA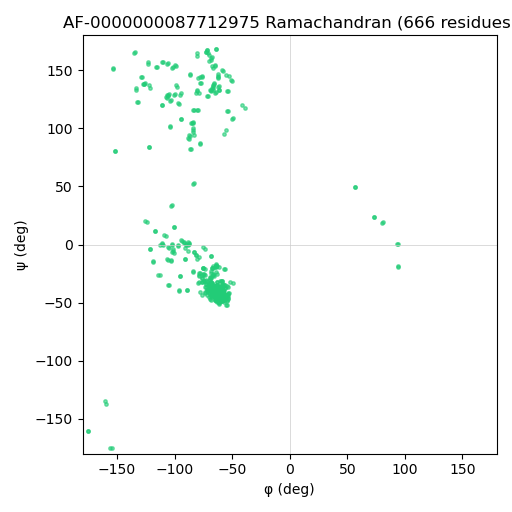 1
ATOM 4312 C C . THR B 1 184 ? 12.344 -11.977 -15.547 1 89.56 184 THR B C 1
ATOM 4314 O O . THR B 1 184 ? 11.914 -11.789 -16.688 1 89.56 184 THR B O 1
ATOM 4317 N N . THR B 1 185 ? 12.961 -13.016 -15.195 1 87.19 185 THR B N 1
ATOM 4318 C CA . THR B 1 185 ? 13.328 -14.031 -16.172 1 87.19 185 THR B CA 1
ATOM 4319 C C . THR B 1 185 ? 12.094 -14.742 -16.719 1 87.19 185 THR B C 1
ATOM 4321 O O . THR B 1 185 ? 11.93 -14.891 -17.922 1 87.19 185 THR B O 1
ATOM 4324 N N . VAL B 1 186 ? 11.227 -15.148 -15.82 1 89.12 186 VAL B N 1
ATOM 4325 C CA . VAL B 1 186 ? 10.031 -15.891 -16.188 1 89.12 186 VAL B CA 1
ATOM 4326 C C . VAL B 1 186 ? 9.156 -15.047 -17.109 1 89.12 186 VAL B C 1
ATOM 4328 O O . VAL B 1 186 ? 8.805 -15.477 -18.219 1 89.12 186 VAL B O 1
ATOM 4331 N N . PHE B 1 187 ? 8.898 -13.867 -16.75 1 94.94 187 PHE B N 1
ATOM 4332 C CA . PHE B 1 187 ? 7.93 -13.055 -17.484 1 94.94 187 PHE B CA 1
ATOM 4333 C C . PHE B 1 187 ? 8.531 -12.547 -18.781 1 94.94 187 PHE B C 1
ATOM 4335 O O . PHE B 1 187 ? 7.82 -12.398 -19.781 1 94.94 187 PHE B O 1
ATOM 4342 N N . THR B 1 188 ? 9.836 -12.297 -18.797 1 93.69 188 THR B N 1
ATOM 4343 C CA . THR B 1 188 ? 10.477 -11.922 -20.047 1 93.69 188 THR B CA 1
ATOM 4344 C C . THR B 1 188 ? 10.438 -13.078 -21.047 1 93.69 188 THR B C 1
ATOM 4346 O O . THR B 1 188 ? 10.117 -12.883 -22.219 1 93.69 188 THR B O 1
ATOM 4349 N N . THR B 1 189 ? 10.719 -14.266 -20.578 1 92.62 189 THR B N 1
ATOM 4350 C CA . THR B 1 189 ? 10.719 -15.445 -21.438 1 92.62 189 THR B CA 1
ATOM 4351 C C . THR B 1 189 ? 9.312 -15.734 -21.969 1 92.62 189 THR B C 1
ATOM 4353 O O . THR B 1 189 ? 9.133 -16 -23.156 1 92.62 189 THR B O 1
ATOM 4356 N N . MET B 1 190 ? 8.359 -15.625 -21.094 1 93.94 190 MET B N 1
ATOM 4357 C CA . MET B 1 190 ? 6.98 -15.898 -21.484 1 93.94 190 MET B CA 1
ATOM 4358 C C . MET B 1 190 ? 6.477 -14.844 -22.469 1 93.94 190 MET B C 1
ATOM 4360 O O . MET B 1 190 ? 5.75 -15.156 -23.406 1 93.94 190 MET B O 1
ATOM 4364 N N . SER B 1 191 ? 6.859 -13.617 -22.203 1 95.81 191 SER B N 1
ATOM 4365 C CA . SER B 1 191 ? 6.461 -12.531 -23.094 1 95.81 191 SER B CA 1
ATOM 4366 C C . SER B 1 191 ? 7 -12.734 -24.5 1 95.81 191 SER B C 1
ATOM 4368 O O . SER B 1 191 ? 6.273 -12.555 -25.484 1 95.81 191 SER B O 1
ATOM 4370 N N . LYS B 1 192 ? 8.18 -13.172 -24.688 1 94.19 192 LYS B N 1
ATOM 4371 C CA . LYS B 1 192 ? 8.859 -13.297 -25.969 1 94.19 192 LYS B CA 1
ATOM 4372 C C . LYS B 1 192 ? 8.328 -14.484 -26.766 1 94.19 192 LYS B C 1
ATOM 4374 O O . LYS B 1 192 ? 8.305 -14.453 -28 1 94.19 192 LYS B O 1
ATOM 4379 N N . ASN B 1 193 ? 7.793 -15.492 -26.062 1 93.94 193 ASN B N 1
ATOM 4380 C CA . ASN B 1 193 ? 7.582 -16.75 -26.766 1 93.94 193 ASN B CA 1
ATOM 4381 C C . ASN B 1 193 ? 6.105 -17.141 -26.797 1 93.94 193 ASN B C 1
ATOM 4383 O O . ASN B 1 193 ? 5.707 -18.016 -27.578 1 93.94 193 ASN B O 1
ATOM 4387 N N . SER B 1 194 ? 5.281 -16.5 -25.969 1 93.31 194 SER B N 1
ATOM 4388 C CA . SER B 1 194 ? 3.857 -16.828 -26 1 93.31 194 SER B CA 1
ATOM 4389 C C . SER B 1 194 ? 3.229 -16.438 -27.328 1 93.31 194 SER B C 1
ATOM 4391 O O . SER B 1 194 ? 3.514 -15.352 -27.859 1 93.31 194 SER B O 1
ATOM 4393 N N . LYS B 1 195 ? 2.395 -17.25 -27.875 1 94.31 195 LYS B N 1
ATOM 4394 C CA . LYS B 1 195 ? 1.69 -16.969 -29.125 1 94.31 195 LYS B CA 1
ATOM 4395 C C . LYS B 1 195 ? 0.356 -16.281 -28.859 1 94.31 195 LYS B C 1
ATOM 4397 O O . LYS B 1 195 ? -0.295 -15.789 -29.781 1 94.31 195 LYS B O 1
ATOM 4402 N N . LEU B 1 196 ? -0.04 -16.281 -27.656 1 95.12 196 LEU B N 1
ATOM 4403 C CA . LEU B 1 196 ? -1.246 -15.555 -27.266 1 95.12 196 LEU B CA 1
ATOM 4404 C C . LEU B 1 196 ? -0.939 -14.086 -26.984 1 95.12 196 LEU B C 1
ATOM 4406 O O . LEU B 1 196 ? -0.45 -13.742 -25.906 1 95.12 196 LEU B O 1
ATOM 4410 N N . GLU B 1 197 ? -1.291 -13.273 -27.859 1 95.62 197 GLU B N 1
ATOM 4411 C CA . GLU B 1 197 ? -0.816 -11.891 -27.938 1 95.62 197 GLU B CA 1
ATOM 4412 C C . GLU B 1 197 ? -1.131 -11.133 -26.641 1 95.62 197 GLU B C 1
ATOM 4414 O O . GLU B 1 197 ? -0.27 -10.438 -26.109 1 95.62 197 GLU B O 1
ATOM 4419 N N . GLU B 1 198 ? -2.393 -11.242 -26.156 1 97.56 198 GLU B N 1
ATOM 4420 C CA . GLU B 1 198 ? -2.791 -10.484 -24.969 1 97.56 198 GLU B CA 1
ATOM 4421 C C . GLU B 1 198 ? -2.076 -10.992 -23.719 1 97.56 198 GLU B C 1
ATOM 4423 O O . GLU B 1 198 ? -1.774 -10.219 -22.812 1 97.56 198 GLU B O 1
ATOM 4428 N N . PHE B 1 199 ? -1.779 -12.297 -23.641 1 98 199 PHE B N 1
ATOM 4429 C CA . PHE B 1 199 ? -0.962 -12.797 -22.547 1 98 199 PHE B CA 1
ATOM 4430 C C . PHE B 1 199 ? 0.483 -12.336 -22.688 1 98 199 PHE B C 1
ATOM 4432 O O . PHE B 1 199 ? 1.13 -11.977 -21.703 1 98 199 PHE B O 1
ATOM 4439 N N . SER B 1 200 ? 0.998 -12.352 -23.922 1 97.5 200 SER B N 1
ATOM 4440 C CA . SER B 1 200 ? 2.33 -11.812 -24.172 1 97.5 200 SER B CA 1
ATOM 4441 C C . SER B 1 200 ? 2.439 -10.375 -23.672 1 97.5 200 SER B C 1
ATOM 4443 O O . SER B 1 200 ? 3.432 -10 -23.047 1 97.5 200 SER B O 1
ATOM 4445 N N . LYS B 1 201 ? 1.426 -9.594 -23.953 1 98.06 201 LYS B N 1
ATOM 4446 C CA . LYS B 1 201 ? 1.368 -8.211 -23.5 1 98.06 201 LYS B CA 1
ATOM 4447 C C . LYS B 1 201 ? 1.369 -8.133 -21.969 1 98.06 201 LYS B C 1
ATOM 4449 O O . LYS B 1 201 ? 2.094 -7.324 -21.391 1 98.06 201 LYS B O 1
ATOM 4454 N N . ALA B 1 202 ? 0.57 -8.945 -21.297 1 98.12 202 ALA B N 1
ATOM 4455 C CA . ALA B 1 202 ? 0.515 -8.977 -19.844 1 98.12 202 ALA B CA 1
ATOM 4456 C C . ALA B 1 202 ? 1.874 -9.336 -19.25 1 98.12 202 ALA B C 1
ATOM 4458 O O . ALA B 1 202 ? 2.322 -8.719 -18.281 1 98.12 202 ALA B O 1
ATOM 4459 N N . PHE B 1 203 ? 2.545 -10.328 -19.875 1 98.19 203 PHE B N 1
ATOM 4460 C CA . PHE B 1 203 ? 3.852 -10.766 -19.391 1 98.19 203 PHE B CA 1
ATOM 4461 C C . PHE B 1 203 ? 4.895 -9.672 -19.594 1 98.19 203 PHE B C 1
ATOM 4463 O O . PHE B 1 203 ? 5.742 -9.453 -18.734 1 98.19 203 PHE B O 1
ATOM 4470 N N . ARG B 1 204 ? 4.848 -9.008 -20.672 1 97.94 204 ARG B N 1
ATOM 4471 C CA . ARG B 1 204 ? 5.777 -7.922 -20.969 1 97.94 204 ARG B CA 1
ATOM 4472 C C . ARG B 1 204 ? 5.645 -6.797 -19.938 1 97.94 204 ARG B C 1
ATOM 4474 O O . ARG B 1 204 ? 6.645 -6.316 -19.406 1 97.94 204 ARG B O 1
ATOM 4481 N N . ASN B 1 205 ? 4.398 -6.371 -19.75 1 98.31 205 ASN B N 1
ATOM 4482 C CA . ASN B 1 205 ? 4.137 -5.32 -18.766 1 98.31 205 ASN B CA 1
ATOM 4483 C C . ASN B 1 205 ? 4.598 -5.727 -17.375 1 98.31 205 ASN B C 1
ATOM 4485 O O . ASN B 1 205 ? 5.184 -4.918 -16.656 1 98.31 205 ASN B O 1
ATOM 4489 N N . THR B 1 206 ? 4.336 -6.984 -16.984 1 98.06 206 THR B N 1
ATOM 4490 C CA . THR B 1 206 ? 4.758 -7.48 -15.672 1 98.06 206 THR B CA 1
ATOM 4491 C C . THR B 1 206 ? 6.281 -7.516 -15.57 1 98.06 206 THR B C 1
ATOM 4493 O O . THR B 1 206 ? 6.848 -7.199 -14.523 1 98.06 206 THR B O 1
ATOM 4496 N N . ALA B 1 207 ? 6.922 -7.922 -16.656 1 96.94 207 ALA B N 1
ATOM 4497 C CA . ALA B 1 207 ? 8.383 -7.957 -16.672 1 96.94 207 ALA B CA 1
ATOM 4498 C C . ALA B 1 207 ? 8.969 -6.574 -16.422 1 96.94 207 ALA B C 1
ATOM 4500 O O . ALA B 1 207 ? 10.008 -6.449 -15.758 1 96.94 207 ALA B O 1
ATOM 4501 N N . VAL B 1 208 ? 8.344 -5.555 -16.938 1 97.56 208 VAL B N 1
ATOM 4502 C CA . VAL B 1 208 ? 8.781 -4.184 -16.688 1 97.56 208 VAL B CA 1
ATOM 4503 C C . VAL B 1 208 ? 8.727 -3.873 -15.203 1 97.56 208 VAL B C 1
ATOM 4505 O O . VAL B 1 208 ? 9.672 -3.314 -14.641 1 97.56 208 VAL B O 1
ATOM 4508 N N . ASP B 1 209 ? 7.652 -4.238 -14.523 1 97.94 209 ASP B N 1
ATOM 4509 C CA . ASP B 1 209 ? 7.523 -4.047 -13.086 1 97.94 209 ASP B CA 1
ATOM 4510 C C . ASP B 1 209 ? 8.633 -4.777 -12.328 1 97.94 209 ASP B C 1
ATOM 4512 O O . ASP B 1 209 ? 9.297 -4.195 -11.469 1 97.94 209 ASP B O 1
ATOM 4516 N N . GLU B 1 210 ? 8.812 -6.039 -12.711 1 95.5 210 GLU B N 1
ATOM 4517 C CA . GLU B 1 210 ? 9.758 -6.887 -11.992 1 95.5 210 GLU B CA 1
ATOM 4518 C C . GLU B 1 210 ? 11.188 -6.395 -12.172 1 95.5 210 GLU B C 1
ATOM 4520 O O . GLU B 1 210 ? 12.016 -6.527 -11.266 1 95.5 210 GLU B O 1
ATOM 4525 N N . THR B 1 211 ? 11.438 -5.887 -13.312 1 95.25 211 THR B N 1
ATOM 4526 C CA . THR B 1 211 ? 12.75 -5.309 -13.539 1 95.25 211 THR B CA 1
ATOM 4527 C C . THR B 1 211 ? 13 -4.137 -12.586 1 95.25 211 THR B C 1
ATOM 4529 O O . THR B 1 211 ? 14.094 -3.996 -12.039 1 95.25 211 THR B O 1
ATOM 4532 N N . ARG B 1 212 ? 12.062 -3.289 -12.375 1 96.56 212 ARG B N 1
ATOM 4533 C CA . ARG B 1 212 ? 12.18 -2.191 -11.422 1 96.56 212 ARG B CA 1
ATOM 4534 C C . ARG B 1 212 ? 12.297 -2.717 -9.992 1 96.56 212 ARG B C 1
ATOM 4536 O O . ARG B 1 212 ? 13.031 -2.154 -9.18 1 96.56 212 ARG B O 1
ATOM 4543 N N . HIS B 1 213 ? 11.477 -3.783 -9.672 1 95.38 213 HIS B N 1
ATOM 4544 C CA . HIS B 1 213 ? 11.586 -4.395 -8.352 1 95.38 213 HIS B CA 1
ATOM 4545 C C . HIS B 1 213 ? 13 -4.891 -8.094 1 95.38 213 HIS B C 1
ATOM 4547 O O . HIS B 1 213 ? 13.555 -4.672 -7.012 1 95.38 213 HIS B O 1
ATOM 4553 N N . TYR B 1 214 ? 13.539 -5.523 -9.086 1 91.94 214 TYR B N 1
ATOM 4554 C CA . TYR B 1 214 ? 14.914 -6.016 -8.969 1 91.94 214 TYR B CA 1
ATOM 4555 C C . TYR B 1 214 ? 15.883 -4.863 -8.758 1 91.94 214 TYR B C 1
ATOM 4557 O O . TYR B 1 214 ? 16.781 -4.945 -7.922 1 91.94 214 TYR B O 1
ATOM 4565 N N . ALA B 1 215 ? 15.766 -3.818 -9.539 1 93.12 215 ALA B N 1
ATOM 4566 C CA . ALA B 1 215 ? 16.609 -2.639 -9.383 1 93.12 215 ALA B CA 1
ATOM 4567 C C . ALA B 1 215 ? 16.516 -2.07 -7.973 1 93.12 215 ALA B C 1
ATOM 4569 O O . ALA B 1 215 ? 17.5 -1.59 -7.414 1 93.12 215 ALA B O 1
ATOM 4570 N N . PHE B 1 216 ? 15.391 -2.088 -7.379 1 94.5 216 PHE B N 1
ATOM 4571 C CA . PHE B 1 216 ? 15.18 -1.619 -6.012 1 94.5 216 PHE B CA 1
ATOM 4572 C C . PHE B 1 216 ? 15.961 -2.473 -5.023 1 94.5 216 PHE B C 1
ATOM 4574 O O . PHE B 1 216 ? 16.609 -1.944 -4.109 1 94.5 216 PHE B O 1
ATOM 4581 N N . THR B 1 217 ? 15.828 -3.801 -5.18 1 89.19 217 THR B N 1
ATOM 4582 C CA . THR B 1 217 ? 16.578 -4.668 -4.27 1 89.19 217 THR B CA 1
ATOM 4583 C C . THR B 1 217 ? 18.078 -4.398 -4.371 1 89.19 217 THR B C 1
ATOM 4585 O O . THR B 1 217 ? 18.781 -4.453 -3.369 1 89.19 217 THR B O 1
ATOM 4588 N N . HIS B 1 218 ? 18.547 -4.066 -5.578 1 87.75 218 HIS B N 1
ATOM 4589 C CA . HIS B 1 218 ? 19.953 -3.701 -5.766 1 87.75 218 HIS B CA 1
ATOM 4590 C C . HIS B 1 218 ? 20.281 -2.406 -5.031 1 87.75 218 HIS B C 1
ATOM 4592 O O . HIS B 1 218 ? 21.344 -2.293 -4.418 1 87.75 218 HIS B O 1
ATOM 4598 N N . LEU B 1 219 ? 19.422 -1.475 -5.16 1 89.94 219 LEU B N 1
ATOM 4599 C CA . LEU B 1 219 ? 19.609 -0.19 -4.492 1 89.94 219 LEU B CA 1
ATOM 4600 C C . LEU B 1 219 ? 19.734 -0.374 -2.982 1 89.94 219 LEU B C 1
ATOM 4602 O O . LEU B 1 219 ? 20.625 0.192 -2.355 1 89.94 219 LEU B O 1
ATOM 4606 N N . ILE B 1 220 ? 18.859 -1.16 -2.406 1 87.56 220 ILE B N 1
ATOM 4607 C CA . ILE B 1 220 ? 18.844 -1.367 -0.962 1 87.56 220 ILE B CA 1
ATOM 4608 C C . ILE B 1 220 ? 20.125 -2.086 -0.536 1 87.56 220 ILE B C 1
ATOM 4610 O O . ILE B 1 220 ? 20.719 -1.75 0.49 1 87.56 220 ILE B O 1
ATOM 4614 N N . MET B 1 221 ? 20.516 -3.055 -1.292 1 83.56 221 MET B N 1
ATOM 4615 C CA . MET B 1 221 ? 21.734 -3.791 -0.99 1 83.56 221 MET B CA 1
ATOM 4616 C C . MET B 1 221 ? 22.953 -2.871 -1.034 1 83.56 221 MET B C 1
ATOM 4618 O O . MET B 1 221 ? 23.797 -2.898 -0.131 1 83.56 221 MET B O 1
ATOM 4622 N N . THR B 1 222 ? 23 -2.096 -2.062 1 84.06 222 THR B N 1
ATOM 4623 C CA . THR B 1 222 ? 24.141 -1.201 -2.254 1 84.06 222 THR B CA 1
ATOM 4624 C C . THR B 1 222 ? 24.203 -0.164 -1.137 1 84.06 222 THR B C 1
ATOM 4626 O O . THR B 1 222 ? 25.281 0.159 -0.646 1 84.06 222 THR B O 1
ATOM 4629 N N . GLN B 1 223 ? 23.141 0.257 -0.693 1 84.62 223 GLN B N 1
ATOM 4630 C CA . GLN B 1 223 ? 23.109 1.306 0.321 1 84.62 223 GLN B CA 1
ATOM 4631 C C . GLN B 1 223 ? 23.281 0.723 1.721 1 84.62 223 GLN B C 1
ATOM 4633 O O . GLN B 1 223 ? 23.781 1.402 2.623 1 84.62 223 GLN B O 1
ATOM 4638 N N . GLY B 1 224 ? 22.953 -0.537 1.854 1 80.25 224 GLY B N 1
ATOM 4639 C CA . GLY B 1 224 ? 23 -1.127 3.182 1 80.25 224 GLY B CA 1
ATOM 4640 C C . GLY B 1 224 ? 24.172 -2.07 3.375 1 80.25 224 GLY B C 1
ATOM 4641 O O . GLY B 1 224 ? 24.484 -2.459 4.5 1 80.25 224 GLY B O 1
ATOM 4642 N N . ALA B 1 225 ? 24.828 -2.443 2.348 1 75.81 225 ALA B N 1
ATOM 4643 C CA . ALA B 1 225 ? 25.797 -3.527 2.35 1 75.81 225 ALA B CA 1
ATOM 4644 C C . ALA B 1 225 ? 26.938 -3.238 3.328 1 75.81 225 ALA B C 1
ATOM 4646 O O . ALA B 1 225 ? 27.391 -4.137 4.043 1 75.81 225 ALA B O 1
ATOM 4647 N N . SER B 1 226 ? 27.344 -2.016 3.344 1 76.12 226 SER B N 1
ATOM 4648 C CA . SER B 1 226 ? 28.484 -1.677 4.188 1 76.12 226 SER B CA 1
ATOM 4649 C C . SER B 1 226 ? 28.141 -1.781 5.664 1 76.12 226 SER B C 1
ATOM 4651 O O . SER B 1 226 ? 29.016 -1.905 6.516 1 76.12 226 SER B O 1
ATOM 4653 N N . ARG B 1 227 ? 26.922 -1.935 5.898 1 80.38 227 ARG B N 1
ATOM 4654 C CA . ARG B 1 227 ? 26.5 -1.925 7.297 1 80.38 227 ARG B CA 1
ATOM 4655 C C . ARG B 1 227 ? 26.062 -3.314 7.746 1 80.38 227 ARG B C 1
ATOM 4657 O O . ARG B 1 227 ? 25.734 -3.52 8.922 1 80.38 227 ARG B O 1
ATOM 4664 N N . MET B 1 228 ? 26.109 -4.199 6.934 1 80.62 228 MET B N 1
ATOM 4665 C CA . MET B 1 228 ? 25.641 -5.531 7.281 1 80.62 228 MET B CA 1
ATOM 4666 C C . MET B 1 228 ? 26.688 -6.289 8.102 1 80.62 228 MET B C 1
ATOM 4668 O O . MET B 1 228 ? 27.859 -6.328 7.73 1 80.62 228 MET B O 1
ATOM 4672 N N . SER B 1 229 ? 26.297 -6.832 9.164 1 84.94 229 SER B N 1
ATOM 4673 C CA . SER B 1 229 ? 27.141 -7.723 9.953 1 84.94 229 SER B CA 1
ATOM 4674 C C . SER B 1 229 ? 27.328 -9.07 9.258 1 84.94 229 SER B C 1
ATOM 4676 O O . SER B 1 229 ? 26.625 -9.375 8.289 1 84.94 229 SER B O 1
ATOM 4678 N N . ASP B 1 230 ? 28.25 -9.828 9.742 1 86.19 230 ASP B N 1
ATOM 4679 C CA . ASP B 1 230 ? 28.469 -11.164 9.195 1 86.19 230 ASP B CA 1
ATOM 4680 C C . ASP B 1 230 ? 27.25 -12.047 9.391 1 86.19 230 ASP B C 1
ATOM 4682 O O . ASP B 1 230 ? 26.938 -12.883 8.547 1 86.19 230 ASP B O 1
ATOM 4686 N N . GLU B 1 231 ? 26.656 -11.805 10.453 1 84.5 231 GLU B N 1
ATOM 4687 C CA . GLU B 1 231 ? 25.453 -12.562 10.727 1 84.5 231 GLU B CA 1
ATOM 4688 C C . GLU B 1 231 ? 24.344 -12.219 9.727 1 84.5 231 GLU B C 1
ATOM 4690 O O . GLU B 1 231 ? 23.641 -13.102 9.25 1 84.5 231 GLU B O 1
ATOM 4695 N N . GLN B 1 232 ? 24.25 -10.945 9.453 1 80.5 232 GLN B N 1
ATOM 4696 C CA . GLN B 1 232 ? 23.266 -10.5 8.484 1 80.5 232 GLN B CA 1
ATOM 4697 C C . GLN B 1 232 ? 23.578 -11.016 7.082 1 80.5 232 GLN B C 1
ATOM 4699 O O . GLN B 1 232 ? 22.688 -11.406 6.34 1 80.5 232 GLN B O 1
ATOM 4704 N N . LYS B 1 233 ? 24.828 -11.062 6.805 1 83.75 233 LYS B N 1
ATOM 4705 C CA . LYS B 1 233 ? 25.25 -11.586 5.508 1 83.75 233 LYS B CA 1
ATOM 4706 C C . LYS B 1 233 ? 24.922 -13.07 5.383 1 83.75 233 LYS B C 1
ATOM 4708 O O . LYS B 1 233 ? 24.469 -13.523 4.328 1 83.75 233 LYS B O 1
ATOM 4713 N N . ALA B 1 234 ? 25.125 -13.758 6.402 1 84.5 234 ALA B N 1
ATOM 4714 C CA . ALA B 1 234 ? 24.781 -15.18 6.406 1 84.5 234 ALA B CA 1
ATOM 4715 C C . ALA B 1 234 ? 23.281 -15.398 6.242 1 84.5 234 ALA B C 1
ATOM 4717 O O . ALA B 1 234 ? 22.859 -16.344 5.586 1 84.5 234 ALA B O 1
ATOM 4718 N N . LEU B 1 235 ? 22.578 -14.492 6.824 1 81.19 235 LEU B N 1
ATOM 4719 C CA . LEU B 1 235 ? 21.125 -14.562 6.695 1 81.19 235 LEU B CA 1
ATOM 4720 C C . LEU B 1 235 ? 20.703 -14.281 5.258 1 81.19 235 LEU B C 1
ATOM 4722 O O . LEU B 1 235 ? 19.766 -14.914 4.754 1 81.19 235 LEU B O 1
ATOM 4726 N N . VAL B 1 236 ? 21.391 -13.359 4.676 1 81.44 236 VAL B N 1
ATOM 4727 C CA . VAL B 1 236 ? 21.094 -13.055 3.283 1 81.44 236 VAL B CA 1
ATOM 4728 C C . VAL B 1 236 ? 21.359 -14.281 2.414 1 81.44 236 VAL B C 1
ATOM 4730 O O . VAL B 1 236 ? 20.562 -14.625 1.549 1 81.44 236 VAL B O 1
ATOM 4733 N N . THR B 1 237 ? 22.422 -14.945 2.652 1 84.56 237 THR B N 1
ATOM 4734 C CA . THR B 1 237 ? 22.766 -16.172 1.935 1 84.56 237 THR B CA 1
ATOM 4735 C C . THR B 1 237 ? 21.672 -17.219 2.1 1 84.56 237 THR B C 1
ATOM 4737 O O . THR B 1 237 ? 21.25 -17.844 1.127 1 84.56 237 THR B O 1
ATOM 4740 N N . LYS B 1 238 ? 21.203 -17.328 3.248 1 83.06 238 LYS B N 1
ATOM 4741 C CA . LYS B 1 238 ? 20.141 -18.281 3.533 1 83.06 238 LYS B CA 1
ATOM 4742 C C . LYS B 1 238 ? 18.844 -17.891 2.812 1 83.06 238 LYS B C 1
ATOM 4744 O O . LYS B 1 238 ? 18.141 -18.766 2.301 1 83.06 238 LYS B O 1
ATOM 4749 N N . GLN B 1 239 ? 18.641 -16.656 2.775 1 80.56 239 GLN B N 1
ATOM 4750 C CA . GLN B 1 239 ? 17.406 -16.172 2.172 1 80.56 239 GLN B CA 1
ATOM 4751 C C . GLN B 1 239 ? 17.438 -16.328 0.653 1 80.56 239 GLN B C 1
ATOM 4753 O O . GLN B 1 239 ? 16.406 -16.578 0.027 1 80.56 239 GLN B O 1
ATOM 4758 N N . VAL B 1 240 ? 18.594 -16.234 0.112 1 81.69 240 VAL B N 1
ATOM 4759 C CA . VAL B 1 240 ? 18.719 -16.453 -1.324 1 81.69 240 VAL B CA 1
ATOM 4760 C C . VAL B 1 240 ? 18.391 -17.906 -1.656 1 81.69 240 VAL B C 1
ATOM 4762 O O . VAL B 1 240 ? 17.672 -18.172 -2.621 1 81.69 240 VAL B O 1
ATOM 4765 N N . ARG B 1 241 ? 18.875 -18.781 -0.867 1 83.62 241 ARG B N 1
ATOM 4766 C CA . ARG B 1 241 ? 18.547 -20.188 -1.047 1 83.62 241 ARG B CA 1
ATOM 4767 C C . ARG B 1 241 ? 17.047 -20.422 -0.88 1 83.62 241 ARG B C 1
ATOM 4769 O O . ARG B 1 241 ? 16.438 -21.141 -1.677 1 83.62 241 ARG B O 1
ATOM 4776 N N . ALA B 1 242 ? 16.5 -19.781 0.12 1 80.56 242 ALA B N 1
ATOM 4777 C CA . ALA B 1 242 ? 15.078 -19.953 0.414 1 80.56 242 ALA B CA 1
ATOM 4778 C C . ALA B 1 242 ? 14.219 -19.406 -0.724 1 80.56 242 ALA B C 1
ATOM 4780 O O . ALA B 1 242 ? 13.172 -19.969 -1.048 1 80.56 242 ALA B O 1
ATOM 4781 N N . GLY B 1 243 ? 14.656 -18.297 -1.239 1 80.25 243 GLY B N 1
ATOM 4782 C CA . GLY B 1 243 ? 13.945 -17.734 -2.371 1 80.25 243 GLY B CA 1
ATOM 4783 C C . GLY B 1 243 ? 13.898 -18.672 -3.57 1 80.25 243 GLY B C 1
ATOM 4784 O O . GLY B 1 243 ? 12.859 -18.797 -4.227 1 80.25 243 GLY B O 1
ATOM 4785 N N . PHE B 1 244 ? 15 -19.344 -3.807 1 79.19 244 PHE B N 1
ATOM 4786 C CA . PHE B 1 244 ? 15.055 -20.312 -4.887 1 79.19 244 PHE B CA 1
ATOM 4787 C C . PHE B 1 244 ? 14.078 -21.453 -4.633 1 79.19 244 PHE B C 1
ATOM 4789 O O . PHE B 1 244 ? 13.328 -21.859 -5.531 1 79.19 244 PHE B O 1
ATOM 4796 N N . VAL B 1 245 ? 14.125 -21.891 -3.463 1 80.56 245 VAL B N 1
ATOM 4797 C CA . VAL B 1 245 ? 13.266 -23.016 -3.117 1 80.56 245 VAL B CA 1
ATOM 4798 C C . VAL B 1 245 ? 11.797 -22.609 -3.23 1 80.56 245 VAL B C 1
ATOM 4800 O O . VAL B 1 245 ? 10.977 -23.344 -3.779 1 80.56 245 VAL B O 1
ATOM 4803 N N . PHE B 1 246 ? 11.547 -21.516 -2.818 1 81.88 246 PHE B N 1
ATOM 4804 C CA . PHE B 1 246 ? 10.18 -21.016 -2.807 1 81.88 246 PHE B CA 1
ATOM 4805 C C . PHE B 1 246 ? 9.641 -20.875 -4.227 1 81.88 246 PHE B C 1
ATOM 4807 O O . PHE B 1 246 ? 8.5 -21.266 -4.5 1 81.88 246 PHE B O 1
ATOM 4814 N N . LEU B 1 247 ? 10.422 -20.406 -5.074 1 84.38 247 LEU B N 1
ATOM 4815 C CA . LEU B 1 247 ? 9.945 -20.125 -6.422 1 84.38 247 LEU B CA 1
ATOM 4816 C C . LEU B 1 247 ? 10.07 -21.344 -7.316 1 84.38 247 LEU B C 1
ATOM 4818 O O . LEU B 1 247 ? 9.609 -21.344 -8.461 1 84.38 247 LEU B O 1
ATOM 4822 N N . SER B 1 248 ? 10.539 -22.406 -6.832 1 81.44 248 SER B N 1
ATOM 4823 C CA . SER B 1 248 ? 10.844 -23.594 -7.621 1 81.44 248 SER B CA 1
ATOM 4824 C C . SER B 1 248 ? 9.57 -24.219 -8.195 1 81.44 248 SER B C 1
ATOM 4826 O O . SER B 1 248 ? 9.617 -24.891 -9.234 1 81.44 248 SER B O 1
ATOM 4828 N N . LEU B 1 249 ? 8.453 -23.906 -7.617 1 83 249 LEU B N 1
ATOM 4829 C CA . LEU B 1 249 ? 7.211 -24.5 -8.078 1 83 249 LEU B CA 1
ATOM 4830 C C . LEU B 1 249 ? 6.863 -24.031 -9.484 1 83 249 LEU B C 1
ATOM 4832 O O . LEU B 1 249 ? 6.195 -24.75 -10.234 1 83 249 LEU B O 1
ATOM 4836 N N . ILE B 1 250 ? 7.375 -22.859 -9.82 1 83.19 250 ILE B N 1
ATOM 4837 C CA . ILE B 1 250 ? 7 -22.344 -11.133 1 83.19 250 ILE B CA 1
ATOM 4838 C C . ILE B 1 250 ? 8.25 -22.125 -11.977 1 83.19 250 ILE B C 1
ATOM 4840 O O . ILE B 1 250 ? 8.156 -21.766 -13.156 1 83.19 250 ILE B O 1
ATOM 4844 N N . THR B 1 251 ? 9.398 -22.344 -11.391 1 85.62 251 THR B N 1
ATOM 4845 C CA . THR B 1 251 ? 10.609 -22 -12.133 1 85.62 251 THR B CA 1
ATOM 4846 C C . THR B 1 251 ? 11.406 -23.266 -12.453 1 85.62 251 THR B C 1
ATOM 4848 O O . THR B 1 251 ? 12.234 -23.266 -13.375 1 85.62 251 THR B O 1
ATOM 4851 N N . TYR B 1 252 ? 11.219 -24.25 -11.625 1 85.75 252 TYR B N 1
ATOM 4852 C CA . TYR B 1 252 ? 11.984 -25.469 -11.812 1 85.75 252 TYR B CA 1
ATOM 4853 C C . TYR B 1 252 ? 11.32 -26.641 -11.102 1 85.75 252 TYR B C 1
ATOM 4855 O O . TYR B 1 252 ? 10.133 -26.906 -11.297 1 85.75 252 TYR B O 1
ATOM 4863 N N . LYS B 1 253 ? 12.094 -27.5 -10.352 1 81.44 253 LYS B N 1
ATOM 4864 C CA . LYS B 1 253 ? 11.578 -28.609 -9.562 1 81.44 253 LYS B CA 1
ATOM 4865 C C . LYS B 1 253 ? 11.656 -28.312 -8.07 1 81.44 253 LYS B C 1
ATOM 4867 O O . LYS B 1 253 ? 12.688 -27.844 -7.57 1 81.44 253 LYS B O 1
ATOM 4872 N N . PRO B 1 254 ? 10.461 -28.484 -7.434 1 78.31 254 PRO B N 1
ATOM 4873 C CA . PRO B 1 254 ? 10.484 -28.188 -5.996 1 78.31 254 PRO B CA 1
ATOM 4874 C C . PRO B 1 254 ? 11.312 -29.203 -5.203 1 78.31 254 PRO B C 1
ATOM 4876 O O . PRO B 1 254 ? 11.203 -30.406 -5.434 1 78.31 254 PRO B O 1
ATOM 4879 N N . PRO B 1 255 ? 12.188 -28.578 -4.336 1 71.38 255 PRO B N 1
ATOM 4880 C CA . PRO B 1 255 ? 12.859 -29.531 -3.441 1 71.38 255 PRO B CA 1
ATOM 4881 C C . PRO B 1 255 ? 11.898 -30.203 -2.465 1 71.38 255 PRO B C 1
ATOM 4883 O O . PRO B 1 255 ? 10.93 -29.578 -2.014 1 71.38 255 PRO B O 1
ATOM 4886 N N . LYS B 1 256 ? 11.883 -31.5 -2.148 1 65.69 256 LYS B N 1
ATOM 4887 C CA . LYS B 1 256 ? 10.922 -32.312 -1.423 1 65.69 256 LYS B CA 1
ATOM 4888 C C . LYS B 1 256 ? 10.734 -31.812 0.005 1 65.69 256 LYS B C 1
ATOM 4890 O O . LYS B 1 256 ? 9.617 -31.859 0.539 1 65.69 256 LYS B O 1
ATOM 4895 N N . GLU B 1 257 ? 11.602 -31.281 0.663 1 71.44 257 GLU B N 1
ATOM 4896 C CA . GLU B 1 257 ? 11.453 -31.062 2.1 1 71.44 257 GLU B CA 1
ATOM 4897 C C . GLU B 1 257 ? 10.766 -29.719 2.387 1 71.44 257 GLU B C 1
ATOM 4899 O O . GLU B 1 257 ? 10.172 -29.547 3.453 1 71.44 257 GLU B O 1
ATOM 4904 N N . PHE B 1 258 ? 10.469 -28.859 1.45 1 75.56 258 PHE B N 1
ATOM 4905 C CA . PHE B 1 258 ? 9.969 -27.516 1.713 1 75.56 258 PHE B CA 1
ATOM 4906 C C . PHE B 1 258 ? 8.477 -27.438 1.424 1 75.56 258 PHE B C 1
ATOM 4908 O O . PHE B 1 258 ? 7.723 -26.844 2.201 1 75.56 258 PHE B O 1
ATOM 4915 N N . TRP B 1 259 ? 7.938 -28.078 0.503 1 85.19 259 TRP B N 1
ATOM 4916 C CA . TRP B 1 259 ? 6.562 -27.984 0.023 1 85.19 259 TRP B CA 1
ATOM 4917 C C . TRP B 1 259 ? 5.746 -29.188 0.484 1 85.19 259 TRP B C 1
ATOM 4919 O O . TRP B 1 259 ? 6.211 -30.328 0.405 1 85.19 259 TRP B O 1
ATOM 4929 N N . LYS B 1 260 ? 4.621 -28.875 1.102 1 89.56 260 LYS B N 1
ATOM 4930 C CA . LYS B 1 260 ? 3.631 -29.922 1.349 1 89.56 260 LYS B CA 1
ATOM 4931 C C . LYS B 1 260 ? 2.68 -30.062 0.164 1 89.56 260 LYS B C 1
ATOM 4933 O O . LYS B 1 260 ? 1.61 -29.453 0.14 1 89.56 260 LYS B O 1
ATOM 4938 N N . LEU B 1 261 ? 3.082 -30.969 -0.746 1 93.25 261 LEU B N 1
ATOM 4939 C CA . LEU B 1 261 ? 2.342 -31.125 -1.994 1 93.25 261 LEU B CA 1
ATOM 4940 C C . LEU B 1 261 ? 1.856 -32.562 -2.18 1 93.25 261 LEU B C 1
ATOM 4942 O O . LEU B 1 261 ? 2.424 -33.469 -1.604 1 93.25 261 LEU B O 1
ATOM 4946 N N . PRO B 1 262 ? 0.789 -32.688 -3.004 1 94.88 262 PRO B N 1
ATOM 4947 C CA . PRO B 1 262 ? 0.335 -34.031 -3.328 1 94.88 262 PRO B CA 1
ATOM 4948 C C . PRO B 1 262 ? 1.421 -34.875 -3.996 1 94.88 262 PRO B C 1
ATOM 4950 O O . PRO B 1 262 ? 2.262 -34.344 -4.723 1 94.88 262 PRO B O 1
ATOM 4953 N N . PRO B 1 263 ? 1.348 -36.25 -3.766 1 94.31 263 PRO B N 1
ATOM 4954 C CA . PRO B 1 263 ? 2.387 -37.094 -4.34 1 94.31 263 PRO B CA 1
ATOM 4955 C C . PRO B 1 263 ? 2.373 -37.094 -5.867 1 94.31 263 PRO B C 1
ATOM 4957 O O . PRO B 1 263 ? 3.373 -37.438 -6.496 1 94.31 263 PRO B O 1
ATOM 4960 N N . TRP B 1 264 ? 1.252 -36.688 -6.457 1 96.44 264 TRP B N 1
ATOM 4961 C CA . TRP B 1 264 ? 1.14 -36.688 -7.914 1 96.44 264 TRP B CA 1
ATOM 4962 C C . TRP B 1 264 ? 1.508 -35.312 -8.477 1 96.44 264 TRP B C 1
ATOM 4964 O O . TRP B 1 264 ? 1.399 -35.062 -9.688 1 96.44 264 TRP B O 1
ATOM 4974 N N . PHE B 1 265 ? 1.928 -34.375 -7.707 1 95.44 265 PHE B N 1
ATOM 4975 C CA . PHE B 1 265 ? 2.051 -32.969 -8.102 1 95.44 265 PHE B CA 1
ATOM 4976 C C . PHE B 1 265 ? 2.91 -32.812 -9.352 1 95.44 265 PHE B C 1
ATOM 4978 O O . PHE B 1 265 ? 2.479 -32.25 -10.344 1 95.44 265 PHE B O 1
ATOM 4985 N N . GLU B 1 266 ? 4.105 -33.375 -9.367 1 93.88 266 GLU B N 1
ATOM 4986 C CA . GLU B 1 266 ? 5.059 -33.188 -10.461 1 93.88 266 GLU B CA 1
ATOM 4987 C C . GLU B 1 266 ? 4.523 -33.75 -11.766 1 93.88 266 GLU B C 1
ATOM 4989 O O . GLU B 1 266 ? 4.617 -33.125 -12.812 1 93.88 266 GLU B O 1
ATOM 4994 N N . GLU B 1 267 ? 3.969 -34.938 -11.695 1 96 267 GLU B N 1
ATOM 4995 C CA . GLU B 1 267 ? 3.439 -35.594 -12.891 1 96 267 GLU B CA 1
ATOM 4996 C C . GLU B 1 267 ? 2.299 -34.781 -13.5 1 96 267 GLU B C 1
ATOM 4998 O O . GLU B 1 267 ? 2.281 -34.562 -14.711 1 96 267 GLU B O 1
ATOM 5003 N N . VAL B 1 268 ? 1.382 -34.375 -12.695 1 97.44 268 VAL B N 1
ATOM 5004 C CA . VAL B 1 268 ? 0.225 -33.625 -13.164 1 97.44 268 VAL B CA 1
ATOM 5005 C C . VAL B 1 268 ? 0.672 -32.25 -13.656 1 97.44 268 VAL B C 1
ATOM 5007 O O . VAL B 1 268 ? 0.173 -31.75 -14.672 1 97.44 268 VAL B O 1
ATOM 5010 N N . ASN B 1 269 ? 1.635 -31.641 -12.922 1 96.38 269 ASN B N 1
ATOM 5011 C CA . ASN B 1 269 ? 2.156 -30.344 -13.336 1 96.38 269 ASN B CA 1
ATOM 5012 C C . ASN B 1 269 ? 2.785 -30.422 -14.727 1 96.38 269 ASN B C 1
ATOM 5014 O O . ASN B 1 269 ? 2.523 -29.562 -15.57 1 96.38 269 ASN B O 1
ATOM 5018 N N . GLU B 1 270 ? 3.588 -31.375 -14.938 1 95.69 270 GLU B N 1
ATOM 5019 C CA . GLU B 1 270 ? 4.238 -31.531 -16.234 1 95.69 270 GLU B CA 1
ATOM 5020 C C . GLU B 1 270 ? 3.217 -31.75 -17.344 1 95.69 270 GLU B C 1
ATOM 5022 O O . GLU B 1 270 ? 3.342 -31.188 -18.438 1 95.69 270 GLU B O 1
ATOM 5027 N N . LYS B 1 271 ? 2.25 -32.562 -17.078 1 97.81 271 LYS B N 1
ATOM 5028 C CA . LYS B 1 271 ? 1.2 -32.844 -18.062 1 97.81 271 LYS B CA 1
ATOM 5029 C C . LYS B 1 271 ? 0.411 -31.562 -18.375 1 97.81 271 LYS B C 1
ATOM 5031 O O . LYS B 1 271 ? 0.113 -31.281 -19.531 1 97.81 271 LYS B O 1
ATOM 5036 N N . MET B 1 272 ? 0.059 -30.828 -17.328 1 97.94 272 MET B N 1
ATOM 5037 C CA . MET B 1 272 ? -0.691 -29.594 -17.516 1 97.94 272 MET B CA 1
ATOM 5038 C C . MET B 1 272 ? 0.123 -28.578 -18.312 1 97.94 272 MET B C 1
ATOM 5040 O O . MET B 1 272 ? -0.42 -27.875 -19.156 1 97.94 272 MET B O 1
ATOM 5044 N N . GLU B 1 273 ? 1.419 -28.5 -18.062 1 97.06 273 GLU B N 1
ATOM 5045 C CA . GLU B 1 273 ? 2.283 -27.594 -18.812 1 97.06 273 GLU B CA 1
ATOM 5046 C C . GLU B 1 273 ? 2.33 -27.969 -20.281 1 97.06 273 GLU B C 1
ATOM 5048 O O . GLU B 1 273 ? 2.299 -27.109 -21.156 1 97.06 273 GLU B O 1
ATOM 5053 N N . ASP B 1 274 ? 2.402 -29.266 -20.5 1 97.62 274 ASP B N 1
ATOM 5054 C CA . ASP B 1 274 ? 2.41 -29.734 -21.875 1 97.62 274 ASP B CA 1
ATOM 5055 C C . ASP B 1 274 ? 1.129 -29.328 -22.609 1 97.62 274 ASP B C 1
ATOM 5057 O O . ASP B 1 274 ? 1.173 -28.906 -23.75 1 97.62 274 ASP B O 1
ATOM 5061 N N . ILE B 1 275 ? 0.019 -29.531 -21.953 1 98.38 275 ILE B N 1
ATOM 5062 C CA . ILE B 1 275 ? -1.276 -29.203 -22.547 1 98.38 275 ILE B CA 1
ATOM 5063 C C . ILE B 1 275 ? -1.371 -27.703 -22.797 1 98.38 275 ILE B C 1
ATOM 5065 O O . ILE B 1 275 ? -1.859 -27.281 -23.844 1 98.38 275 ILE B O 1
ATOM 5069 N N . ALA B 1 276 ? -0.896 -26.922 -21.875 1 97.69 276 ALA B N 1
ATOM 5070 C CA . ALA B 1 276 ? -0.907 -25.469 -22.047 1 97.69 276 ALA B CA 1
ATOM 5071 C C . ALA B 1 276 ? -0.061 -25.047 -23.25 1 97.69 276 ALA B C 1
ATOM 5073 O O . ALA B 1 276 ? -0.466 -24.188 -24.047 1 97.69 276 ALA B O 1
ATOM 5074 N N . ARG B 1 277 ? 1.112 -25.688 -23.406 1 96.62 277 ARG B N 1
ATOM 5075 C CA . ARG B 1 277 ? 1.979 -25.391 -24.547 1 96.62 277 ARG B CA 1
ATOM 5076 C C . ARG B 1 277 ? 1.276 -25.703 -25.859 1 96.62 277 ARG B C 1
ATOM 5078 O O . ARG B 1 277 ? 1.438 -24.984 -26.844 1 96.62 277 ARG B O 1
ATOM 5085 N N . SER B 1 278 ? 0.533 -26.734 -25.812 1 96.62 278 SER B N 1
ATOM 5086 C CA . SER B 1 278 ? -0.158 -27.141 -27.031 1 96.62 278 SER B CA 1
ATOM 5087 C C . SER B 1 278 ? -1.226 -26.125 -27.438 1 96.62 278 SER B C 1
ATOM 5089 O O . SER B 1 278 ? -1.669 -26.094 -28.578 1 96.62 278 SER B O 1
ATOM 5091 N N . ALA B 1 279 ? -1.647 -25.312 -26.469 1 96.38 279 ALA B N 1
ATOM 5092 C CA . ALA B 1 279 ? -2.666 -24.281 -26.703 1 96.38 279 ALA B CA 1
ATOM 5093 C C . ALA B 1 279 ? -2.031 -22.969 -27.125 1 96.38 279 ALA B C 1
ATOM 5095 O O . ALA B 1 279 ? -2.73 -21.969 -27.344 1 96.38 279 ALA B O 1
ATOM 5096 N N . GLY B 1 280 ? -0.692 -22.922 -27.234 1 94.88 280 GLY B N 1
ATOM 5097 C CA . GLY B 1 280 ? -0.001 -21.703 -27.625 1 94.88 280 GLY B CA 1
ATOM 5098 C C . GLY B 1 280 ? 0.443 -20.859 -26.438 1 94.88 280 GLY B C 1
ATOM 5099 O O . GLY B 1 280 ? 1.012 -19.781 -26.609 1 94.88 280 GLY B O 1
ATOM 5100 N N . PHE B 1 281 ? 0.139 -21.391 -25.25 1 96.62 281 PHE B N 1
ATOM 5101 C CA . PHE B 1 281 ? 0.625 -20.75 -24.031 1 96.62 281 PHE B CA 1
ATOM 5102 C C . PHE B 1 281 ? 2.045 -21.203 -23.703 1 96.62 281 PHE B C 1
ATOM 5104 O O . PHE B 1 281 ? 2.254 -22.344 -23.281 1 96.62 281 PHE B O 1
ATOM 5111 N N . HIS B 1 282 ? 2.996 -20.375 -23.922 1 95.25 282 HIS B N 1
ATOM 5112 C CA . HIS B 1 282 ? 4.387 -20.797 -23.797 1 95.25 282 HIS B CA 1
ATOM 5113 C C . HIS B 1 282 ? 4.766 -21 -22.328 1 95.25 282 HIS B C 1
ATOM 5115 O O . HIS B 1 282 ? 4.559 -20.109 -21.5 1 95.25 282 HIS B O 1
ATOM 5121 N N . ILE B 1 283 ? 5.293 -22.141 -22.062 1 95.12 283 ILE B N 1
ATOM 5122 C CA . ILE B 1 283 ? 5.969 -22.484 -20.812 1 95.12 283 ILE B CA 1
ATOM 5123 C C . ILE B 1 283 ? 7.309 -23.156 -21.125 1 95.12 283 ILE B C 1
ATOM 5125 O O . ILE B 1 283 ? 7.359 -24.172 -21.828 1 95.12 283 ILE B O 1
ATOM 5129 N N . PRO B 1 284 ? 8.328 -22.578 -20.625 1 93.81 284 PRO B N 1
ATOM 5130 C CA . PRO B 1 284 ? 9.625 -23.203 -20.922 1 93.81 284 PRO B CA 1
ATOM 5131 C C . PRO B 1 284 ? 9.664 -24.672 -20.516 1 93.81 284 PRO B C 1
ATOM 5133 O O . PRO B 1 284 ? 9.086 -25.062 -19.516 1 93.81 284 PRO B O 1
ATOM 5136 N N . GLU B 1 285 ? 10.367 -25.406 -21.297 1 93.56 285 GLU B N 1
ATOM 5137 C CA . GLU B 1 285 ? 10.617 -26.797 -20.953 1 93.56 285 GLU B CA 1
ATOM 5138 C C . GLU B 1 285 ? 11.602 -26.906 -19.797 1 93.56 285 GLU B C 1
ATOM 5140 O O . GLU B 1 285 ? 12.25 -25.922 -19.422 1 93.56 285 GLU B O 1
ATOM 5145 N N . LEU B 1 286 ? 11.664 -28.062 -19.25 1 90.94 286 LEU B N 1
ATOM 5146 C CA . LEU B 1 286 ? 12.445 -28.266 -18.031 1 90.94 286 LEU B CA 1
ATOM 5147 C C . LEU B 1 286 ? 13.898 -27.844 -18.25 1 90.94 286 LEU B C 1
ATOM 5149 O O . LEU B 1 286 ? 14.5 -27.203 -17.375 1 90.94 286 LEU B O 1
ATOM 5153 N N . LYS B 1 287 ? 14.484 -28.234 -19.375 1 92.06 287 LYS B N 1
ATOM 5154 C CA . LYS B 1 287 ? 15.867 -27.875 -19.656 1 92.06 287 LYS B CA 1
ATOM 5155 C C . LYS B 1 287 ? 16.031 -26.359 -19.766 1 92.06 287 LYS B C 1
ATOM 5157 O O . LYS B 1 287 ? 17.031 -25.797 -19.312 1 92.06 287 LYS B O 1
ATOM 5162 N N . GLU B 1 288 ? 15.078 -25.719 -20.391 1 91.94 288 GLU B N 1
ATOM 5163 C CA . GLU B 1 288 ? 15.109 -24.266 -20.516 1 91.94 288 GLU B CA 1
ATOM 5164 C C . GLU B 1 288 ? 14.953 -23.594 -19.141 1 91.94 288 GLU B C 1
ATOM 5166 O O . GLU B 1 288 ? 15.586 -22.578 -18.875 1 91.94 288 GLU B O 1
ATOM 5171 N N . LYS B 1 289 ? 14.062 -24.188 -18.328 1 91.12 289 LYS B N 1
ATOM 5172 C CA . LYS B 1 289 ? 13.898 -23.688 -16.969 1 91.12 289 LYS B CA 1
ATOM 5173 C C . LYS B 1 289 ? 15.203 -23.781 -16.172 1 91.12 289 LYS B C 1
ATOM 5175 O O . LYS B 1 289 ? 15.578 -22.844 -15.477 1 91.12 289 LYS B O 1
ATOM 5180 N N . GLU B 1 290 ? 15.828 -24.906 -16.312 1 90.5 290 GLU B N 1
ATOM 5181 C CA . GLU B 1 290 ? 17.094 -25.125 -15.617 1 90.5 290 GLU B CA 1
ATOM 5182 C C . GLU B 1 290 ? 18.125 -24.078 -16.016 1 90.5 290 GLU B C 1
ATOM 5184 O O . GLU B 1 290 ? 18.797 -23.5 -15.156 1 90.5 290 GLU B O 1
ATOM 5189 N N . GLU B 1 291 ? 18.266 -23.875 -17.281 1 90.19 291 GLU B N 1
ATOM 5190 C CA . GLU B 1 291 ? 19.234 -22.906 -17.781 1 90.19 291 GLU B CA 1
ATOM 5191 C C . GLU B 1 291 ? 18.891 -21.5 -17.328 1 90.19 291 GLU B C 1
ATOM 5193 O O . GLU B 1 291 ? 19.781 -20.719 -16.953 1 90.19 291 GLU B O 1
ATOM 5198 N N . ALA B 1 292 ? 17.625 -21.156 -17.422 1 87.94 292 ALA B N 1
ATOM 5199 C CA . ALA B 1 292 ? 17.188 -19.828 -16.984 1 87.94 292 ALA B CA 1
ATOM 5200 C C . ALA B 1 292 ? 17.453 -19.625 -15.5 1 87.94 292 ALA B C 1
ATOM 5202 O O . ALA B 1 292 ? 17.875 -18.547 -15.086 1 87.94 292 ALA B O 1
ATOM 5203 N N . TRP B 1 293 ? 17.219 -20.656 -14.758 1 87.25 293 TRP B N 1
ATOM 5204 C CA . TRP B 1 293 ? 17.422 -20.547 -13.312 1 87.25 293 TRP B CA 1
ATOM 5205 C C . TRP B 1 293 ? 18.906 -20.484 -12.961 1 87.25 293 TRP B C 1
ATOM 5207 O O . TRP B 1 293 ? 19.297 -19.75 -12.055 1 87.25 293 TRP B O 1
ATOM 5217 N N . ARG B 1 294 ? 19.656 -21.25 -13.641 1 87.75 294 ARG B N 1
ATOM 5218 C CA . ARG B 1 294 ? 21.094 -21.188 -13.445 1 87.75 294 ARG B CA 1
ATOM 5219 C C . ARG B 1 294 ? 21.625 -19.781 -13.711 1 87.75 294 ARG B C 1
ATOM 5221 O O . ARG B 1 294 ? 22.422 -19.25 -12.945 1 87.75 294 ARG B O 1
ATOM 5228 N N . THR B 1 295 ? 21.188 -19.203 -14.711 1 85.69 295 THR B N 1
ATOM 5229 C CA . THR B 1 295 ? 21.594 -17.859 -15.078 1 85.69 295 THR B CA 1
ATOM 5230 C C . THR B 1 295 ? 21.172 -16.859 -14.016 1 85.69 295 THR B C 1
ATOM 5232 O O . THR B 1 295 ? 21.938 -15.961 -13.656 1 85.69 295 THR B O 1
ATOM 5235 N N . ALA B 1 296 ? 19.906 -16.984 -13.539 1 85.5 296 ALA B N 1
ATOM 5236 C CA . ALA B 1 296 ? 19.391 -16.078 -12.508 1 85.5 296 ALA B CA 1
ATOM 5237 C C . ALA B 1 296 ? 20.219 -16.172 -11.227 1 85.5 296 ALA B C 1
ATOM 5239 O O . ALA B 1 296 ? 20.531 -15.164 -10.602 1 85.5 296 ALA B O 1
ATOM 5240 N N . VAL B 1 297 ? 20.562 -17.359 -10.859 1 85.25 297 VAL B N 1
ATOM 5241 C CA . VAL B 1 297 ? 21.328 -17.609 -9.633 1 85.25 297 VAL B CA 1
ATOM 5242 C C . VAL B 1 297 ? 22.719 -17.016 -9.773 1 85.25 297 VAL B C 1
ATOM 5244 O O . VAL B 1 297 ? 23.234 -16.391 -8.836 1 85.25 297 VAL B O 1
ATOM 5247 N N . ILE B 1 298 ? 23.297 -17.172 -10.883 1 85.5 298 ILE B N 1
ATOM 5248 C CA . ILE B 1 298 ? 24.641 -16.656 -11.117 1 85.5 298 ILE B CA 1
ATOM 5249 C C . ILE B 1 298 ? 24.609 -15.125 -11.086 1 85.5 298 ILE B C 1
ATOM 5251 O O . ILE B 1 298 ? 25.5 -14.492 -10.508 1 85.5 298 ILE B O 1
ATOM 5255 N N . ARG B 1 299 ? 23.594 -14.594 -11.672 1 84.31 299 ARG B N 1
ATOM 5256 C CA . ARG B 1 299 ? 23.453 -13.141 -11.68 1 84.31 299 ARG B CA 1
ATOM 5257 C C . ARG B 1 299 ? 23.328 -12.594 -10.258 1 84.31 299 ARG B C 1
ATOM 5259 O O . ARG B 1 299 ? 23.984 -11.609 -9.906 1 84.31 299 ARG B O 1
ATOM 5266 N N . VAL B 1 300 ? 22.5 -13.164 -9.422 1 85.94 300 VAL B N 1
ATOM 5267 C CA . VAL B 1 300 ? 22.328 -12.742 -8.039 1 85.94 300 VAL B CA 1
ATOM 5268 C C . VAL B 1 300 ? 23.625 -12.953 -7.258 1 85.94 300 VAL B C 1
ATOM 5270 O O . VAL B 1 300 ? 24.016 -12.086 -6.473 1 85.94 300 VAL B O 1
ATOM 5273 N N . GLY B 1 301 ? 24.219 -14.102 -7.516 1 85.31 301 GLY B N 1
ATOM 5274 C CA . GLY B 1 301 ? 25.469 -14.391 -6.848 1 85.31 301 GLY B CA 1
ATOM 5275 C C . GLY B 1 301 ? 26.547 -13.375 -7.137 1 85.31 301 GLY B C 1
ATOM 5276 O O . GLY B 1 301 ? 27.297 -12.969 -6.234 1 85.31 301 GLY B O 1
ATOM 5277 N N . SER B 1 302 ? 26.672 -13.023 -8.352 1 86.44 302 SER B N 1
ATOM 5278 C CA . SER B 1 302 ? 27.656 -12.016 -8.742 1 86.44 302 SER B CA 1
ATOM 5279 C C . SER B 1 302 ? 27.391 -10.688 -8.031 1 86.44 302 SER B C 1
ATOM 5281 O O . SER B 1 302 ? 28.328 -10.016 -7.602 1 86.44 302 SER B O 1
ATOM 5283 N N . THR B 1 303 ? 26.203 -10.281 -7.949 1 84 303 THR B N 1
ATOM 5284 C CA . THR B 1 303 ? 25.844 -9.047 -7.27 1 84 303 THR B CA 1
ATOM 5285 C C . THR B 1 303 ? 26.172 -9.125 -5.781 1 84 303 THR B C 1
ATOM 5287 O O . THR B 1 303 ? 26.734 -8.188 -5.219 1 84 303 THR B O 1
ATOM 5290 N N . LEU B 1 304 ? 25.812 -10.242 -5.184 1 85.31 304 LEU B N 1
ATOM 5291 C CA . LEU B 1 304 ? 26.047 -10.406 -3.752 1 85.31 304 LEU B CA 1
ATOM 5292 C C . LEU B 1 304 ? 27.531 -10.453 -3.438 1 85.31 304 LEU B C 1
ATOM 5294 O O . LEU B 1 304 ? 27.969 -9.961 -2.393 1 85.31 304 LEU B O 1
ATOM 5298 N N . ALA B 1 305 ? 28.234 -11.055 -4.309 1 87.56 305 ALA B N 1
ATOM 5299 C CA . ALA B 1 305 ? 29.672 -11.188 -4.105 1 87.56 305 ALA B CA 1
ATOM 5300 C C . ALA B 1 305 ? 30.328 -9.82 -3.998 1 87.56 305 ALA B C 1
ATOM 5302 O O . ALA B 1 305 ? 31.297 -9.648 -3.256 1 87.56 305 ALA B O 1
ATOM 5303 N N . ARG B 1 306 ? 29.875 -8.891 -4.598 1 85.5 306 ARG B N 1
ATOM 5304 C CA . ARG B 1 306 ? 30.406 -7.539 -4.562 1 85.5 306 ARG B CA 1
ATOM 5305 C C . ARG B 1 306 ? 30.297 -6.938 -3.166 1 85.5 306 ARG B C 1
ATOM 5307 O O . ARG B 1 306 ? 31.031 -6.012 -2.818 1 85.5 306 ARG B O 1
ATOM 5314 N N . TYR B 1 307 ? 29.453 -7.559 -2.416 1 83.38 307 TYR B N 1
ATOM 5315 C CA . TYR B 1 307 ? 29.219 -6.988 -1.094 1 83.38 307 TYR B CA 1
ATOM 5316 C C . TYR B 1 307 ? 29.641 -7.961 0.002 1 83.38 307 TYR B C 1
ATOM 5318 O O . TYR B 1 307 ? 29.203 -7.832 1.151 1 83.38 307 TYR B O 1
ATOM 5326 N N . GLY B 1 308 ? 30.312 -8.945 -0.413 1 86.62 308 GLY B N 1
ATOM 5327 C CA . GLY B 1 308 ? 30.875 -9.883 0.542 1 86.62 308 GLY B CA 1
ATOM 5328 C C . GLY B 1 308 ? 29.875 -10.898 1.056 1 86.62 308 GLY B C 1
ATOM 5329 O O . GLY B 1 308 ? 30.031 -11.43 2.154 1 86.62 308 GLY B O 1
ATOM 5330 N N . VAL B 1 309 ? 28.797 -11.086 0.393 1 87.88 309 VAL B N 1
ATOM 5331 C CA . VAL B 1 309 ? 27.812 -12.102 0.752 1 87.88 309 VAL B CA 1
ATOM 5332 C C . VAL B 1 309 ? 28.062 -13.375 -0.059 1 87.88 309 VAL B C 1
ATOM 5334 O O . VAL B 1 309 ? 28.188 -13.32 -1.284 1 87.88 309 VAL B O 1
ATOM 5337 N N . LYS B 1 310 ? 28.141 -14.438 0.586 1 89.94 310 LYS B N 1
ATOM 5338 C CA . LYS B 1 310 ? 28.422 -15.711 -0.077 1 89.94 310 LYS B CA 1
ATOM 5339 C C . LYS B 1 310 ? 27.172 -16.266 -0.758 1 89.94 310 LYS B C 1
ATOM 5341 O O . LYS B 1 310 ? 26.062 -16.141 -0.234 1 89.94 310 LYS B O 1
ATOM 5346 N N . MET B 1 311 ? 27.406 -16.859 -1.856 1 90 311 MET B N 1
ATOM 5347 C CA . MET B 1 311 ? 26.328 -17.562 -2.545 1 90 311 MET B CA 1
ATOM 5348 C C . MET B 1 311 ? 26.094 -18.938 -1.948 1 90 311 MET B C 1
ATOM 5350 O O . MET B 1 311 ? 27.062 -19.656 -1.651 1 90 311 MET B O 1
ATOM 5354 N N . PRO B 1 312 ? 24.875 -19.219 -1.707 1 90.69 312 PRO B N 1
ATOM 5355 C CA . PRO B 1 312 ? 24.609 -20.594 -1.253 1 90.69 312 PRO B CA 1
ATOM 5356 C C . PRO B 1 312 ? 24.812 -21.625 -2.355 1 90.69 312 PRO B C 1
ATOM 5358 O O . PRO B 1 312 ? 24.906 -21.266 -3.533 1 90.69 312 PRO B O 1
ATOM 5361 N N . SER B 1 313 ? 24.922 -22.875 -1.911 1 90.94 313 SER B N 1
ATOM 5362 C CA . SER B 1 313 ? 25 -23.984 -2.873 1 90.94 313 SER B CA 1
ATOM 5363 C C . SER B 1 313 ? 23.625 -24.297 -3.453 1 90.94 313 SER B C 1
ATOM 5365 O O . SER B 1 313 ? 22.609 -24.172 -2.762 1 90.94 313 SER B O 1
ATOM 5367 N N . PHE B 1 314 ? 23.656 -24.547 -4.738 1 88 314 PHE B N 1
ATOM 5368 C CA . PHE B 1 314 ? 22.484 -25.062 -5.449 1 88 314 PHE B CA 1
ATOM 5369 C C . PHE B 1 314 ? 22.812 -26.391 -6.133 1 88 314 PHE B C 1
ATOM 5371 O O . PHE B 1 314 ? 22.953 -26.438 -7.355 1 88 314 PHE B O 1
ATOM 5378 N N . PRO B 1 315 ? 22.719 -27.469 -5.383 1 85.5 315 PRO B N 1
ATOM 5379 C CA . PRO B 1 315 ? 23.109 -28.75 -5.961 1 85.5 315 PRO B CA 1
ATOM 5380 C C . PRO B 1 315 ? 22.234 -29.156 -7.137 1 85.5 315 PRO B C 1
ATOM 5382 O O . PRO B 1 315 ? 22.703 -29.781 -8.086 1 85.5 315 PRO B O 1
ATOM 5385 N N . GLU B 1 316 ? 21 -28.859 -7.062 1 83.94 316 GLU B N 1
ATOM 5386 C CA . GLU B 1 316 ? 20.062 -29.203 -8.133 1 83.94 316 GLU B CA 1
ATOM 5387 C C . GLU B 1 316 ? 20.453 -28.516 -9.438 1 83.94 316 GLU B C 1
ATOM 5389 O O . GLU B 1 316 ? 20 -28.922 -10.516 1 83.94 316 GLU B O 1
ATOM 5394 N N . LEU B 1 317 ? 21.281 -27.438 -9.359 1 87.19 317 LEU B N 1
ATOM 5395 C CA . LEU B 1 317 ? 21.703 -26.703 -10.547 1 87.19 317 LEU B CA 1
ATOM 5396 C C . LEU B 1 317 ? 23.188 -26.906 -10.812 1 87.19 317 LEU B C 1
ATOM 5398 O O . LEU B 1 317 ? 23.75 -26.281 -11.719 1 87.19 317 LEU B O 1
ATOM 5402 N N . GLY B 1 318 ? 23.828 -27.688 -9.969 1 87 318 GLY B N 1
ATOM 5403 C CA . GLY B 1 318 ? 25.25 -27.922 -10.102 1 87 318 GLY B CA 1
ATOM 5404 C C . GLY B 1 318 ? 26.094 -26.734 -9.703 1 87 318 GLY B C 1
ATOM 5405 O O . GLY B 1 318 ? 27.188 -26.547 -10.234 1 87 318 GLY B O 1
ATOM 5406 N N . ILE B 1 319 ? 25.609 -25.891 -8.914 1 89.25 319 ILE B N 1
ATOM 5407 C CA . ILE B 1 319 ? 26.328 -24.703 -8.477 1 89.25 319 ILE B CA 1
ATOM 5408 C C . ILE B 1 319 ? 26.828 -24.906 -7.051 1 89.25 319 ILE B C 1
ATOM 5410 O O . ILE B 1 319 ? 26.047 -25.188 -6.145 1 89.25 319 ILE B O 1
ATOM 5414 N N . SER B 1 320 ? 28.141 -24.766 -6.863 1 89.5 320 SER B N 1
ATOM 5415 C CA . SER B 1 320 ? 28.734 -24.891 -5.539 1 89.5 320 SER B CA 1
ATOM 5416 C C . SER B 1 320 ? 28.703 -23.562 -4.789 1 89.5 320 SER B C 1
ATOM 5418 O O . SER B 1 320 ? 28.719 -22.484 -5.406 1 89.5 320 SER B O 1
ATOM 5420 N N . GLY B 1 321 ? 28.547 -23.625 -3.5 1 90.81 321 GLY B N 1
ATOM 5421 C CA . GLY B 1 321 ? 28.531 -22.469 -2.617 1 90.81 321 GLY B CA 1
ATOM 5422 C C . GLY B 1 321 ? 28.438 -22.844 -1.148 1 90.81 321 GLY B C 1
ATOM 5423 O O . GLY B 1 321 ? 28.875 -23.922 -0.752 1 90.81 321 GLY B O 1
ATOM 5424 N N . GLU B 1 322 ? 28.031 -21.906 -0.389 1 91.25 322 GLU B N 1
ATOM 5425 C CA . GLU B 1 322 ? 27.859 -22.156 1.041 1 91.25 322 GLU B CA 1
ATOM 5426 C C . GLU B 1 322 ? 26.703 -23.094 1.308 1 91.25 322 GLU B C 1
AT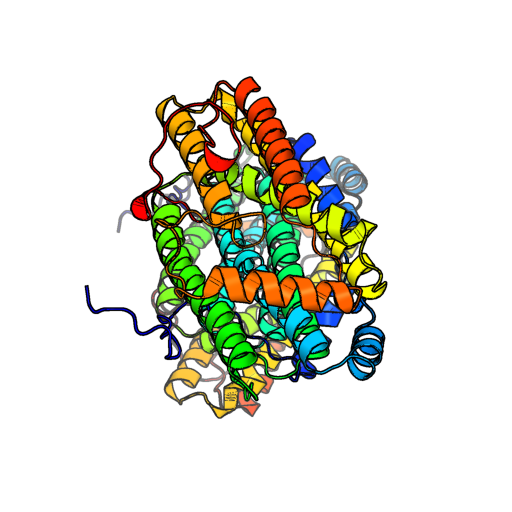OM 5428 O O . GLU B 1 322 ? 25.609 -22.906 0.775 1 91.25 322 GLU B O 1
ATOM 5433 N N . GLU B 1 323 ? 26.953 -24.078 2.145 1 88.25 323 GLU B N 1
ATOM 5434 C CA . GLU B 1 323 ? 25.875 -25 2.516 1 88.25 323 GLU B CA 1
ATOM 5435 C C . GLU B 1 323 ? 24.969 -24.375 3.58 1 88.25 323 GLU B C 1
ATOM 5437 O O . GLU B 1 323 ? 25.438 -23.984 4.652 1 88.25 323 GLU B O 1
ATOM 5442 N N . VAL B 1 324 ? 23.797 -24.203 3.121 1 84.44 324 VAL B N 1
ATOM 5443 C CA . VAL B 1 324 ? 22.828 -23.656 4.066 1 84.44 324 VAL B CA 1
ATOM 5444 C C . VAL B 1 324 ? 21.578 -24.531 4.105 1 84.44 324 VAL B C 1
ATOM 5446 O O . VAL B 1 324 ? 21.188 -25.109 3.092 1 84.44 324 VAL B O 1
ATOM 5449 N N . GLU B 1 325 ? 21.094 -24.734 5.414 1 74.81 325 GLU B N 1
ATOM 5450 C CA . GLU B 1 325 ? 19.828 -25.438 5.574 1 74.81 325 GLU B CA 1
ATOM 5451 C C . GLU B 1 325 ? 18.672 -24.453 5.738 1 74.81 325 GLU B C 1
ATOM 5453 O O . GLU B 1 325 ? 18.766 -23.5 6.508 1 74.81 325 GLU B O 1
ATOM 5458 N N . VAL B 1 326 ? 17.719 -24.625 4.781 1 71.88 326 VAL B N 1
ATOM 5459 C CA . VAL B 1 326 ? 16.547 -23.75 4.852 1 71.88 326 VAL B CA 1
ATOM 5460 C C . VAL B 1 326 ? 15.43 -24.438 5.621 1 71.88 326 VAL B C 1
ATOM 5462 O O . VAL B 1 326 ? 15.07 -25.578 5.309 1 71.88 326 VAL B O 1
ATOM 5465 N N . SER B 1 327 ? 15.195 -23.938 6.852 1 68.62 327 SER B N 1
ATOM 5466 C CA . SER B 1 327 ? 14.031 -24.391 7.605 1 68.62 327 SER B CA 1
ATOM 5467 C C . SER B 1 327 ? 12.906 -23.375 7.555 1 68.62 327 SER B C 1
ATOM 5469 O O . SER B 1 327 ? 13.133 -22.203 7.223 1 68.62 327 SER B O 1
ATOM 5471 N N . GLU B 1 328 ? 11.656 -23.891 7.688 1 65.56 328 GLU B N 1
ATOM 5472 C CA . GLU B 1 328 ? 10.484 -23.016 7.695 1 65.56 328 GLU B CA 1
ATOM 5473 C C . GLU B 1 328 ? 10.648 -21.891 8.711 1 65.56 328 GLU B C 1
ATOM 5475 O O . GLU B 1 328 ? 10.188 -20.766 8.477 1 65.56 328 GLU B O 1
ATOM 5480 N N . GLU B 1 329 ? 11.328 -22.219 9.727 1 64.06 329 GLU B N 1
ATOM 5481 C CA . GLU B 1 329 ? 11.438 -21.25 10.828 1 64.06 329 GLU B CA 1
ATOM 5482 C C . GLU B 1 329 ? 12.383 -20.109 10.469 1 64.06 329 GLU B C 1
ATOM 5484 O O . GLU B 1 329 ? 12.273 -19.016 11.031 1 64.06 329 GLU B O 1
ATOM 5489 N N . ASP B 1 330 ? 13.219 -20.5 9.586 1 63.5 330 ASP B N 1
ATOM 5490 C CA . ASP B 1 330 ? 14.219 -19.484 9.266 1 63.5 330 ASP B CA 1
ATOM 5491 C C . ASP B 1 330 ? 13.891 -18.781 7.953 1 63.5 330 ASP B C 1
ATOM 5493 O O . ASP B 1 330 ? 14.578 -17.844 7.559 1 63.5 330 ASP B O 1
ATOM 5497 N N . PHE B 1 331 ? 12.836 -19.312 7.379 1 65.38 331 PHE B N 1
ATOM 5498 C CA . PHE B 1 331 ? 12.484 -18.812 6.051 1 65.38 331 PHE B CA 1
ATOM 5499 C C . PHE B 1 331 ? 11.664 -17.547 6.148 1 65.38 331 PHE B C 1
ATOM 5501 O O . PHE B 1 331 ? 10.695 -17.484 6.914 1 65.38 331 PHE B O 1
ATOM 5508 N N . VAL B 1 332 ? 12.258 -16.484 5.637 1 64.94 332 VAL B N 1
ATOM 5509 C CA . VAL B 1 332 ? 11.43 -15.297 5.422 1 64.94 332 VAL B CA 1
ATOM 5510 C C . VAL B 1 332 ? 10.758 -15.375 4.051 1 64.94 332 VAL B C 1
ATOM 5512 O O . VAL B 1 332 ? 11.414 -15.195 3.021 1 64.94 332 VAL B O 1
ATOM 5515 N N . PRO B 1 333 ? 9.453 -15.969 4.176 1 60.91 333 PRO B N 1
ATOM 5516 C CA . PRO B 1 333 ? 8.812 -16.141 2.869 1 60.91 333 PRO B CA 1
ATOM 5517 C C . PRO B 1 333 ? 8.734 -14.828 2.082 1 60.91 333 PRO B C 1
ATOM 5519 O O . PRO B 1 333 ? 8.273 -13.812 2.609 1 60.91 333 PRO B O 1
ATOM 5522 N N . ILE B 1 334 ? 9.695 -14.625 1.144 1 57.16 334 ILE B N 1
ATOM 5523 C CA . ILE B 1 334 ? 9.719 -13.414 0.33 1 57.16 334 ILE B CA 1
ATOM 5524 C C . ILE B 1 334 ? 8.766 -13.57 -0.855 1 57.16 334 ILE B C 1
ATOM 5526 O O . ILE B 1 334 ? 8.898 -14.508 -1.646 1 57.16 334 ILE B O 1
ATOM 5530 N N . PHE B 1 335 ? 7.512 -13.086 -0.677 1 54.94 335 PHE B N 1
ATOM 5531 C CA . PHE B 1 335 ? 6.578 -13.164 -1.796 1 54.94 335 PHE B CA 1
ATOM 5532 C C . PHE B 1 335 ? 7.055 -12.297 -2.957 1 54.94 335 PHE B C 1
ATOM 5534 O O . PHE B 1 335 ? 7.809 -11.344 -2.758 1 54.94 335 PHE B O 1
#

Sequence (670 aa):
MSEIDYYTDPVYPTPNVYPPKWTFDNEKAWQLYRRSKREQWDEEDINWEKIREIASGLDRKQRLAIAYWWSLLSNFDNATPVFAYAVIKGFEHHLDTAVRGILTTITYDENRHNMVCGLAIDSMMKGFPFDFKPQDDLERKAALNVEWTWYNGARYWKAYLDAYKKYTLDVLFTSFMMGEAAATTVFTTMSKNSKLEEFSKAFRNTAVDETRHYAFTHLIMTQGASRMSDEQKALVTKQVRAGFVFLSLITYKPPKEFWKLPPWFEEVNEKMEDIARSAGFHIPELKEKEEAWRTAVIRVGSTLARYGVKMPSFPELGISGEEVEVSEEDFVPIFMSEIDYYTDPVYPTPNVYPPKWTFDNEKAWQLYRRSKREQWDEEDINWEKIREIASGLDRKQRLAIAYWWSLLSNFDNATPVFAYAVIKGFEHHLDTAVRGILTTITYDENRHNMVCGLAIDSMMKGFPFDFKPQDDLERKAALNVEWTWYNGARYWKAYLDAYKKYTLDVLFTSFMMGEAAATTVFTTMSKNSKLEEFSKAFRNTAVDETRHYAFTHLIMTQGASRMSDEQKALVTKQVRAGFVFLSLITYKPPKEFWKLPPWFEEVNEKMEDIARSAGFHIPELKEKEEAWRTAVIRVGSTLARYGVKMPSFPELGISGEEVEVSEEDFVPIF

Foldseek 3Di:
DPDDDPVDDDDDDALDLPDQDADDPPVLLQVLLVVLVVLDDALPVQPLVVLLVLLVVDDLLLLLLQLLLLLLVLLQLVCLVVLVLVLVQCSSVVHHPSLSSLSVSLSVLSVSSNVNSVSSNCSSPNPPPPNDDDPDDLSVQSSQQSVQSNVLSVLLVVLQVVVSVPDDSLLLLLLCQLVLLLLLLQLCVQLVQFPSPSSNVVSVSSSSSSVSSNVSSLVSCVVCLVPADPVSLQLSQLSNVLSCQSCCLQLADHDPPRGDGDPCNVVSNVVSQVSNVVSRRDDDDRVRSLVSSVVSLVVSQVSSVVSPRWHDDDVVNPRHTNDDDHDSNSHNPND/DPDDDPVDDDDDDALDLPDPDADDPPVLLQVLLVVLVVLDDALPVQPLVVLLVLLVVDDLLLLLLQLLLLLLVLLQLVCLVVLVLVLVQCSSVVHHPSLSSLSVSLSVLSVSSNVNSVSSNCSSPNPPPPNDDDPDDLSVQSSQQSVQSNVLSVLLVVLQVVVSVPDDSLLLLLLLQLVLLLLLLQLCVQLVQFPSPSSVVVSVSSSSSSVSSNVSSLVSCVVCLVPADPVSLQLSQLSNVLSCQSCCLQLAHHDPPRGDGDPCNVVSNVVSQVSNVVSRRDGDDRVVSLVSSVVSLVVSQVSSVVSVRWHPDDVVNPRHTNDDDHDSNSHNPND

pLDDT: mean 90.77, std 9.13, range [41.59, 98.81]

Organism: NCBI:txid1293036

Solvent-accessible surface area (backbone atoms only — not comparable to full-atom values): 35014 Å² total; per-residue (Å²): 124,84,78,82,61,66,90,48,85,76,82,67,65,81,79,28,62,31,62,83,73,76,53,87,78,58,59,73,46,38,53,52,31,52,48,56,65,70,66,60,81,59,74,78,73,44,53,58,67,59,49,32,54,54,33,71,74,43,53,70,63,31,21,42,21,46,21,48,52,34,49,55,49,34,53,48,32,63,24,26,48,60,32,23,51,49,32,36,50,30,42,28,66,64,46,55,38,33,54,42,50,37,35,40,50,48,23,42,49,27,44,46,49,32,48,46,27,46,52,49,21,45,46,38,32,64,46,62,61,84,68,47,80,61,88,48,69,68,48,43,51,49,41,42,44,42,48,33,50,25,46,46,39,38,52,34,50,55,30,26,59,54,35,60,75,69,50,55,69,70,62,56,41,51,22,34,34,46,45,24,44,46,46,24,50,52,23,45,52,34,23,74,60,26,66,43,61,55,59,16,50,52,23,42,58,48,20,54,52,25,46,52,49,29,52,47,31,49,50,53,43,67,73,44,41,88,71,54,48,72,67,53,31,52,48,46,22,43,28,42,48,39,27,51,50,66,48,10,75,82,48,55,73,58,59,77,89,77,60,75,64,52,95,57,38,67,64,50,50,53,50,32,48,51,39,14,39,74,67,37,44,51,64,78,48,70,70,54,24,49,54,52,46,48,51,41,52,50,54,53,34,56,59,36,45,77,60,73,27,59,43,42,44,36,73,94,72,72,38,85,49,46,86,69,87,80,44,74,88,71,35,59,56,54,88,126,84,78,83,63,65,89,48,83,75,84,67,67,82,80,28,60,29,62,84,75,75,52,89,79,58,58,72,45,39,54,53,31,54,48,56,64,70,67,61,80,59,74,78,72,43,53,59,68,58,49,33,55,55,35,71,74,44,54,69,63,32,20,44,21,44,21,48,52,34,50,54,50,34,54,51,31,63,24,27,47,61,31,24,50,50,33,35,51,30,42,30,65,63,48,54,38,35,54,41,51,36,35,40,51,49,23,44,50,26,45,46,48,32,48,46,26,45,52,48,21,46,45,38,32,65,48,61,60,83,69,47,80,61,86,49,69,66,48,43,51,50,41,41,46,42,48,34,50,25,47,46,40,38,54,36,51,56,31,25,59,54,36,61,74,70,52,56,68,73,63,58,42,50,20,32,33,45,44,25,44,47,46,24,50,52,23,44,53,33,24,76,60,25,68,43,62,56,58,16,49,52,24,43,57,49,20,55,53,25,46,52,51,29,51,47,29,50,51,52,43,68,73,42,40,87,69,53,48,71,68,51,31,51,48,42,23,43,27,39,48,39,27,50,52,66,46,10,76,83,47,56,74,58,58,74,89,77,60,74,64,51,95,58,40,68,63,52,49,53,51,32,49,51,38,13,39,74,66,36,44,50,63,76,48,68,69,54,24,50,52,53,48,47,51,40,51,50,53,52,34,56,60,35,45,78,59,74,27,61,41,42,44,37,72,96,70,71,39,84,49,45,87,69,86,79,44,75,87,72,34,60,58,56,92

Radius of gyration: 26.37 Å; Cα contacts (8 Å, |Δi|>4): 973; chains: 2; bounding box: 61×76×65 Å